Protein AF-0000000076168236 (afdb_homodimer)

Secondary structure (DSSP, 8-state):
-----SGGGHHHHHHHHHTT--------------TT--SS-B--S-SS-HHHHHHHHHHTTTS--TT----B-GGG-BBTEEEBTT--EEE-S-HHHHT-TT-BT-HHHHHHHH-HHHHHHHHH---TTTS-BTTHHHHHHHTTGGGPPTT-------SSHHHHHHHHHHHHHHHHHHH-TTT--EEE--SSS-EEE-SSHHHHHHHHHHHHHTT--EEEETTTEEEE---SS--HHHHHHHHHHHHHHHHHH-/-----SGGGHHHHHHHHHGGG-------------TT--SS-B--S-SS-HHHHHHHHHHTTTS--TT----B-GGG-BBTEEEBTT--EEE-S-HHHHT-TT-BT-HHHHHHHH-HHHHHHHHH---TTTS-BTTHHHHHHHTTGGGPPTT-------SSHHHHHHHHHHHHHHHHHHH-TTT--EEE--SSS-EEE-SSHHHHHHHHHHHHHTT--EEEETTTEEEE---SS--HHHHHHHHHHHHHHHHHH-

Foldseek 3Di:
DDDPDPPPVPPVPPPVVVVVPPPPDPPPPPDPQFPDADPDWDADAPWVHPVFVVVLVVVVVPDDCVPPRGAWDLVPWWFQWTAGPVRGIDRHPPCVVCPNVSTGPDPVVVCQCPDPVCVCCVVVVDPCVPGNDPCNVVCCVVPVQVPDPPPDRDDDDDDDDQVVVQVVQLVLVVVVCVVQVQLWVDWDDDPRWIKTFGPALVSLVQLCVQLVVVVFDWDDDDGGIITGDQDPDDDVVSVVSSSVSSNVSSVVSD/DDDPDPPPVPPVPPPVVVVVPPPPDPPPPPDPQFPDADPDWDADAPWVHPVFVVVLVVVVVPDDCVPPRGAWDLVPWWFQWTAGPVRGIDRHPPCVVCPNVSTGPDPVVVCQCVDPVCVCCVVVVDPCVPGNDPCNVVCCVVPVQVPDPPPDRDDDDDDDDQVVVQVVQLVLVVVVCVVQVQLWVDWDDDPRWIKTFGPALVSLVQLCVQCVVVVFDWDDDDGGIITGDQDPDDDVVSVVSSSVSSNVSSVVSD

Radius of gyration: 26.43 Å; Cα contacts (8 Å, |Δi|>4): 723; chains: 2; bounding box: 65×77×74 Å

InterPro domains:
  IPR005814 Aminotransferase class-III [PF00202] (64-174)
  IPR005814 Aminotransferase class-III [PF00202] (177-248)
  IPR015421 Pyridoxal phosphate-dependent transferase, major domain [G3DSA:3.40.640.10] (106-176)
  IPR015422 Pyridoxal phosphate-dependent transferase, small domain [G3DSA:3.90.1150.10] (45-105)
  IPR015422 Pyridoxal phosphate-dependent transferase, small domain [G3DSA:3.90.1150.10] (177-243)
  IPR015424 Pyridoxal phosphate-dependent transferase [SSF53383] (38-179)
  IPR015424 Pyridoxal phosphate-dependent transferase [SSF53383] (174-252)

Solvent-accessible surface area (backbone atoms only — not comparable to full-atom values): 28541 Å² total; per-residue (Å²): 137,81,78,83,73,80,66,78,70,54,62,76,58,52,66,68,57,59,74,60,62,74,62,70,70,73,74,72,70,70,61,84,60,66,84,70,42,75,95,63,68,43,77,73,55,61,87,52,23,73,58,22,51,52,50,48,58,59,42,46,71,31,35,91,50,88,63,45,62,38,30,21,29,66,91,72,15,26,28,57,31,43,20,31,65,55,61,27,33,35,78,45,86,54,40,55,82,59,72,38,82,82,28,27,71,33,64,71,50,51,50,50,62,67,30,70,85,46,38,55,52,71,56,47,49,62,40,63,66,34,35,27,48,73,58,46,60,60,50,43,49,73,50,60,56,64,68,40,58,88,92,50,72,62,65,80,94,65,90,46,69,34,46,40,52,26,48,52,45,36,52,52,46,44,53,47,28,69,75,32,55,86,43,28,62,40,66,47,60,64,65,60,34,27,26,36,23,22,83,34,49,65,54,28,50,50,49,47,55,51,33,45,74,70,70,39,59,58,45,83,39,90,84,23,24,37,28,56,49,73,65,60,73,72,41,70,67,52,49,49,52,49,51,50,51,50,49,52,48,42,55,72,67,91,135,84,77,82,76,80,66,77,70,53,61,74,60,52,66,67,58,60,72,60,62,73,61,67,68,71,75,70,70,70,60,86,61,70,84,70,42,74,95,62,68,44,76,73,55,62,88,52,21,74,58,24,50,52,50,46,58,59,41,46,72,29,35,90,50,88,63,46,60,37,28,21,28,66,91,73,15,25,30,57,30,43,21,31,65,56,60,27,34,35,77,44,86,52,40,53,82,60,72,38,80,79,26,28,70,33,64,71,51,50,50,50,62,67,31,69,85,44,39,56,54,72,56,47,50,62,41,62,65,34,35,28,46,72,56,46,62,60,50,43,50,70,50,60,56,65,68,41,57,88,92,51,73,60,65,81,91,66,90,44,68,34,48,39,51,27,48,52,46,36,52,52,46,44,54,48,28,70,75,33,54,86,42,27,63,40,67,47,61,65,65,61,33,29,27,36,23,22,82,34,51,66,54,27,51,50,49,45,54,51,33,44,76,69,70,39,61,56,44,80,38,88,86,24,23,36,29,57,49,75,65,64,73,71,40,71,68,52,46,49,52,48,48,50,51,51,50,52,47,43,55,72,67,90

pLDDT: mean 74.15, std 21.81, range [19.98, 98.56]

Sequence (508 aa):
MHCCSKQCLSLVWKDALKNLRAFHRPAFCSQKIATVEPSSPNVRTEIPGPKSRQLLKELDRIQNTGAVQFFADYDKSYGNYLVDVDDNCMLDLYTQIASIPIGYNHQSLIDAVKNEDNLSTFVNRPALGCYPPRDWITRLQTSLLAVAPPGLTEVQTMACGACSVEHAQKAMFIAFQKKYPDVLSRVRGLGITGAVDFPTVDDRNKAISKLLSKGVNTGACGESSLRLRPTLTLQKHHVDIFLDKLNSVCQEMNMHCCSKQCLSLVWKDALKNLRAFHRPAFCSQKIATVEPSSPNVRTEIPGPKSRQLLKELDRIQNTGAVQFFADYDKSYGNYLVDVDDNCMLDLYTQIASIPIGYNHQSLIDAVKNEDNLSTFVNRPALGCYPPRDWITRLQTSLLAVAPPGLTEVQTMACGACSVEHAQKAMFIAFQKKYPDVLSRVRGLGITGAVDFPTVDDRNKAISKLLSKGVNTGACGESSLRLRPTLTLQKHHVDIFLDKLNSVCQEMN

Nearest PDB structures (foldseek):
  1ohv-assembly1_A  TM=6.121E-01  e=3.814E-15  Sus scrofa
  4y0i-assembly1_B  TM=6.124E-01  e=6.118E-15  Sus scrofa
  4y0i-assembly2_C  TM=6.114E-01  e=1.483E-14  Sus scrofa
  2jjf-assembly1_A-2  TM=8.755E-01  e=3.399E-05  Mycobacterium tuberculosis
  2jje-assembly1_A-2  TM=8.755E-01  e=4.058E-05  Mycobacterium tuberculosis

Structure (mmCIF, N/CA/C/O backbone):
data_AF-0000000076168236-model_v1
#
loop_
_entity.id
_entity.type
_entity.pdbx_description
1 polymer '4-aminobutyrate aminotransferase / (S)-3-amino-2-methylpropionate transaminase'
#
loop_
_atom_site.group_PDB
_atom_site.id
_atom_site.type_symbol
_atom_site.label_atom_id
_atom_site.label_alt_id
_atom_site.label_comp_id
_atom_site.label_asym_id
_atom_site.label_entity_id
_atom_site.label_seq_id
_atom_site.pdbx_PDB_ins_code
_atom_site.Cartn_x
_atom_site.Cartn_y
_atom_site.Cartn_z
_atom_site.occupancy
_atom_site.B_iso_or_equiv
_atom_site.auth_seq_id
_atom_site.auth_comp_id
_atom_site.auth_asym_id
_atom_site.auth_atom_id
_atom_site.pdbx_PDB_model_num
ATOM 1 N N . MET A 1 1 ? 6.496 28.406 41.094 1 20.78 1 MET A N 1
ATOM 2 C CA . MET A 1 1 ? 7.664 27.828 40.438 1 20.78 1 MET A CA 1
ATOM 3 C C . MET A 1 1 ? 7.816 26.344 40.781 1 20.78 1 MET A C 1
ATOM 5 O O . MET A 1 1 ? 8.891 25.766 40.594 1 20.78 1 MET A O 1
ATOM 9 N N . HIS A 1 2 ? 6.848 25.719 41.531 1 22.19 2 HIS A N 1
ATOM 10 C CA . HIS A 1 2 ? 6.852 24.438 42.219 1 22.19 2 HIS A CA 1
ATOM 11 C C . HIS A 1 2 ? 7.035 23.281 41.281 1 22.19 2 HIS A C 1
ATOM 13 O O . HIS A 1 2 ? 6.531 23.312 40.156 1 22.19 2 HIS A O 1
ATOM 19 N N . CYS A 1 3 ? 8.062 22.328 41.531 1 22.08 3 CYS A N 1
ATOM 20 C CA . CYS A 1 3 ? 8.695 21.109 41.031 1 22.08 3 CYS A CA 1
ATOM 21 C C . CYS A 1 3 ? 7.656 20.031 40.781 1 22.08 3 CYS A C 1
ATOM 23 O O . CYS A 1 3 ? 6.953 19.609 41.688 1 22.08 3 CYS A O 1
ATOM 25 N N . CYS A 1 4 ? 6.84 20.125 39.688 1 24.45 4 CYS A N 1
ATOM 26 C CA . CYS A 1 4 ? 5.953 19.078 39.219 1 24.45 4 CYS A CA 1
ATOM 27 C C . CYS A 1 4 ? 6.629 17.703 39.312 1 24.45 4 CYS A C 1
ATOM 29 O O . CYS A 1 4 ? 7.645 17.469 38.656 1 24.45 4 CYS A O 1
ATOM 31 N N . SER A 1 5 ? 6.543 16.969 40.469 1 23.73 5 SER A N 1
ATOM 32 C CA . SER A 1 5 ? 7.238 15.82 41.031 1 23.73 5 SER A CA 1
ATOM 33 C C . SER A 1 5 ? 7.223 14.633 40.094 1 23.73 5 SER A C 1
ATOM 35 O O . SER A 1 5 ? 6.355 14.539 39.219 1 23.73 5 SER A O 1
ATOM 37 N N . LYS A 1 6 ? 8.312 13.695 40.062 1 25.88 6 LYS A N 1
ATOM 38 C CA . LYS A 1 6 ? 8.914 12.469 39.562 1 25.88 6 LYS A CA 1
ATOM 39 C C . LYS A 1 6 ? 7.934 11.297 39.656 1 25.88 6 LYS A C 1
ATOM 41 O O . LYS A 1 6 ? 8.203 10.219 39.125 1 25.88 6 LYS A O 1
ATOM 46 N N . GLN A 1 7 ? 6.98 11.312 40.562 1 24.25 7 GLN A N 1
ATOM 47 C CA . GLN A 1 7 ? 6.387 10.055 41 1 24.25 7 GLN A CA 1
ATOM 48 C C . GLN A 1 7 ? 5.441 9.492 39.938 1 24.25 7 GLN A C 1
ATOM 50 O O . GLN A 1 7 ? 5.062 8.32 40 1 24.25 7 GLN A O 1
ATOM 55 N N . CYS A 1 8 ? 4.816 10.375 39.25 1 23.48 8 CYS A N 1
ATOM 56 C CA . CYS A 1 8 ? 3.656 9.781 38.594 1 23.48 8 CYS A CA 1
ATOM 57 C C . CYS A 1 8 ? 4.082 8.906 37.406 1 23.48 8 CYS A C 1
ATOM 59 O O . CYS A 1 8 ? 3.238 8.375 36.688 1 23.48 8 CYS A O 1
ATOM 61 N N . LEU A 1 9 ? 5.402 9.039 37 1 25.91 9 LEU A N 1
ATOM 62 C CA . LEU A 1 9 ? 5.848 8.289 35.844 1 25.91 9 LEU A CA 1
ATOM 63 C C . LEU A 1 9 ? 5.883 6.793 36.156 1 25.91 9 LEU A C 1
ATOM 65 O O . LEU A 1 9 ? 5.977 5.973 35.219 1 25.91 9 LEU A O 1
ATOM 69 N N . SER A 1 10 ? 6.07 6.434 37.438 1 27.8 10 SER A N 1
ATOM 70 C CA . SER A 1 10 ? 6.562 5.105 37.781 1 27.8 10 SER A CA 1
ATOM 71 C C . SER A 1 10 ? 5.488 4.043 37.594 1 27.8 10 SER A C 1
ATOM 73 O O . SER A 1 10 ? 5.793 2.881 37.312 1 27.8 10 SER A O 1
ATOM 75 N N . LEU A 1 11 ? 4.27 4.367 37.969 1 27.17 11 LEU A N 1
ATOM 76 C CA . LEU A 1 11 ? 3.395 3.23 38.219 1 27.17 11 LEU A CA 1
ATOM 77 C C . LEU A 1 11 ? 3.008 2.525 36.938 1 27.17 11 LEU A C 1
ATOM 79 O O . LEU A 1 11 ? 2.836 1.304 36.906 1 27.17 11 LEU A O 1
ATOM 83 N N . VAL A 1 12 ? 2.756 3.373 35.938 1 28.56 12 VAL A N 1
ATOM 84 C CA . VAL A 1 12 ? 2.109 2.641 34.844 1 28.56 12 VAL A CA 1
ATOM 85 C C . VAL A 1 12 ? 3.129 1.741 34.156 1 28.56 12 VAL A C 1
ATOM 87 O O . VAL A 1 12 ? 2.758 0.776 33.469 1 28.56 12 VAL A O 1
ATOM 90 N N . TRP A 1 13 ? 4.445 1.972 34.312 1 30.88 13 TRP A N 1
ATOM 91 C CA . TRP A 1 13 ? 5.441 1.12 33.688 1 30.88 13 TRP A CA 1
ATOM 92 C C . TRP A 1 13 ? 5.488 -0.255 34.344 1 30.88 13 TRP A C 1
ATOM 94 O O . TRP A 1 13 ? 6.168 -1.16 33.844 1 30.88 13 TRP A O 1
ATOM 104 N N . LYS A 1 14 ? 5.156 -0.36 35.625 1 30.53 14 LYS A N 1
ATOM 105 C CA . LYS A 1 14 ? 5.52 -1.556 36.375 1 30.53 14 LYS A CA 1
ATOM 106 C C . LYS A 1 14 ? 4.789 -2.785 35.844 1 30.53 14 LYS A C 1
ATOM 108 O O . LYS A 1 14 ? 5.375 -3.863 35.75 1 30.53 14 LYS A O 1
ATOM 113 N N . ASP A 1 15 ? 3.424 -2.664 35.812 1 30.34 15 ASP A N 1
ATOM 114 C CA . ASP A 1 15 ? 2.781 -3.963 35.625 1 30.34 15 ASP A CA 1
ATOM 115 C C . ASP A 1 15 ? 2.902 -4.457 34.188 1 30.34 15 ASP A C 1
ATOM 117 O O . ASP A 1 15 ? 2.623 -5.621 33.906 1 30.34 15 ASP A O 1
ATOM 121 N N . ALA A 1 16 ? 3.08 -3.533 33.25 1 29.64 16 ALA A N 1
ATOM 122 C CA . ALA A 1 16 ? 3.141 -4.086 31.891 1 29.64 16 ALA A CA 1
ATOM 123 C C . ALA A 1 16 ? 4.441 -4.855 31.672 1 29.64 16 ALA A C 1
ATOM 125 O O . ALA A 1 16 ? 4.527 -5.703 30.781 1 29.64 16 ALA A O 1
ATOM 126 N N . LEU A 1 17 ? 5.504 -4.578 32.469 1 32.84 17 LEU A N 1
ATOM 127 C CA . LEU A 1 17 ? 6.754 -5.312 32.344 1 32.84 17 LEU A CA 1
ATOM 128 C C . LEU A 1 17 ? 6.605 -6.75 32.812 1 32.84 17 LEU A C 1
ATOM 130 O O . LEU A 1 17 ? 7.484 -7.582 32.594 1 32.84 17 LEU A O 1
ATOM 134 N N . LYS A 1 18 ? 5.793 -6.922 33.906 1 32.53 18 LYS A N 1
ATOM 135 C CA . LYS A 1 18 ? 5.824 -8.258 34.5 1 32.53 18 LYS A CA 1
ATOM 136 C C . LYS A 1 18 ? 5.434 -9.32 33.5 1 32.53 18 LYS A C 1
ATOM 138 O O . LYS A 1 18 ? 5.945 -10.445 33.531 1 32.53 18 LYS A O 1
ATOM 143 N N . ASN A 1 19 ? 4.285 -9.102 32.812 1 32.09 19 ASN A N 1
ATOM 144 C CA . ASN A 1 19 ? 3.873 -10.266 32.031 1 32.09 19 ASN A CA 1
ATOM 145 C C . ASN A 1 19 ? 4.711 -10.414 30.766 1 32.09 19 ASN A C 1
ATOM 147 O O . ASN A 1 19 ? 4.254 -11 29.781 1 32.09 19 ASN A O 1
ATOM 151 N N . LEU A 1 20 ? 5.824 -9.68 30.734 1 33.56 20 LEU A N 1
ATOM 152 C CA . LEU A 1 20 ? 6.758 -9.961 29.656 1 33.56 20 LEU A CA 1
ATOM 153 C C . LEU A 1 20 ? 7.223 -11.414 29.703 1 33.56 20 LEU A C 1
ATOM 155 O O . LEU A 1 20 ? 8.172 -11.797 29.016 1 33.56 20 LEU A O 1
ATOM 159 N N . ARG A 1 21 ? 6.922 -12.094 30.891 1 33.78 21 ARG A N 1
ATOM 160 C CA . ARG A 1 21 ? 7.555 -13.406 30.984 1 33.78 21 ARG A CA 1
ATOM 161 C C . ARG A 1 21 ? 7.285 -14.234 29.734 1 33.78 21 ARG A C 1
ATOM 163 O O . ARG A 1 21 ? 8.156 -14.969 29.266 1 33.78 21 ARG A O 1
ATOM 170 N N . ALA A 1 22 ? 5.977 -14.523 29.578 1 32.09 22 ALA A N 1
ATOM 171 C CA . ALA A 1 22 ? 5.867 -15.773 28.828 1 32.09 22 ALA A CA 1
ATOM 172 C C . ALA A 1 22 ? 6.164 -15.555 27.344 1 32.09 22 ALA A C 1
ATOM 174 O O . ALA A 1 22 ? 5.262 -15.25 26.562 1 32.09 22 ALA A O 1
ATOM 175 N N . PHE A 1 23 ? 7.172 -14.805 27.031 1 36.03 23 PHE A N 1
ATOM 176 C CA . PHE A 1 23 ? 7.492 -14.977 25.625 1 36.03 23 PHE A CA 1
ATOM 177 C C . PHE A 1 23 ? 7.555 -16.453 25.266 1 36.03 23 PHE A C 1
ATOM 179 O O . PHE A 1 23 ? 8.406 -17.188 25.781 1 36.03 23 PHE A O 1
ATOM 186 N N . HIS A 1 24 ? 6.414 -17.094 25.141 1 34.56 24 HIS A N 1
ATOM 187 C CA . HIS A 1 24 ? 6.508 -18.453 24.594 1 34.56 24 HIS A CA 1
ATOM 188 C C . HIS A 1 24 ? 7.641 -18.547 23.578 1 34.56 24 HIS A C 1
ATOM 190 O O . HIS A 1 24 ? 7.945 -17.594 22.875 1 34.56 24 HIS A O 1
ATOM 196 N N . ARG A 1 25 ? 8.633 -19.375 23.906 1 32.75 25 ARG A N 1
ATOM 197 C CA . ARG A 1 25 ? 9.672 -19.844 23 1 32.75 25 ARG A CA 1
ATOM 198 C C . ARG A 1 25 ? 9.125 -19.969 21.578 1 32.75 25 ARG A C 1
ATOM 200 O O . ARG A 1 25 ? 8.055 -20.531 21.359 1 32.75 25 ARG A O 1
ATOM 207 N N . PRO A 1 26 ? 9.523 -19.047 20.75 1 37.97 26 PRO A N 1
ATOM 208 C CA . PRO A 1 26 ? 9.102 -19.281 19.375 1 37.97 26 PRO A CA 1
ATOM 209 C C . PRO A 1 26 ? 9.109 -20.766 19 1 37.97 26 PRO A C 1
ATOM 211 O O . PRO A 1 26 ? 9.969 -21.516 19.469 1 37.97 26 PRO A O 1
ATOM 214 N N . ALA A 1 27 ? 7.992 -21.422 19.016 1 35.5 27 ALA A N 1
ATOM 215 C CA . ALA A 1 27 ? 7.984 -22.75 18.406 1 35.5 27 ALA A CA 1
ATOM 216 C C . ALA A 1 27 ? 8.953 -22.828 17.234 1 35.5 27 ALA A C 1
ATOM 218 O O . ALA A 1 27 ? 8.859 -22.047 16.297 1 35.5 27 ALA A O 1
ATOM 219 N N . PHE A 1 28 ? 10.203 -23.141 17.641 1 36.44 28 PHE A N 1
ATOM 220 C CA . PHE A 1 28 ? 11.047 -23.609 16.547 1 36.44 28 PHE A CA 1
ATOM 221 C C . PHE A 1 28 ? 10.289 -24.578 15.648 1 36.44 28 PHE A C 1
ATOM 223 O O . PHE A 1 28 ? 9.891 -25.656 16.078 1 36.44 28 PHE A O 1
ATOM 230 N N . CYS A 1 29 ? 9.273 -24.141 14.992 1 35.34 29 CYS A N 1
ATOM 231 C CA . CYS A 1 29 ? 8.82 -25.094 13.984 1 35.34 29 CYS A CA 1
ATOM 232 C C . CYS A 1 29 ? 10.008 -25.703 13.25 1 35.34 29 CYS A C 1
ATOM 234 O O . CYS A 1 29 ? 10.773 -25 12.602 1 35.34 29 CYS A O 1
ATOM 236 N N . SER A 1 30 ? 10.57 -26.641 13.844 1 37.88 30 SER A N 1
ATOM 237 C CA . SER A 1 30 ? 11.562 -27.516 13.234 1 37.88 30 SER A CA 1
ATOM 238 C C . SER A 1 30 ? 11.141 -27.953 11.836 1 37.88 30 SER A C 1
ATOM 240 O O . SER A 1 30 ? 11.484 -29.047 11.383 1 37.88 30 SER A O 1
ATOM 242 N N . GLN A 1 31 ? 10.086 -27.469 11.281 1 39.72 31 GLN A N 1
ATOM 243 C CA . GLN A 1 31 ? 9.969 -28.109 9.977 1 39.72 31 GLN A CA 1
ATOM 244 C C . GLN A 1 31 ? 11.281 -28.016 9.203 1 39.72 31 GLN A C 1
ATOM 246 O O . GLN A 1 31 ? 12.109 -27.141 9.477 1 39.72 31 GLN A O 1
ATOM 251 N N . LYS A 1 32 ? 11.5 -29.078 8.43 1 39.47 32 LYS A N 1
ATOM 252 C CA . LYS A 1 32 ? 12.602 -29.219 7.488 1 39.47 32 LYS A CA 1
ATOM 253 C C . LYS A 1 32 ? 12.938 -27.875 6.828 1 39.47 32 LYS A C 1
ATOM 255 O O . LYS A 1 32 ? 12.117 -27.328 6.094 1 39.47 32 LYS A O 1
ATOM 260 N N . ILE A 1 33 ? 13.539 -26.984 7.566 1 48.25 33 ILE A N 1
ATOM 261 C CA . ILE A 1 33 ? 14.258 -25.891 6.914 1 48.25 33 ILE A CA 1
ATOM 262 C C . ILE A 1 33 ? 14.539 -26.25 5.457 1 48.25 33 ILE A C 1
ATOM 264 O O . ILE A 1 33 ? 14.719 -27.422 5.129 1 48.25 33 ILE A O 1
ATOM 268 N N . ALA A 1 34 ? 14.531 -25.234 4.617 1 50.09 34 ALA A N 1
ATOM 269 C CA . ALA A 1 34 ? 14.906 -25.25 3.207 1 50.09 34 ALA A CA 1
ATOM 270 C C . ALA A 1 34 ? 16.203 -26.016 2.996 1 50.09 34 ALA A C 1
ATOM 272 O O . ALA A 1 34 ? 17.266 -25.609 3.498 1 50.09 34 ALA A O 1
ATOM 273 N N . THR A 1 35 ? 16.188 -27.312 3.004 1 56.56 35 THR A N 1
ATOM 274 C CA . THR A 1 35 ? 17.234 -28.281 2.691 1 56.56 35 THR A CA 1
ATOM 275 C C . THR A 1 35 ? 18.141 -27.766 1.581 1 56.56 35 THR A C 1
ATOM 277 O O . THR A 1 35 ? 19.25 -28.266 1.396 1 56.56 35 THR A O 1
ATOM 280 N N . VAL A 1 36 ? 17.766 -26.609 0.967 1 73.94 36 VAL A N 1
ATOM 281 C CA . VAL A 1 36 ? 18.484 -26.344 -0.267 1 73.94 36 VAL A CA 1
ATOM 282 C C . VAL A 1 36 ? 19.344 -25.078 -0.099 1 73.94 36 VAL A C 1
ATOM 284 O O . VAL A 1 36 ? 19.859 -24.547 -1.077 1 73.94 36 VAL A O 1
ATOM 287 N N . GLU A 1 37 ? 19.703 -24.766 1.095 1 85.38 37 GLU A N 1
ATOM 288 C CA . GLU A 1 37 ? 20.531 -23.578 1.26 1 85.38 37 GLU A CA 1
ATOM 289 C C . GLU A 1 37 ? 21.984 -23.859 0.9 1 85.38 37 GLU A C 1
ATOM 291 O O . GLU A 1 37 ? 22.484 -24.953 1.167 1 85.38 37 GLU A O 1
ATOM 296 N N . PRO A 1 38 ? 22.641 -22.906 0.259 1 88.88 38 PRO A N 1
ATOM 297 C CA . PRO A 1 38 ? 24.078 -23.062 0.047 1 88.88 38 PRO A CA 1
ATOM 298 C C . PRO A 1 38 ? 24.859 -23.234 1.352 1 88.88 38 PRO A C 1
ATOM 300 O O . PRO A 1 38 ? 24.375 -22.828 2.416 1 88.88 38 PRO A O 1
ATOM 303 N N . SER A 1 39 ? 26.031 -23.953 1.232 1 90.44 39 SER A N 1
ATOM 304 C CA . SER A 1 39 ? 26.828 -24.234 2.42 1 90.44 39 SER A CA 1
ATOM 305 C C . SER A 1 39 ? 27.578 -22.984 2.896 1 90.44 39 SER A C 1
ATOM 307 O O . SER A 1 39 ? 27.891 -22.859 4.082 1 90.44 39 SER A O 1
ATOM 309 N N . SER A 1 40 ? 27.906 -22.109 1.96 1 92.38 40 SER A N 1
ATOM 310 C CA . SER A 1 40 ? 28.625 -20.875 2.273 1 92.38 40 SER A CA 1
ATOM 311 C C . SER A 1 40 ? 28.422 -19.828 1.184 1 92.38 40 SER A C 1
ATOM 313 O O . SER A 1 40 ? 28.016 -20.156 0.068 1 92.38 40 SER A O 1
ATOM 315 N N . PRO A 1 41 ? 28.609 -18.562 1.59 1 94.19 41 PRO A N 1
ATOM 316 C CA . PRO A 1 41 ? 28.625 -17.547 0.534 1 94.19 41 PRO A CA 1
ATOM 317 C C . PRO A 1 41 ? 29.734 -17.781 -0.495 1 94.19 41 PRO A C 1
ATOM 319 O O . PRO A 1 41 ? 30.688 -18.5 -0.213 1 94.19 41 PRO A O 1
ATOM 322 N N . ASN A 1 42 ? 29.562 -17.312 -1.691 1 96.19 42 ASN A N 1
ATOM 323 C CA . ASN A 1 42 ? 30.516 -17.359 -2.793 1 96.19 42 ASN A CA 1
ATOM 324 C C . ASN A 1 42 ? 30.469 -16.078 -3.633 1 96.19 42 ASN A C 1
ATOM 326 O O . ASN A 1 42 ? 29.531 -15.883 -4.418 1 96.19 42 ASN A O 1
ATOM 330 N N . VAL A 1 43 ? 31.453 -15.188 -3.451 1 96.25 43 VAL A N 1
ATOM 331 C CA . VAL A 1 43 ? 31.516 -13.922 -4.176 1 96.25 43 VAL A CA 1
ATOM 332 C C . VAL A 1 43 ? 32.469 -14.047 -5.363 1 96.25 43 VAL A C 1
ATOM 334 O O . VAL A 1 43 ? 33.656 -14.312 -5.184 1 96.25 43 VAL A O 1
ATOM 337 N N . ARG A 1 44 ? 31.906 -13.898 -6.512 1 96.12 44 ARG A N 1
ATOM 338 C CA . ARG A 1 44 ? 32.656 -14.148 -7.738 1 96.12 44 ARG A CA 1
ATOM 339 C C . ARG A 1 44 ? 33.125 -12.844 -8.367 1 96.12 44 ARG A C 1
ATOM 341 O O . ARG A 1 44 ? 34.125 -12.836 -9.102 1 96.12 44 ARG A O 1
ATOM 348 N N . THR A 1 45 ? 32.406 -11.812 -8.18 1 97.5 45 THR A N 1
ATOM 349 C CA . THR A 1 45 ? 32.75 -10.492 -8.727 1 97.5 45 THR A CA 1
ATOM 350 C C . THR A 1 45 ? 32.562 -9.414 -7.66 1 97.5 45 THR A C 1
ATOM 352 O O . THR A 1 45 ? 32.094 -9.695 -6.555 1 97.5 45 THR A O 1
ATOM 355 N N . GLU A 1 46 ? 32.969 -8.227 -8.094 1 97.06 46 GLU A N 1
ATOM 356 C CA . GLU A 1 46 ? 32.562 -7.09 -7.27 1 97.06 46 GLU A CA 1
ATOM 357 C C . GLU A 1 46 ? 31.031 -7 -7.168 1 97.06 46 GLU A C 1
ATOM 359 O O . GLU A 1 46 ? 30.328 -7.559 -8 1 97.06 46 GLU A O 1
ATOM 364 N N . ILE A 1 47 ? 30.547 -6.344 -6.195 1 96.81 47 ILE A N 1
ATOM 365 C CA . ILE A 1 47 ? 29.125 -6.164 -5.969 1 96.81 47 ILE A CA 1
ATOM 366 C C . ILE A 1 47 ? 28.797 -4.672 -5.898 1 96.81 47 ILE A C 1
ATOM 368 O O . ILE A 1 47 ? 29.234 -3.977 -4.984 1 96.81 47 ILE A O 1
ATOM 372 N N . PRO A 1 48 ? 28.141 -4.203 -6.84 1 97.38 48 PRO A N 1
ATOM 373 C CA . PRO A 1 48 ? 27.484 -4.91 -7.949 1 97.38 48 PRO A CA 1
ATOM 374 C C . PRO A 1 48 ? 28.469 -5.348 -9.031 1 97.38 48 PRO A C 1
ATOM 376 O O . PRO A 1 48 ? 29.453 -4.645 -9.297 1 97.38 48 PRO A O 1
ATOM 379 N N . GLY A 1 49 ? 28.172 -6.441 -9.578 1 98.19 49 GLY A N 1
ATOM 380 C CA . GLY A 1 49 ? 29 -6.945 -10.664 1 98.19 49 GLY A CA 1
ATOM 381 C C . GLY A 1 49 ? 28.672 -6.316 -12.008 1 98.19 49 GLY A C 1
ATOM 382 O O . GLY A 1 49 ? 27.797 -5.453 -12.094 1 98.19 49 GLY A O 1
ATOM 383 N N . PRO A 1 50 ? 29.359 -6.766 -13.055 1 98.19 50 PRO A N 1
ATOM 384 C CA . PRO A 1 50 ? 29.219 -6.137 -14.367 1 98.19 50 PRO A CA 1
ATOM 385 C C . PRO A 1 50 ? 27.812 -6.273 -14.945 1 98.19 50 PRO A C 1
ATOM 387 O O . PRO A 1 50 ? 27.312 -5.348 -15.586 1 98.19 50 PRO A O 1
ATOM 390 N N . LYS A 1 51 ? 27.203 -7.391 -14.789 1 98.12 51 LYS A N 1
ATOM 391 C CA . LYS A 1 51 ? 25.844 -7.57 -15.305 1 98.12 51 LYS A CA 1
ATOM 392 C C . LYS A 1 51 ? 24.859 -6.672 -14.578 1 98.12 51 LYS A C 1
ATOM 394 O O . LYS A 1 51 ? 23.984 -6.059 -15.203 1 98.12 51 LYS A O 1
ATOM 399 N N . SER A 1 52 ? 24.953 -6.574 -13.273 1 98.12 52 SER A N 1
ATOM 400 C CA . SER A 1 52 ? 24.109 -5.688 -12.492 1 98.12 52 SER A CA 1
ATOM 401 C C . SER A 1 52 ? 24.281 -4.23 -12.898 1 98.12 52 SER A C 1
ATOM 403 O O . SER A 1 52 ? 23.312 -3.482 -13.008 1 98.12 52 SER A O 1
ATOM 405 N N . ARG A 1 53 ? 25.5 -3.881 -13.117 1 97.88 53 ARG A N 1
ATOM 406 C CA . ARG A 1 53 ? 25.781 -2.502 -13.5 1 97.88 53 ARG A CA 1
ATOM 407 C C . ARG A 1 53 ? 25.172 -2.176 -14.859 1 97.88 53 ARG A C 1
ATOM 409 O O . ARG A 1 53 ? 24.672 -1.068 -15.07 1 97.88 53 ARG A O 1
ATOM 416 N N . GLN A 1 54 ? 25.234 -3.16 -15.75 1 97.88 54 GLN A N 1
ATOM 417 C CA . GLN A 1 54 ? 24.609 -2.965 -17.047 1 97.88 54 GLN A CA 1
ATOM 418 C C . GLN A 1 54 ? 23.094 -2.799 -16.922 1 97.88 54 GLN A C 1
ATOM 420 O O . GLN A 1 54 ? 22.5 -1.908 -17.531 1 97.88 54 GLN A O 1
ATOM 425 N N . LEU A 1 55 ? 22.5 -3.596 -16.141 1 97.81 55 LEU A N 1
ATOM 426 C CA . LEU A 1 55 ? 21.062 -3.525 -15.914 1 97.81 55 LEU A CA 1
ATOM 427 C C . LEU A 1 55 ? 20.688 -2.225 -15.219 1 97.81 55 LEU A C 1
ATOM 429 O O . LEU A 1 55 ? 19.625 -1.651 -15.5 1 97.81 55 LEU A O 1
ATOM 433 N N . LEU A 1 56 ? 21.531 -1.828 -14.32 1 97.19 56 LEU A N 1
ATOM 434 C CA . LEU A 1 56 ? 21.297 -0.567 -13.625 1 97.19 56 LEU A CA 1
ATOM 435 C C . LEU A 1 56 ? 21.25 0.595 -14.609 1 97.19 56 LEU A C 1
ATOM 437 O O . LEU A 1 56 ? 20.359 1.454 -14.516 1 97.19 56 LEU A O 1
ATOM 441 N N . LYS A 1 57 ? 22.156 0.624 -15.531 1 96.56 57 LYS A N 1
ATOM 442 C CA . LYS A 1 57 ? 22.172 1.663 -16.562 1 96.56 57 LYS A CA 1
ATOM 443 C C . LYS A 1 57 ? 20.891 1.628 -17.391 1 96.56 57 LYS A C 1
ATOM 445 O O . LYS A 1 57 ? 20.328 2.674 -17.719 1 96.56 57 LYS A O 1
ATOM 450 N N . GLU A 1 58 ? 20.516 0.435 -17.703 1 96.69 58 GLU A N 1
ATOM 451 C CA . GLU A 1 58 ? 19.297 0.281 -18.484 1 96.69 58 GLU A CA 1
ATOM 452 C C . GLU A 1 58 ? 18.062 0.733 -17.703 1 96.69 58 GLU A C 1
ATOM 454 O O . GLU A 1 58 ? 17.203 1.433 -18.234 1 96.69 58 GLU A O 1
ATOM 459 N N . LEU A 1 59 ? 18.016 0.348 -16.453 1 96.88 59 LEU A N 1
ATOM 460 C CA . LEU A 1 59 ? 16.875 0.708 -15.609 1 96.88 59 LEU A CA 1
ATOM 461 C C . LEU A 1 59 ? 16.812 2.215 -15.383 1 96.88 59 LEU A C 1
ATOM 463 O O . LEU A 1 59 ? 15.734 2.797 -15.312 1 96.88 59 LEU A O 1
ATOM 467 N N . ASP A 1 60 ? 17.938 2.803 -15.344 1 94.81 60 ASP A N 1
ATOM 468 C CA . ASP A 1 60 ? 18.047 4.23 -15.062 1 94.81 60 ASP A CA 1
ATOM 469 C C . ASP A 1 60 ? 17.359 5.059 -16.141 1 94.81 60 ASP A C 1
ATOM 471 O O . ASP A 1 60 ? 17 6.215 -15.898 1 94.81 60 ASP A O 1
ATOM 475 N N . ARG A 1 61 ? 17.109 4.477 -17.25 1 93.62 61 ARG A N 1
ATOM 476 C CA . ARG A 1 61 ? 16.469 5.184 -18.344 1 93.62 61 ARG A CA 1
ATOM 477 C C . ARG A 1 61 ? 14.961 5.293 -18.125 1 93.62 61 ARG A C 1
ATOM 479 O O . ARG A 1 61 ? 14.297 6.137 -18.719 1 93.62 61 ARG A O 1
ATOM 486 N N . ILE A 1 62 ? 14.539 4.445 -17.219 1 93.5 62 ILE A N 1
ATOM 487 C CA . ILE A 1 62 ? 13.078 4.395 -17.156 1 93.5 62 ILE A CA 1
ATOM 488 C C . ILE A 1 62 ? 12.617 4.582 -15.719 1 93.5 62 ILE A C 1
ATOM 490 O O . ILE A 1 62 ? 11.414 4.668 -15.453 1 93.5 62 ILE A O 1
ATOM 494 N N . GLN A 1 63 ? 13.531 4.641 -14.742 1 90.38 63 GLN A N 1
ATOM 495 C CA . GLN A 1 63 ? 13.18 4.898 -13.352 1 90.38 63 GLN A CA 1
ATOM 496 C C . GLN A 1 63 ? 14.383 5.41 -12.562 1 90.38 63 GLN A C 1
ATOM 498 O O . GLN A 1 63 ? 15.523 5.293 -13.016 1 90.38 63 GLN A O 1
ATOM 503 N N . ASN A 1 64 ? 14.07 5.98 -11.406 1 82.94 64 ASN A N 1
ATOM 504 C CA . ASN A 1 64 ? 15.141 6.344 -10.484 1 82.94 64 ASN A CA 1
ATOM 505 C C . ASN A 1 64 ? 15.82 5.109 -9.898 1 82.94 64 ASN A C 1
ATOM 507 O O . ASN A 1 64 ? 15.156 4.23 -9.352 1 82.94 64 ASN A O 1
ATOM 511 N N . THR A 1 65 ? 17.156 5.09 -10.008 1 88.88 65 THR A N 1
ATOM 512 C CA . THR A 1 65 ? 17.875 3.889 -9.586 1 88.88 65 THR A CA 1
ATOM 513 C C . THR A 1 65 ? 18.844 4.207 -8.453 1 88.88 65 THR A C 1
ATOM 515 O O . THR A 1 65 ? 19.719 3.4 -8.133 1 88.88 65 THR A O 1
ATOM 518 N N . GLY A 1 66 ? 18.672 5.309 -7.836 1 85 66 GLY A N 1
ATOM 519 C CA . GLY A 1 66 ? 19.625 5.75 -6.836 1 85 66 GLY A CA 1
ATOM 520 C C . GLY A 1 66 ? 19.781 4.773 -5.688 1 85 66 GLY A C 1
ATOM 521 O O . GLY A 1 66 ? 20.844 4.684 -5.078 1 85 66 GLY A O 1
ATOM 522 N N . ALA A 1 67 ? 18.828 4.047 -5.371 1 85.5 67 ALA A N 1
ATOM 523 C CA . ALA A 1 67 ? 18.859 3.176 -4.199 1 85.5 67 ALA A CA 1
ATOM 524 C C . ALA A 1 67 ? 19.109 1.725 -4.598 1 85.5 67 ALA A C 1
ATOM 526 O O . ALA A 1 67 ? 19.219 0.849 -3.74 1 85.5 67 ALA A O 1
ATOM 527 N N . VAL A 1 68 ? 19.219 1.425 -5.914 1 93.94 68 VAL A N 1
ATOM 528 C CA . VAL A 1 68 ? 19.422 0.05 -6.359 1 93.94 68 VAL A CA 1
ATOM 529 C C . VAL A 1 68 ? 20.844 -0.4 -6.027 1 93.94 68 VAL A C 1
ATOM 531 O O . VAL A 1 68 ? 21.812 0.293 -6.348 1 93.94 68 VAL A O 1
ATOM 534 N N . GLN A 1 69 ? 20.984 -1.495 -5.383 1 95.44 69 GLN A N 1
ATOM 535 C CA . GLN A 1 69 ? 22.281 -2.037 -5.004 1 95.44 69 GLN A CA 1
ATOM 536 C C . GLN A 1 69 ? 22.797 -3.008 -6.062 1 95.44 69 GLN A C 1
ATOM 538 O O . GLN A 1 69 ? 23.938 -2.887 -6.516 1 95.44 69 GLN A O 1
ATOM 543 N N . PHE A 1 70 ? 22.016 -3.898 -6.418 1 97.5 70 PHE A N 1
ATOM 544 C CA . PHE A 1 70 ? 22.297 -4.855 -7.48 1 97.5 70 PHE A CA 1
ATOM 545 C C . PHE A 1 70 ? 21.031 -5.586 -7.91 1 97.5 70 PHE A C 1
ATOM 547 O O . PHE A 1 70 ? 20 -5.492 -7.246 1 97.5 70 PHE A O 1
ATOM 554 N N . PHE A 1 71 ? 21.141 -6.227 -9.07 1 98.12 71 PHE A N 1
ATOM 555 C CA . PHE A 1 71 ? 20.047 -7.051 -9.555 1 98.12 71 PHE A CA 1
ATOM 556 C C . PHE A 1 71 ? 20.156 -8.477 -9.023 1 98.12 71 PHE A C 1
ATOM 558 O O . PHE A 1 71 ? 21.25 -9.055 -9.031 1 98.12 71 PHE A O 1
ATOM 565 N N . ALA A 1 72 ? 19.031 -9.008 -8.617 1 97.38 72 ALA A N 1
ATOM 566 C CA . ALA A 1 72 ? 19.031 -10.32 -7.977 1 97.38 72 ALA A CA 1
ATOM 567 C C . ALA A 1 72 ? 18.5 -11.391 -8.93 1 97.38 72 ALA A C 1
ATOM 569 O O . ALA A 1 72 ? 17.688 -11.102 -9.805 1 97.38 72 ALA A O 1
ATOM 570 N N . ASP A 1 73 ? 18.984 -12.57 -8.773 1 96.81 73 ASP A N 1
ATOM 571 C CA . ASP A 1 73 ? 18.422 -13.781 -9.352 1 96.81 73 ASP A CA 1
ATOM 572 C C . ASP A 1 73 ? 17.641 -14.578 -8.305 1 96.81 73 ASP A C 1
ATOM 574 O O . ASP A 1 73 ? 18.203 -15.445 -7.637 1 96.81 73 ASP A O 1
ATOM 578 N N . TYR A 1 74 ? 16.406 -14.344 -8.211 1 94.94 74 TYR A N 1
ATOM 579 C CA . TYR A 1 74 ? 15.594 -14.93 -7.148 1 94.94 74 TYR A CA 1
ATOM 580 C C . TYR A 1 74 ? 15.398 -16.422 -7.375 1 94.94 74 TYR A C 1
ATOM 582 O O . TYR A 1 74 ? 15.141 -17.172 -6.43 1 94.94 74 TYR A O 1
ATOM 590 N N . ASP A 1 75 ? 15.562 -16.891 -8.586 1 93.06 75 ASP A N 1
ATOM 591 C CA . ASP A 1 75 ? 15.406 -18.312 -8.875 1 93.06 75 ASP A CA 1
ATOM 592 C C . ASP A 1 75 ? 16.562 -19.125 -8.289 1 93.06 75 ASP A C 1
ATOM 594 O O . ASP A 1 75 ? 16.438 -20.328 -8.07 1 93.06 75 ASP A O 1
ATOM 598 N N . LYS A 1 76 ? 17.656 -18.406 -8 1 93.62 76 LYS A N 1
ATOM 599 C CA . LYS A 1 76 ? 18.828 -19.078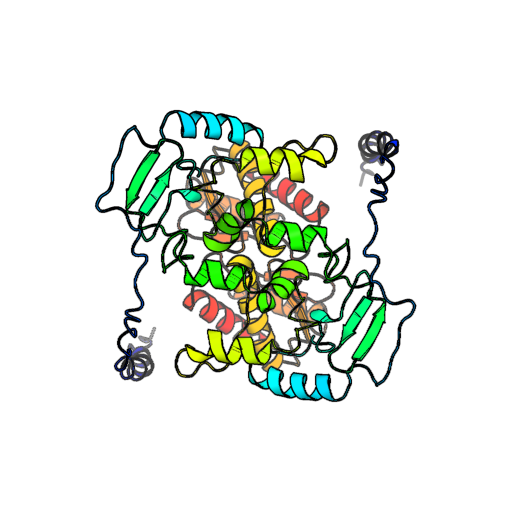 -7.453 1 93.62 76 LYS A CA 1
ATOM 600 C C . LYS A 1 76 ? 18.969 -18.797 -5.957 1 93.62 76 LYS A C 1
ATOM 602 O O . LYS A 1 76 ? 19.906 -19.281 -5.32 1 93.62 76 LYS A O 1
ATOM 607 N N . SER A 1 77 ? 18.094 -18.031 -5.406 1 94.69 77 SER A N 1
ATOM 608 C CA . SER A 1 77 ? 18.172 -17.641 -4.004 1 94.69 77 SER A CA 1
ATOM 609 C C . SER A 1 77 ? 17.344 -18.562 -3.121 1 94.69 77 SER A C 1
ATOM 611 O O . SER A 1 77 ? 16.188 -18.828 -3.408 1 94.69 77 SER A O 1
ATOM 613 N N . TYR A 1 78 ? 18.016 -19.078 -2.074 1 93.88 78 TYR A N 1
ATOM 614 C CA . TYR A 1 78 ? 17.344 -20.047 -1.206 1 93.88 78 TYR A CA 1
ATOM 615 C C . TYR A 1 78 ? 17.703 -19.797 0.256 1 93.88 78 TYR A C 1
ATOM 617 O O . TYR A 1 78 ? 18.844 -19.484 0.584 1 93.88 78 TYR A O 1
ATOM 625 N N . GLY A 1 79 ? 16.656 -19.984 1.122 1 91.69 79 GLY A N 1
ATOM 626 C CA . GLY A 1 79 ? 16.891 -19.766 2.539 1 91.69 79 GLY A CA 1
ATOM 627 C C . GLY A 1 79 ? 17.375 -18.359 2.857 1 91.69 79 GLY A C 1
ATOM 628 O O . GLY A 1 79 ? 16.75 -17.375 2.436 1 91.69 79 GLY A O 1
ATOM 629 N N . ASN A 1 80 ? 18.516 -18.281 3.484 1 92 80 ASN A N 1
ATOM 630 C CA . ASN A 1 80 ? 19.047 -16.969 3.883 1 92 80 ASN A CA 1
ATOM 631 C C . ASN A 1 80 ? 20.062 -16.453 2.879 1 92 80 ASN A C 1
ATOM 633 O O . ASN A 1 80 ? 20.781 -15.484 3.162 1 92 80 ASN A O 1
ATOM 637 N N . TYR A 1 81 ? 20.047 -17.062 1.741 1 94.88 81 TYR A N 1
ATOM 638 C CA . TYR A 1 81 ? 21.062 -16.656 0.771 1 94.88 81 TYR A CA 1
ATOM 639 C C . TYR A 1 81 ? 20.422 -15.984 -0.437 1 94.88 81 TYR A C 1
ATOM 641 O O . TYR A 1 81 ? 19.438 -16.5 -0.994 1 94.88 81 TYR A O 1
ATOM 649 N N . LEU A 1 82 ? 20.922 -14.859 -0.776 1 96.12 82 LEU A N 1
ATOM 650 C CA . LEU A 1 82 ? 20.531 -14.102 -1.956 1 96.12 82 LEU A CA 1
ATOM 651 C C . LEU A 1 82 ? 21.609 -14.148 -3.023 1 96.12 82 LEU A C 1
ATOM 653 O O . LEU A 1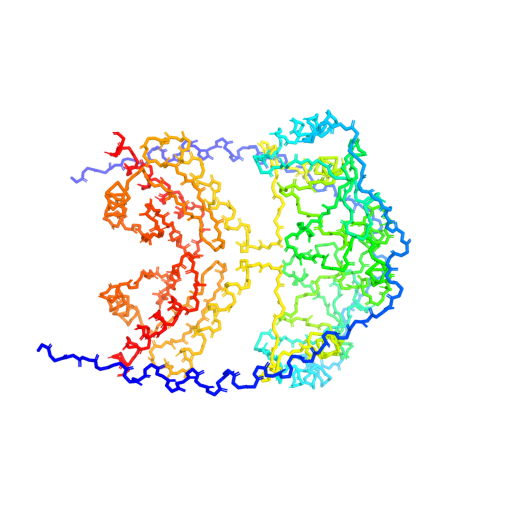 82 ? 22.781 -13.906 -2.729 1 96.12 82 LEU A O 1
ATOM 657 N N . VAL A 1 83 ? 21.25 -14.492 -4.211 1 97.06 83 VAL A N 1
ATOM 658 C CA . VAL A 1 83 ? 22.172 -14.547 -5.344 1 97.06 83 VAL A CA 1
ATOM 659 C C . VAL A 1 83 ? 21.859 -13.406 -6.316 1 97.06 83 VAL A C 1
ATOM 661 O O . VAL A 1 83 ? 20.703 -13.156 -6.641 1 97.06 83 VAL A O 1
ATOM 664 N N . ASP A 1 84 ? 22.906 -12.711 -6.68 1 98.19 84 ASP A N 1
ATOM 665 C CA . ASP A 1 84 ? 22.688 -11.648 -7.656 1 98.19 84 ASP A CA 1
ATOM 666 C C . ASP A 1 84 ? 22.875 -12.164 -9.078 1 98.19 84 ASP A C 1
ATOM 668 O O . ASP A 1 84 ? 23.172 -13.344 -9.289 1 98.19 84 ASP A O 1
ATOM 672 N N . VAL A 1 85 ? 22.641 -11.391 -10.125 1 98.31 85 VAL A N 1
ATOM 673 C CA . VAL A 1 85 ? 22.672 -11.789 -11.523 1 98.31 85 VAL A CA 1
ATOM 674 C C . VAL A 1 85 ? 24.109 -12.094 -11.938 1 98.31 85 VAL A C 1
ATOM 676 O O . VAL A 1 85 ? 24.359 -12.68 -12.992 1 98.31 85 VAL A O 1
ATOM 679 N N . ASP A 1 86 ? 25.094 -11.695 -11.133 1 98.56 86 ASP A N 1
ATOM 680 C CA . ASP A 1 86 ? 26.5 -11.938 -11.406 1 98.56 86 ASP A CA 1
ATOM 681 C C . ASP A 1 86 ? 26.984 -13.211 -10.711 1 98.56 86 ASP A C 1
ATOM 683 O O . ASP A 1 86 ? 28.188 -13.492 -10.695 1 98.56 86 ASP A O 1
ATOM 687 N N . ASP A 1 87 ? 26.047 -13.922 -10.102 1 97.69 87 ASP A N 1
ATOM 688 C CA . ASP A 1 87 ? 26.266 -15.219 -9.477 1 97.69 87 ASP A CA 1
ATOM 689 C C . ASP A 1 87 ? 27.016 -15.086 -8.164 1 97.69 87 ASP A C 1
ATOM 691 O O . ASP A 1 87 ? 27.719 -16 -7.746 1 97.69 87 ASP A O 1
ATOM 695 N N . ASN A 1 88 ? 27.062 -13.859 -7.602 1 98.12 88 ASN A N 1
ATOM 696 C CA . ASN A 1 88 ? 27.484 -13.734 -6.215 1 98.12 88 ASN A CA 1
ATOM 697 C C . ASN A 1 88 ? 26.453 -14.281 -5.25 1 98.12 88 ASN A C 1
ATOM 699 O O . ASN A 1 88 ? 25.281 -13.883 -5.285 1 98.12 88 ASN A O 1
ATOM 703 N N . CYS A 1 89 ? 26.828 -15.273 -4.449 1 97.19 89 CYS A N 1
ATOM 704 C CA . CYS A 1 89 ? 25.969 -15.844 -3.418 1 97.19 89 CYS A CA 1
ATOM 705 C C . CYS A 1 89 ? 26.281 -15.25 -2.053 1 97.19 89 CYS A C 1
ATOM 707 O O . CYS A 1 89 ? 27.375 -15.438 -1.524 1 97.19 89 CYS A O 1
ATOM 709 N N . MET A 1 90 ? 25.312 -14.531 -1.507 1 96.69 90 MET A N 1
ATOM 710 C CA . MET A 1 90 ? 25.562 -13.766 -0.286 1 96.69 90 MET A CA 1
ATOM 711 C C . MET A 1 90 ? 24.578 -14.164 0.81 1 96.69 90 MET A C 1
ATOM 713 O O . MET A 1 90 ? 23.406 -14.461 0.53 1 96.69 90 MET A O 1
ATOM 717 N N . LEU A 1 91 ? 25.109 -14.211 2.027 1 93.75 91 LEU A N 1
ATOM 718 C CA . LEU A 1 91 ? 24.219 -14.281 3.176 1 93.75 91 LEU A CA 1
ATOM 719 C C . LEU A 1 91 ? 23.438 -12.984 3.334 1 93.75 91 LEU A C 1
ATOM 721 O O . LEU A 1 91 ? 24.031 -11.914 3.451 1 93.75 91 LEU A O 1
ATOM 725 N N . ASP A 1 92 ? 22.141 -13.125 3.244 1 90.44 92 ASP A N 1
ATOM 726 C CA . ASP A 1 92 ? 21.312 -11.93 3.236 1 90.44 92 ASP A CA 1
ATOM 727 C C . ASP A 1 92 ? 20.656 -11.703 4.598 1 90.44 92 ASP A C 1
ATOM 729 O O . ASP A 1 92 ? 19.828 -12.516 5.039 1 90.44 92 ASP A O 1
ATOM 733 N N . LEU A 1 93 ? 20.953 -10.578 5.227 1 86 93 LEU A N 1
ATOM 734 C CA . LEU A 1 93 ? 20.328 -10.164 6.48 1 86 93 LEU A CA 1
ATOM 735 C C . LEU A 1 93 ? 19.203 -9.164 6.227 1 86 93 LEU A C 1
ATOM 737 O O . LEU A 1 93 ? 18.422 -8.867 7.129 1 86 93 LEU A O 1
ATOM 741 N N . TYR A 1 94 ? 19.141 -8.695 4.988 1 84 94 TYR A N 1
ATOM 742 C CA . TYR A 1 94 ? 18.125 -7.723 4.594 1 84 94 TYR A CA 1
ATOM 743 C C . TYR A 1 94 ? 16.766 -8.383 4.492 1 84 94 TYR A C 1
ATOM 745 O O . TYR A 1 94 ? 15.766 -7.852 5.004 1 84 94 TYR A O 1
ATOM 753 N N . THR A 1 95 ? 16.594 -9.594 3.926 1 86.56 95 THR A N 1
ATOM 754 C CA . THR A 1 95 ? 15.406 -10.422 3.762 1 86.56 95 THR A CA 1
ATOM 755 C C . THR A 1 95 ? 14.219 -9.586 3.299 1 86.56 95 THR A C 1
ATOM 757 O O . THR A 1 95 ? 13.117 -9.703 3.838 1 86.56 95 THR A O 1
ATOM 760 N N . GLN A 1 96 ? 14.531 -8.664 2.365 1 88.31 96 GLN A N 1
ATOM 761 C CA . GLN A 1 96 ? 13.508 -7.805 1.781 1 88.31 96 GLN A CA 1
ATOM 762 C C . GLN A 1 96 ? 12.828 -6.957 2.85 1 88.31 96 GLN A C 1
ATOM 764 O O . GLN A 1 96 ? 11.594 -6.926 2.934 1 88.31 96 GLN A O 1
ATOM 769 N N . ILE A 1 97 ? 13.633 -6.289 3.656 1 80.81 97 ILE A N 1
ATOM 770 C CA . ILE A 1 97 ? 13.195 -5.457 4.77 1 80.81 97 ILE A CA 1
ATOM 771 C C . ILE A 1 97 ? 12.328 -6.281 5.723 1 80.81 97 ILE A C 1
ATOM 773 O O . ILE A 1 97 ? 11.242 -5.855 6.109 1 80.81 97 ILE A O 1
ATOM 777 N N . ALA A 1 98 ? 12.75 -7.508 5.949 1 78.94 98 ALA A N 1
ATOM 778 C CA . ALA A 1 98 ? 12.188 -8.453 6.91 1 78.94 98 ALA A CA 1
ATOM 779 C C . ALA A 1 98 ? 10.82 -8.953 6.453 1 78.94 98 ALA A C 1
ATOM 781 O O . ALA A 1 98 ? 10.055 -9.508 7.246 1 78.94 98 ALA A O 1
ATOM 782 N N . SER A 1 99 ? 10.5 -8.781 5.203 1 84 99 SER A N 1
ATOM 783 C CA . SER A 1 99 ? 9.195 -9.219 4.715 1 84 99 SER A CA 1
ATOM 784 C C . SER A 1 99 ? 9.195 -10.711 4.406 1 84 99 SER A C 1
ATOM 786 O O . SER A 1 99 ? 8.133 -11.328 4.27 1 84 99 SER A O 1
ATOM 788 N N . ILE A 1 100 ? 10.383 -11.328 4.266 1 86.12 100 ILE A N 1
ATOM 789 C CA . ILE A 1 100 ? 10.445 -12.773 4.062 1 86.12 100 ILE A CA 1
ATOM 790 C C . ILE A 1 100 ? 11.328 -13.406 5.141 1 86.12 100 ILE A C 1
ATOM 792 O O . ILE A 1 100 ? 12.398 -13.945 4.844 1 86.12 100 ILE A O 1
ATOM 796 N N . PRO A 1 101 ? 10.844 -13.445 6.285 1 82.31 101 PRO A N 1
ATOM 797 C CA . PRO A 1 101 ? 11.656 -13.898 7.418 1 82.31 101 PRO A CA 1
ATOM 798 C C . PRO A 1 101 ? 11.938 -15.398 7.379 1 82.31 101 PRO A C 1
ATOM 800 O O . PRO A 1 101 ? 12.836 -15.875 8.078 1 82.31 101 PRO A O 1
ATOM 803 N N . ILE A 1 102 ? 11.242 -16.125 6.531 1 87.06 102 ILE A N 1
ATOM 804 C CA . ILE A 1 102 ? 11.406 -17.578 6.555 1 87.06 102 ILE A CA 1
ATOM 805 C C . ILE A 1 102 ? 12.32 -18 5.414 1 87.06 102 ILE A C 1
ATOM 807 O O . ILE A 1 102 ? 12.586 -19.203 5.238 1 87.06 102 ILE A O 1
ATOM 811 N N . GLY A 1 103 ? 12.797 -17 4.613 1 90.38 103 GLY A N 1
ATOM 812 C CA . GLY A 1 103 ? 13.82 -17.297 3.619 1 90.38 103 GLY A CA 1
ATOM 813 C C . GLY A 1 103 ? 13.289 -17.297 2.199 1 90.38 103 GLY A C 1
ATOM 814 O O . GLY A 1 103 ? 12.086 -17.438 1.981 1 90.38 103 GLY A O 1
ATOM 815 N N . TYR A 1 104 ? 14.219 -17.234 1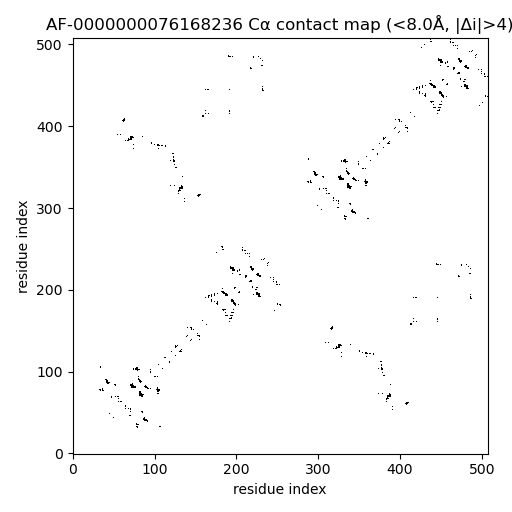.27 1 93 104 TYR A N 1
ATOM 816 C CA . TYR A 1 104 ? 13.914 -17.203 -0.156 1 93 104 TYR A CA 1
ATOM 817 C C . TYR A 1 104 ? 13.453 -18.578 -0.644 1 93 104 TYR A C 1
ATOM 819 O O . TYR A 1 104 ? 13.992 -19.594 -0.231 1 93 104 TYR A O 1
ATOM 827 N N . ASN A 1 105 ? 12.445 -18.516 -1.538 1 92.06 105 ASN A N 1
ATOM 828 C CA . ASN A 1 105 ? 11.891 -19.703 -2.191 1 92.06 105 ASN A CA 1
ATOM 829 C C . ASN A 1 105 ? 11.539 -20.781 -1.179 1 92.06 105 ASN A C 1
ATOM 831 O O . ASN A 1 105 ? 11.875 -21.953 -1.377 1 92.06 105 ASN A O 1
ATOM 835 N N . HIS A 1 106 ? 10.984 -20.422 -0.121 1 91.69 106 HIS A N 1
ATOM 836 C CA . HIS A 1 106 ? 10.516 -21.375 0.883 1 91.69 106 HIS A CA 1
ATOM 837 C C . HIS A 1 106 ? 9.375 -22.234 0.34 1 91.69 106 HIS A C 1
ATOM 839 O O . HIS A 1 106 ? 8.391 -21.703 -0.19 1 91.69 106 HIS A O 1
ATOM 845 N N . GLN A 1 107 ? 9.445 -23.484 0.576 1 91 107 GLN A N 1
ATOM 846 C CA . GLN A 1 107 ? 8.516 -24.438 -0.04 1 91 107 GLN A CA 1
ATOM 847 C C . GLN A 1 107 ? 7.086 -24.188 0.444 1 91 107 GLN A C 1
ATOM 849 O O . GLN A 1 107 ? 6.137 -24.281 -0.338 1 91 107 GLN A O 1
ATOM 854 N N . SER A 1 108 ? 6.898 -23.875 1.676 1 90.56 108 SER A N 1
ATOM 855 C CA . SER A 1 108 ? 5.559 -23.656 2.209 1 90.56 108 SER A CA 1
ATOM 856 C C . SER A 1 108 ? 4.879 -22.469 1.522 1 90.56 108 SER A C 1
ATOM 858 O O . SER A 1 108 ? 3.662 -22.469 1.326 1 90.56 108 SER A O 1
ATOM 860 N N . LEU A 1 109 ? 5.637 -21.453 1.194 1 90.06 109 LEU A N 1
ATOM 861 C CA . LEU A 1 109 ? 5.078 -20.297 0.499 1 90.06 109 LEU A CA 1
ATOM 862 C C . LEU A 1 109 ? 4.754 -20.641 -0.951 1 90.06 109 LEU A C 1
ATOM 864 O O . LEU A 1 109 ? 3.723 -20.219 -1.478 1 90.06 109 LEU A O 1
ATOM 868 N N . ILE A 1 110 ? 5.625 -21.391 -1.571 1 89.38 110 ILE A N 1
ATOM 869 C CA . ILE A 1 110 ? 5.375 -21.859 -2.932 1 89.38 110 ILE A CA 1
ATOM 870 C C . ILE A 1 110 ? 4.074 -22.656 -2.973 1 89.38 110 ILE A C 1
ATOM 872 O O . ILE A 1 110 ? 3.213 -22.406 -3.818 1 89.38 110 ILE A O 1
ATOM 876 N N . ASP A 1 111 ? 3.939 -23.516 -2.01 1 90.31 111 ASP A N 1
ATOM 877 C CA . ASP A 1 111 ? 2.736 -24.344 -1.936 1 90.31 111 ASP A CA 1
ATOM 878 C C . ASP A 1 111 ? 1.494 -23.484 -1.715 1 90.31 111 ASP A C 1
ATOM 880 O O . ASP A 1 111 ? 0.438 -23.75 -2.295 1 90.31 111 ASP A O 1
ATOM 884 N N . ALA A 1 112 ? 1.613 -22.5 -0.894 1 88.88 112 ALA A N 1
ATOM 885 C CA . ALA A 1 112 ? 0.488 -21.625 -0.59 1 88.88 112 ALA A CA 1
ATOM 886 C C . ALA A 1 112 ? 0.029 -20.859 -1.835 1 88.88 112 ALA A C 1
ATOM 888 O O . ALA A 1 112 ? -1.173 -20.719 -2.072 1 88.88 112 ALA A O 1
ATOM 889 N N . VAL A 1 113 ? 0.953 -20.438 -2.607 1 87.88 113 VAL A N 1
ATOM 890 C CA . VAL A 1 113 ? 0.618 -19.656 -3.803 1 87.88 113 VAL A CA 1
ATOM 891 C C . VAL A 1 113 ? 0.032 -20.594 -4.867 1 87.88 113 VAL A C 1
ATOM 893 O O . VAL A 1 113 ? -0.863 -20.188 -5.617 1 87.88 113 VAL A O 1
ATOM 896 N N . LYS A 1 114 ? 0.488 -21.781 -4.91 1 87.12 114 LYS A N 1
ATOM 897 C CA . LYS A 1 114 ? 0.039 -22.734 -5.922 1 87.12 114 LYS A CA 1
ATOM 898 C C . LYS A 1 114 ? -1.309 -23.344 -5.543 1 87.12 114 LYS A C 1
ATOM 900 O O . LYS A 1 114 ? -1.976 -23.953 -6.379 1 87.12 114 LYS A O 1
ATOM 905 N N . ASN A 1 115 ? -1.619 -23.219 -4.27 1 89.06 115 ASN A N 1
ATOM 906 C CA . ASN A 1 115 ? -2.895 -23.75 -3.811 1 89.06 115 ASN A CA 1
ATOM 907 C C . ASN A 1 115 ? -4.07 -23.078 -4.512 1 89.06 115 ASN A C 1
ATOM 909 O O . ASN A 1 115 ? -4.227 -21.859 -4.445 1 89.06 115 ASN A O 1
ATOM 913 N N . GLU A 1 116 ? -4.922 -23.859 -5.105 1 85.31 116 GLU A N 1
ATOM 914 C CA . GLU A 1 116 ? -6.051 -23.359 -5.891 1 85.31 116 GLU A CA 1
ATOM 915 C C . GLU A 1 116 ? -7.012 -22.547 -5.023 1 85.31 116 GLU A C 1
ATOM 917 O O . GLU A 1 116 ? -7.629 -21.594 -5.5 1 85.31 116 GLU A O 1
ATOM 922 N N . ASP A 1 117 ? -7.078 -22.859 -3.762 1 85.19 117 ASP A N 1
ATOM 923 C CA . ASP A 1 117 ? -7.969 -22.156 -2.842 1 85.19 117 ASP A CA 1
ATOM 924 C C . ASP A 1 117 ? -7.52 -20.719 -2.637 1 85.19 117 ASP A C 1
ATOM 926 O O . ASP A 1 117 ? -8.32 -19.859 -2.266 1 85.19 117 ASP A O 1
ATOM 930 N N . ASN A 1 118 ? -6.238 -20.516 -2.865 1 89.69 118 ASN A N 1
ATOM 931 C CA . ASN A 1 118 ? -5.688 -19.172 -2.666 1 89.69 118 ASN A CA 1
ATOM 932 C C . ASN A 1 118 ? -5.664 -18.375 -3.969 1 89.69 118 ASN A C 1
ATOM 934 O O . ASN A 1 118 ? -5.551 -17.156 -3.949 1 89.69 118 ASN A O 1
ATOM 938 N N . LEU A 1 119 ? -5.785 -19.125 -5.062 1 87.12 119 LEU A N 1
ATOM 939 C CA . LEU A 1 119 ? -5.652 -18.516 -6.383 1 87.12 119 LEU A CA 1
ATOM 940 C C . LEU A 1 119 ? -6.723 -17.453 -6.605 1 87.12 119 LEU A C 1
ATOM 942 O O . LEU A 1 119 ? -6.441 -16.375 -7.152 1 87.12 119 LEU A O 1
ATOM 946 N N . SER A 1 120 ? -7.887 -17.703 -6.109 1 87.06 120 SER A N 1
ATOM 947 C CA . SER A 1 120 ? -9.023 -16.812 -6.285 1 87.06 120 SER A CA 1
ATOM 948 C C . SER A 1 120 ? -8.75 -15.445 -5.656 1 87.06 120 SER A C 1
ATOM 950 O O . SER A 1 120 ? -9.125 -14.414 -6.207 1 87.06 120 SER A O 1
ATOM 952 N N . THR A 1 121 ? -8.039 -15.492 -4.562 1 88.5 121 THR A N 1
ATOM 953 C CA . THR A 1 121 ? -7.73 -14.25 -3.861 1 88.5 121 THR A CA 1
ATOM 954 C C . THR A 1 121 ? -6.754 -13.406 -4.668 1 88.5 121 THR A C 1
ATOM 956 O O . THR A 1 121 ? -6.914 -12.188 -4.766 1 88.5 121 THR A O 1
ATOM 959 N N . PHE A 1 122 ? -5.848 -14.062 -5.277 1 88.19 122 PHE A N 1
ATOM 960 C CA . PHE A 1 122 ? -4.848 -13.344 -6.066 1 88.19 122 PHE A CA 1
ATOM 961 C C . PHE A 1 122 ? -5.465 -12.789 -7.34 1 88.19 122 PHE A C 1
ATOM 963 O O . PHE A 1 122 ? -5.129 -11.68 -7.77 1 88.19 122 PHE A O 1
ATOM 970 N N . VAL A 1 123 ? -6.367 -13.508 -7.867 1 89.56 123 VAL A N 1
ATOM 971 C CA . VAL A 1 123 ? -6.895 -13.188 -9.188 1 89.56 123 VAL A CA 1
ATOM 972 C C . VAL A 1 123 ? -8 -12.141 -9.062 1 89.56 123 VAL A C 1
ATOM 974 O O . VAL A 1 123 ? -8.078 -11.211 -9.867 1 89.56 123 VAL A O 1
ATOM 977 N N . ASN A 1 124 ? -8.789 -12.25 -8.047 1 92.25 124 ASN A N 1
ATOM 978 C CA . ASN A 1 124 ? -9.992 -11.43 -7.973 1 92.25 124 ASN A CA 1
ATOM 979 C C . ASN A 1 124 ? -9.781 -10.203 -7.09 1 92.25 124 ASN A C 1
ATOM 981 O O . ASN A 1 124 ? -10.594 -9.281 -7.102 1 92.25 124 ASN A O 1
ATOM 985 N N . ARG A 1 125 ? -8.773 -10.141 -6.258 1 90 125 ARG A N 1
ATOM 986 C CA . ARG A 1 125 ? -8.398 -8.977 -5.461 1 90 125 ARG A CA 1
ATOM 987 C C . ARG A 1 125 ? -9.594 -8.445 -4.676 1 90 125 ARG A C 1
ATOM 989 O O . ARG A 1 125 ? -9.961 -7.277 -4.809 1 90 125 ARG A O 1
ATOM 996 N N . PRO A 1 126 ? -10.125 -9.258 -3.848 1 92.06 126 PRO A N 1
ATOM 997 C CA . PRO A 1 126 ? -11.328 -8.859 -3.113 1 92.06 126 PRO A CA 1
ATOM 998 C C . PRO A 1 126 ? -11.148 -7.535 -2.375 1 92.06 126 PRO A C 1
ATOM 1000 O O . PRO A 1 126 ? -10.109 -7.301 -1.753 1 92.06 126 PRO A O 1
ATOM 1003 N N . ALA A 1 127 ? -12.148 -6.676 -2.549 1 91.81 127 ALA A N 1
ATOM 1004 C CA . ALA A 1 127 ? -12.258 -5.512 -1.673 1 91.81 127 ALA A CA 1
ATOM 1005 C C . ALA A 1 127 ? -12.688 -5.922 -0.267 1 91.81 127 ALA A C 1
ATOM 1007 O O . ALA A 1 127 ? -13.875 -5.895 0.056 1 91.81 127 ALA A O 1
ATOM 1008 N N . LEU A 1 128 ? -11.797 -6.105 0.579 1 91.62 128 LEU A N 1
ATOM 1009 C CA . LEU A 1 128 ? -12.016 -6.766 1.859 1 91.62 128 LEU A CA 1
ATOM 1010 C C . LEU A 1 128 ? -12.891 -5.91 2.771 1 91.62 128 LEU A C 1
ATOM 1012 O O . LEU A 1 128 ? -13.586 -6.434 3.643 1 91.62 128 LEU A O 1
ATOM 1016 N N . GLY A 1 129 ? -12.875 -4.641 2.545 1 89.31 129 GLY A N 1
ATOM 1017 C CA . GLY A 1 129 ? -13.664 -3.742 3.373 1 89.31 129 GLY A CA 1
ATOM 1018 C C . GLY A 1 129 ? -15.125 -3.688 2.967 1 89.31 129 GLY A C 1
ATOM 1019 O O . GLY A 1 129 ? -15.977 -3.238 3.742 1 89.31 129 GLY A O 1
ATOM 1020 N N . CYS A 1 130 ? -15.445 -4.152 1.743 1 93.06 130 CYS A N 1
ATOM 1021 C CA . CYS A 1 130 ? -16.812 -4.055 1.23 1 93.06 130 CYS A CA 1
ATOM 1022 C C . CYS A 1 130 ? -17.375 -5.43 0.9 1 93.06 130 CYS A C 1
ATOM 1024 O O . CYS A 1 130 ? -18.531 -5.715 1.173 1 93.06 130 CYS A O 1
ATOM 1026 N N . TYR A 1 131 ? -16.469 -6.223 0.293 1 95.88 131 TYR A N 1
ATOM 1027 C CA . TYR A 1 131 ? -16.922 -7.52 -0.206 1 95.88 131 TYR A CA 1
ATOM 1028 C C . TYR A 1 131 ? -15.945 -8.625 0.196 1 95.88 131 TYR A C 1
ATOM 1030 O O . TYR A 1 131 ? -15.344 -9.266 -0.663 1 95.88 131 TYR A O 1
ATOM 1038 N N . PRO A 1 132 ? -15.852 -8.93 1.471 1 96.62 132 PRO A N 1
ATOM 1039 C CA . PRO A 1 132 ? -14.945 -10 1.881 1 96.62 132 PRO A CA 1
ATOM 1040 C C . PRO A 1 132 ? -15.391 -11.375 1.384 1 96.62 132 PRO A C 1
ATOM 1042 O O . PRO A 1 132 ? -16.594 -11.609 1.197 1 96.62 132 PRO A O 1
ATOM 1045 N N . PRO A 1 133 ? -14.453 -12.211 1.112 1 96.25 133 PRO A N 1
ATOM 1046 C CA . PRO A 1 133 ? -14.789 -13.562 0.678 1 96.25 133 PRO A CA 1
ATOM 1047 C C . PRO A 1 133 ? -15.438 -14.398 1.787 1 96.25 133 PRO A C 1
ATOM 1049 O O . PRO A 1 133 ? -15.328 -14.047 2.965 1 96.25 133 PRO A O 1
ATOM 1052 N N . ARG A 1 134 ? -16 -15.445 1.395 1 95 134 ARG A N 1
ATOM 1053 C CA . ARG A 1 134 ? -16.75 -16.328 2.277 1 95 134 ARG A CA 1
ATOM 1054 C C . ARG A 1 134 ? -15.875 -16.828 3.42 1 95 134 ARG A C 1
ATOM 1056 O O . ARG A 1 134 ? -16.344 -16.984 4.547 1 95 134 ARG A O 1
ATOM 1063 N N . ASP A 1 135 ? -14.633 -17.031 3.207 1 94.75 135 ASP A N 1
ATOM 1064 C CA . ASP A 1 135 ? -13.766 -17.672 4.191 1 94.75 135 ASP A CA 1
ATOM 1065 C C . ASP A 1 135 ? -12.875 -16.641 4.879 1 94.75 135 ASP A C 1
ATOM 1067 O O . ASP A 1 135 ? -11.883 -17 5.516 1 94.75 135 ASP A O 1
ATOM 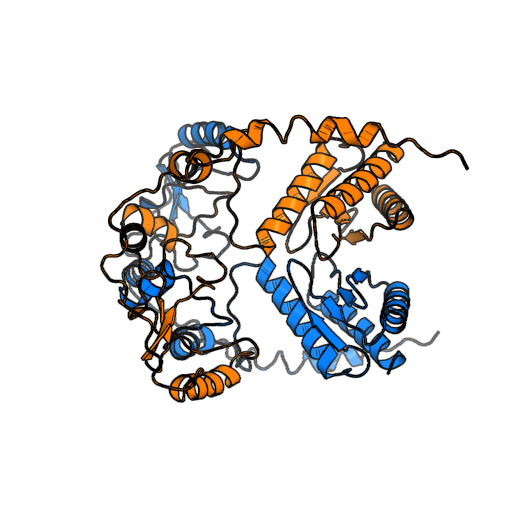1071 N N . TRP A 1 136 ? -13.195 -15.359 4.746 1 95.81 136 TRP A N 1
ATOM 1072 C CA . TRP A 1 136 ? -12.328 -14.289 5.234 1 95.81 136 TRP A CA 1
ATOM 1073 C C . TRP A 1 136 ? -12.133 -14.398 6.742 1 95.81 136 TRP A C 1
ATOM 1075 O O . TRP A 1 136 ? -11 -14.328 7.23 1 95.81 136 TRP A O 1
ATOM 1085 N N . ILE A 1 137 ? -13.141 -14.68 7.473 1 96.62 137 ILE A N 1
ATOM 1086 C CA . ILE A 1 137 ? -13.086 -14.75 8.93 1 96.62 137 ILE A CA 1
ATOM 1087 C C . ILE A 1 137 ? -12.203 -15.922 9.352 1 96.62 137 ILE A C 1
ATOM 1089 O O . ILE A 1 137 ? -11.32 -15.766 10.195 1 96.62 137 ILE A O 1
ATOM 1093 N N . THR A 1 138 ? -12.477 -17.047 8.703 1 95.69 138 THR A N 1
ATOM 1094 C CA . THR A 1 138 ? -11.688 -18.234 9.008 1 95.69 138 THR A CA 1
ATOM 1095 C C . THR A 1 138 ? -10.211 -17.984 8.734 1 95.69 138 THR A C 1
ATOM 1097 O O . THR A 1 138 ? -9.352 -18.344 9.539 1 95.69 138 THR A O 1
ATOM 1100 N N . ARG A 1 139 ? -9.945 -17.297 7.688 1 94.38 139 ARG A N 1
ATOM 1101 C CA . ARG A 1 139 ? -8.562 -17 7.332 1 94.38 139 ARG A CA 1
ATOM 1102 C C . ARG A 1 139 ? -7.91 -16.094 8.375 1 94.38 139 ARG A C 1
ATOM 1104 O O . ARG A 1 139 ? -6.777 -16.344 8.789 1 94.38 139 ARG A O 1
ATOM 1111 N N . LEU A 1 140 ? -8.625 -15.086 8.781 1 95.56 140 LEU A N 1
ATOM 1112 C CA . LEU A 1 140 ? -8.094 -14.172 9.789 1 95.56 140 LEU A CA 1
ATOM 1113 C C . LEU A 1 140 ? -7.848 -14.891 11.109 1 95.56 140 LEU A C 1
ATOM 1115 O O . LEU A 1 140 ? -6.793 -14.719 11.727 1 95.56 140 LEU A O 1
ATOM 1119 N N . GLN A 1 141 ? -8.758 -15.734 11.523 1 95.81 141 GLN A N 1
ATOM 1120 C CA . GLN A 1 141 ? -8.719 -16.391 12.828 1 95.81 141 GLN A CA 1
ATOM 1121 C C . GLN A 1 141 ? -7.609 -17.438 12.867 1 95.81 141 GLN A C 1
ATOM 1123 O O . GLN A 1 141 ? -6.922 -17.578 13.883 1 95.81 141 GLN A O 1
ATOM 1128 N N . THR A 1 142 ? -7.414 -18.172 11.758 1 94.62 142 THR A N 1
ATOM 1129 C CA . THR A 1 142 ? -6.504 -19.312 11.766 1 94.62 142 THR A CA 1
ATOM 1130 C C . THR A 1 142 ? -5.09 -18.875 11.383 1 94.62 142 THR A C 1
ATOM 1132 O O . THR A 1 142 ? -4.141 -19.656 11.531 1 94.62 142 THR A O 1
ATOM 1135 N N . SER A 1 143 ? -4.98 -17.641 10.922 1 92.5 143 SER A N 1
ATOM 1136 C CA . SER A 1 143 ? -3.652 -17.172 10.539 1 92.5 143 SER A CA 1
ATOM 1137 C C . SER A 1 143 ? -3.182 -16.047 11.445 1 92.5 143 SER A C 1
ATOM 1139 O O . SER A 1 143 ? -2.535 -16.281 12.461 1 92.5 143 SER A O 1
ATOM 1141 N N . LEU A 1 144 ? -3.736 -14.875 11.336 1 94.06 144 LEU A N 1
ATOM 1142 C CA . LEU A 1 144 ? -3.219 -13.68 12.008 1 94.06 144 LEU A CA 1
ATOM 1143 C C . LEU A 1 144 ? -3.615 -13.672 13.477 1 94.06 144 LEU A C 1
ATOM 1145 O O . LEU A 1 144 ? -2.775 -13.43 14.352 1 94.06 144 LEU A O 1
ATOM 1149 N N . LEU A 1 145 ? -4.816 -13.953 13.711 1 95.69 145 LEU A N 1
ATOM 1150 C CA . LEU A 1 145 ? -5.293 -13.844 15.086 1 95.69 145 LEU A CA 1
ATOM 1151 C C . LEU A 1 145 ? -4.828 -15.031 15.922 1 95.69 145 LEU A C 1
ATOM 1153 O O . LEU A 1 145 ? -4.844 -14.984 17.156 1 95.69 145 LEU A O 1
ATOM 1157 N N . ALA A 1 146 ? -4.445 -16.125 15.25 1 94.06 146 ALA A N 1
ATOM 1158 C CA . ALA A 1 146 ? -3.908 -17.297 15.945 1 94.06 146 ALA A CA 1
ATOM 1159 C C . ALA A 1 146 ? -2.605 -16.953 16.672 1 94.06 146 ALA A C 1
ATOM 1161 O O . ALA A 1 146 ? -2.209 -17.656 17.609 1 94.06 146 ALA A O 1
ATOM 1162 N N . VAL A 1 147 ? -1.939 -15.898 16.203 1 92.88 147 VAL A N 1
ATOM 1163 C CA . VAL A 1 147 ? -0.667 -15.523 16.797 1 92.88 147 VAL A CA 1
ATOM 1164 C C . VAL A 1 147 ? -0.756 -14.102 17.344 1 92.88 147 VAL A C 1
ATOM 1166 O O . VAL A 1 147 ? 0.26 -13.414 17.484 1 92.88 147 VAL A O 1
ATOM 1169 N N . ALA A 1 148 ? -1.969 -13.641 17.484 1 92.75 148 ALA A N 1
ATOM 1170 C CA . ALA A 1 148 ? -2.152 -12.289 18 1 92.75 148 ALA A CA 1
ATOM 1171 C C . ALA A 1 148 ? -1.552 -12.156 19.406 1 92.75 148 ALA A C 1
ATOM 1173 O O . ALA A 1 148 ? -1.659 -13.07 20.219 1 92.75 148 ALA A O 1
ATOM 1174 N N . PRO A 1 149 ? -0.855 -11.07 19.688 1 91.44 149 PRO A N 1
ATOM 1175 C CA . PRO A 1 149 ? -0.411 -10.844 21.062 1 91.44 149 PRO A CA 1
ATOM 1176 C C . PRO A 1 149 ? -1.564 -10.852 22.062 1 91.44 149 PRO A C 1
ATOM 1178 O O . PRO A 1 149 ? -2.705 -10.555 21.703 1 91.44 149 PRO A O 1
ATOM 1181 N N . PRO A 1 150 ? -1.236 -11.258 23.172 1 91.75 150 PRO A N 1
ATOM 1182 C CA . PRO A 1 150 ? -2.285 -11.258 24.188 1 91.75 150 PRO A CA 1
ATOM 1183 C C . PRO A 1 150 ? -2.998 -9.914 24.312 1 91.75 150 PRO A C 1
ATOM 1185 O O . PRO A 1 150 ? -2.352 -8.867 24.281 1 91.75 150 PRO A O 1
ATOM 1188 N N . GLY A 1 151 ? -4.273 -9.992 24.359 1 91.06 151 GLY A N 1
ATOM 1189 C CA . GLY A 1 151 ? -5.074 -8.789 24.547 1 91.06 151 GLY A CA 1
ATOM 1190 C C . GLY A 1 151 ? -5.492 -8.141 23.234 1 91.06 151 GLY A C 1
ATOM 1191 O O . GLY A 1 151 ? -6.383 -7.285 23.219 1 91.06 151 GLY A O 1
ATOM 1192 N N . LEU A 1 152 ? -4.883 -8.555 22.203 1 90.81 152 LEU A N 1
ATOM 1193 C CA . LEU A 1 152 ? -5.258 -8.023 20.891 1 90.81 152 LEU A CA 1
ATOM 1194 C C . LEU A 1 152 ? -6.18 -8.992 20.156 1 90.81 152 LEU A C 1
ATOM 1196 O O . LEU A 1 152 ? -5.73 -10.031 19.672 1 90.81 152 LEU A O 1
ATOM 1200 N N . THR A 1 153 ? -7.426 -8.57 20.047 1 92.62 153 THR A N 1
ATOM 1201 C CA . THR A 1 153 ? -8.422 -9.5 19.531 1 92.62 153 THR A CA 1
ATOM 1202 C C . THR A 1 153 ? -8.922 -9.062 18.156 1 92.62 153 THR A C 1
ATOM 1204 O O . THR A 1 153 ? -9.742 -9.75 17.547 1 92.62 153 THR A O 1
ATOM 1207 N N . GLU A 1 154 ? -8.445 -7.848 17.734 1 92.69 154 GLU A N 1
ATOM 1208 C CA . GLU A 1 154 ? -8.898 -7.324 16.453 1 92.69 154 GLU A CA 1
ATOM 1209 C C . GLU A 1 154 ? -7.742 -7.191 15.477 1 92.69 154 GLU A C 1
ATOM 1211 O O . GLU A 1 154 ? -6.586 -7.066 15.883 1 92.69 154 GLU A O 1
ATOM 1216 N N . VAL A 1 155 ? -8.086 -7.324 14.203 1 93.25 155 VAL A N 1
ATOM 1217 C CA . VAL A 1 155 ? -7.039 -7.25 13.188 1 93.25 155 VAL A CA 1
ATOM 1218 C C . VAL A 1 155 ? -7.578 -6.57 11.93 1 93.25 155 VAL A C 1
ATOM 1220 O O . VAL A 1 155 ? -8.734 -6.777 11.547 1 93.25 155 VAL A O 1
ATOM 1223 N N . GLN A 1 156 ? -6.844 -5.699 11.414 1 91.06 156 GLN A N 1
ATOM 1224 C CA . GLN A 1 156 ? -7.09 -5.09 10.109 1 91.06 156 GLN A CA 1
ATOM 1225 C C . GLN A 1 156 ? -5.91 -5.297 9.172 1 91.06 156 GLN A C 1
ATOM 1227 O O . GLN A 1 156 ? -4.777 -4.934 9.5 1 91.06 156 GLN A O 1
ATOM 1232 N N . THR A 1 157 ? -6.156 -5.91 8.031 1 90.44 157 THR A N 1
ATOM 1233 C CA . THR A 1 157 ? -5.086 -6.164 7.074 1 90.44 157 THR A CA 1
ATOM 1234 C C . THR A 1 157 ? -4.848 -4.945 6.188 1 90.44 157 THR A C 1
ATOM 1236 O O . THR A 1 157 ? -5.797 -4.297 5.742 1 90.44 157 THR A O 1
ATOM 1239 N N . MET A 1 158 ? -3.605 -4.59 6.027 1 88.06 158 MET A N 1
ATOM 1240 C CA . MET A 1 158 ? -3.188 -3.471 5.191 1 88.06 158 MET A CA 1
ATOM 1241 C C . MET A 1 158 ? -2.141 -3.912 4.176 1 88.06 158 MET A C 1
ATOM 1243 O O . MET A 1 158 ? -1.575 -5 4.293 1 88.06 158 MET A O 1
ATOM 1247 N N . ALA A 1 159 ? -1.918 -3.08 3.133 1 83.38 159 ALA A N 1
ATOM 1248 C CA . ALA A 1 159 ? -1.035 -3.479 2.041 1 83.38 159 ALA A CA 1
ATOM 1249 C C . ALA A 1 159 ? 0.402 -3.039 2.307 1 83.38 159 ALA A C 1
ATOM 1251 O O . ALA A 1 159 ? 1.349 -3.754 1.966 1 83.38 159 ALA A O 1
ATOM 1252 N N . CYS A 1 160 ? 0.562 -1.843 2.889 1 81.62 160 CYS A N 1
ATOM 1253 C CA . CYS A 1 160 ? 1.909 -1.331 3.109 1 81.62 160 CYS A CA 1
ATOM 1254 C C . CYS A 1 160 ? 1.946 -0.387 4.305 1 81.62 160 CYS A C 1
ATOM 1256 O O . CYS A 1 160 ? 0.92 -0.144 4.941 1 81.62 160 CYS A O 1
ATOM 1258 N N . GLY A 1 161 ? 3.098 0.086 4.59 1 75.69 161 GLY A N 1
ATOM 1259 C CA . GLY A 1 161 ? 3.277 0.965 5.734 1 75.69 161 GLY A CA 1
ATOM 1260 C C . GLY A 1 161 ? 2.48 2.25 5.629 1 75.69 161 GLY A C 1
ATOM 1261 O O . GLY A 1 161 ? 1.877 2.695 6.609 1 75.69 161 GLY A O 1
ATOM 1262 N N . ALA A 1 162 ? 2.473 2.764 4.434 1 74.25 162 ALA A N 1
ATOM 1263 C CA . ALA A 1 162 ? 1.787 4.039 4.254 1 74.25 162 ALA A CA 1
ATOM 1264 C C . ALA A 1 162 ? 0.293 3.904 4.535 1 74.25 162 ALA A C 1
ATOM 1266 O O . ALA A 1 162 ? -0.284 4.719 5.258 1 74.25 162 ALA A O 1
ATOM 1267 N N . CYS A 1 163 ? -0.301 2.91 3.949 1 79.25 163 CYS A N 1
ATOM 1268 C CA . CYS A 1 163 ? -1.732 2.76 4.18 1 79.25 163 CYS A CA 1
ATOM 1269 C C . CYS A 1 163 ? -2.008 2.289 5.602 1 79.25 163 CYS A C 1
ATOM 1271 O O . CYS A 1 163 ? -3.066 2.58 6.164 1 79.25 163 CYS A O 1
ATOM 1273 N N . SER A 1 164 ? -1.095 1.545 6.18 1 81.75 164 SER A N 1
ATOM 1274 C CA . SER A 1 164 ? -1.246 1.156 7.578 1 81.75 164 SER A CA 1
ATOM 1275 C C . SER A 1 164 ? -1.256 2.377 8.492 1 81.75 164 SER A C 1
ATOM 1277 O O . SER A 1 164 ? -2.066 2.459 9.422 1 81.75 164 SER A O 1
ATOM 1279 N N . VAL A 1 165 ? -0.381 3.275 8.305 1 74.44 165 VAL A N 1
ATOM 1280 C CA . VAL A 1 165 ? -0.311 4.5 9.094 1 74.44 165 VAL A CA 1
ATOM 1281 C C . VAL A 1 165 ? -1.574 5.328 8.883 1 74.44 165 VAL A C 1
ATOM 1283 O O . VAL A 1 165 ? -2.152 5.848 9.836 1 74.44 165 VAL A O 1
ATOM 1286 N N . GLU A 1 166 ? -1.979 5.414 7.656 1 74.12 166 GLU A N 1
ATOM 1287 C CA . GLU A 1 166 ? -3.211 6.137 7.359 1 74.12 166 GLU A CA 1
ATOM 1288 C C . GLU A 1 166 ? -4.398 5.535 8.109 1 74.12 166 GLU A C 1
ATOM 1290 O O . GLU A 1 166 ? -5.211 6.266 8.68 1 74.12 166 GLU A O 1
ATOM 1295 N N . HIS A 1 167 ? -4.469 4.281 8.109 1 77.94 167 HIS A N 1
ATOM 1296 C CA . HIS A 1 167 ? -5.559 3.6 8.797 1 77.94 167 HIS A CA 1
ATOM 1297 C C . HIS A 1 167 ? -5.496 3.838 10.297 1 77.94 167 HIS A C 1
ATOM 1299 O O . HIS A 1 167 ? -6.527 4.043 10.945 1 77.94 167 HIS A O 1
ATOM 1305 N N . ALA A 1 168 ? -4.309 3.711 10.844 1 75.62 168 ALA A N 1
ATOM 1306 C CA . ALA A 1 168 ? -4.137 3.969 12.273 1 75.62 168 ALA A CA 1
ATOM 1307 C C . ALA A 1 168 ? -4.605 5.375 12.633 1 75.62 168 ALA A C 1
ATOM 1309 O O . ALA A 1 168 ? -5.25 5.574 13.664 1 75.62 168 ALA A O 1
ATOM 1310 N N . GLN A 1 169 ? -4.293 6.277 11.797 1 69.94 169 GLN A N 1
ATOM 1311 C CA . GLN A 1 169 ? -4.738 7.648 12.016 1 69.94 169 GLN A CA 1
ATOM 1312 C C . GLN A 1 169 ? -6.262 7.746 11.961 1 69.94 169 GLN A C 1
ATOM 1314 O O . GLN A 1 169 ? -6.875 8.414 12.797 1 69.94 169 GLN A O 1
ATOM 1319 N N . LYS A 1 170 ? -6.844 7.109 10.969 1 71.19 170 LYS A N 1
ATOM 1320 C CA . LYS A 1 170 ? -8.297 7.098 10.875 1 71.19 170 LYS A CA 1
ATOM 1321 C C . LYS A 1 170 ? -8.93 6.492 12.125 1 71.19 170 LYS A C 1
ATOM 1323 O O . LYS A 1 170 ? -9.922 7.016 12.641 1 71.19 170 LYS A O 1
ATOM 1328 N N . ALA A 1 171 ? -8.367 5.406 12.578 1 72.94 171 ALA A N 1
ATOM 1329 C CA . ALA A 1 171 ? -8.875 4.75 13.781 1 72.94 171 ALA A CA 1
ATOM 1330 C C . ALA A 1 171 ? -8.805 5.688 14.984 1 72.94 171 ALA A C 1
ATOM 1332 O O . ALA A 1 171 ? -9.719 5.719 15.805 1 72.94 171 ALA A O 1
ATOM 1333 N N . MET A 1 172 ? -7.711 6.414 15.078 1 67.81 172 MET A N 1
ATOM 1334 C CA . MET A 1 172 ? -7.555 7.383 16.156 1 67.81 172 MET A CA 1
ATOM 1335 C C . MET A 1 172 ? -8.656 8.438 16.109 1 67.81 172 MET A C 1
ATOM 1337 O O . MET A 1 172 ? -9.273 8.75 17.125 1 67.81 172 MET A O 1
ATOM 1341 N N . PHE A 1 173 ? -8.938 8.922 14.914 1 63.84 173 PHE A N 1
ATOM 1342 C CA . PHE A 1 173 ? -9.945 9.969 14.766 1 63.84 173 PHE A CA 1
ATOM 1343 C C . PHE A 1 173 ? -11.336 9.422 15.047 1 63.84 173 PHE A C 1
ATOM 1345 O O . PHE A 1 173 ? -12.18 10.117 15.625 1 63.84 173 PHE A O 1
ATOM 1352 N N . ILE A 1 174 ? -11.562 8.242 14.586 1 67.94 174 ILE A N 1
ATOM 1353 C CA . ILE A 1 174 ? -12.852 7.613 14.852 1 67.94 174 ILE A CA 1
ATOM 1354 C C . ILE A 1 174 ? -13.07 7.488 16.359 1 67.94 174 ILE A C 1
ATOM 1356 O O . ILE A 1 174 ? -14.156 7.77 16.859 1 67.94 174 ILE A O 1
ATOM 1360 N N . ALA A 1 175 ? -12.031 7.066 17.047 1 68.5 175 ALA A N 1
ATOM 1361 C CA . ALA A 1 175 ? -12.125 6.961 18.5 1 68.5 175 ALA A CA 1
ATOM 1362 C C . ALA A 1 175 ? -12.445 8.312 19.125 1 68.5 175 ALA A C 1
ATOM 1364 O O . ALA A 1 175 ? -13.266 8.398 20.047 1 68.5 175 ALA A O 1
ATOM 1365 N N . PHE A 1 176 ? -11.883 9.328 18.641 1 62.25 176 PHE A N 1
ATOM 1366 C CA . PHE A 1 176 ? -12.125 10.656 19.188 1 62.25 176 PHE A CA 1
ATOM 1367 C C . PHE A 1 176 ? -13.523 11.148 18.828 1 62.25 176 PHE A C 1
ATOM 1369 O O . PHE A 1 176 ? -14.18 11.82 19.625 1 62.25 176 PHE A O 1
ATOM 1376 N N . GLN A 1 177 ? -13.938 10.891 17.625 1 62.5 177 GLN A N 1
ATOM 1377 C CA . GLN A 1 177 ? -15.289 11.25 17.203 1 62.5 177 GLN A CA 1
ATOM 1378 C C . GLN A 1 177 ? -16.328 10.586 18.109 1 62.5 177 GLN A C 1
ATOM 1380 O O . GLN A 1 177 ? -17.328 11.211 18.469 1 62.5 177 GLN A O 1
ATOM 1385 N N . LYS A 1 178 ? -16.062 9.344 18.469 1 71.62 178 LYS A N 1
ATOM 1386 C CA . LYS A 1 178 ? -16.969 8.641 19.375 1 71.62 178 LYS A CA 1
ATOM 1387 C C . LYS A 1 178 ? -16.984 9.289 20.75 1 71.62 178 LYS A C 1
ATOM 1389 O O . LYS A 1 178 ? -18.031 9.367 21.406 1 71.62 178 LYS A O 1
ATOM 1394 N N . LYS A 1 179 ? -15.844 9.758 21.172 1 67.94 179 LYS A N 1
ATOM 1395 C CA . LYS A 1 179 ? -15.695 10.383 22.5 1 67.94 179 LYS A CA 1
ATOM 1396 C C . LYS A 1 179 ? -16.328 11.766 22.516 1 67.94 179 LYS A C 1
ATOM 1398 O O . LYS A 1 179 ? -16.859 12.195 23.547 1 67.94 179 LYS A O 1
ATOM 1403 N N . TYR A 1 180 ? -16.297 12.5 21.312 1 65.31 180 TYR A N 1
ATOM 1404 C CA . TYR A 1 180 ? -16.797 13.867 21.219 1 65.31 180 TYR A CA 1
ATOM 1405 C C . TYR A 1 180 ? -17.734 14.031 20.031 1 65.31 180 TYR A C 1
ATOM 1407 O O . TYR A 1 180 ? -17.453 14.82 19.125 1 65.31 180 TYR A O 1
ATOM 1415 N N . PRO A 1 181 ? -18.875 13.352 20.031 1 66.38 181 PRO A N 1
ATOM 1416 C CA . PRO A 1 181 ? -19.766 13.344 18.875 1 66.38 181 PRO A CA 1
ATOM 1417 C C . PRO A 1 181 ? -20.391 14.719 18.594 1 66.38 181 PRO A C 1
ATOM 1419 O O . PRO A 1 181 ? -20.766 15.008 17.453 1 66.38 181 PRO A O 1
ATOM 1422 N N . ASP A 1 182 ? -20.375 15.555 19.609 1 65 182 ASP A N 1
ATOM 1423 C CA . ASP A 1 182 ? -20.969 16.875 19.438 1 65 182 ASP A CA 1
ATOM 1424 C C . ASP A 1 182 ? -19.953 17.859 18.859 1 65 182 ASP A C 1
ATOM 1426 O O . ASP A 1 182 ? -20.328 18.938 18.375 1 65 182 ASP A O 1
ATOM 1430 N N . VAL A 1 183 ? -18.75 17.469 18.938 1 58.59 183 VAL A N 1
ATOM 1431 C CA . VAL A 1 183 ? -17.688 18.328 18.438 1 58.59 183 VAL A CA 1
ATOM 1432 C C . VAL A 1 183 ? -17.25 17.875 17.031 1 58.59 183 VAL A C 1
ATOM 1434 O O . VAL A 1 183 ? -17.094 18.688 16.125 1 58.59 183 VAL A O 1
ATOM 1437 N N . LEU A 1 184 ? -17.094 16.547 16.922 1 56.72 184 LEU A N 1
ATOM 1438 C CA . LEU A 1 184 ? -16.656 15.938 15.664 1 56.72 184 LEU A CA 1
ATOM 1439 C C . LEU A 1 184 ? -17.812 15.203 14.992 1 56.72 184 LEU A C 1
ATOM 1441 O O . LEU A 1 184 ? -18.344 14.234 15.531 1 56.72 184 LEU A O 1
ATOM 1445 N N . SER A 1 185 ? -18.156 15.711 13.82 1 62.53 185 SER A N 1
ATOM 1446 C CA . SER A 1 185 ? -19.359 15.156 13.195 1 62.53 185 SER A CA 1
ATOM 1447 C C . SER A 1 185 ? -19.031 13.875 12.438 1 62.53 185 SER A C 1
ATOM 1449 O O . SER A 1 185 ? -19.844 12.938 12.422 1 62.53 185 SER A O 1
ATOM 1451 N N . ARG A 1 186 ? -17.891 13.891 11.742 1 62.97 186 ARG A N 1
ATOM 1452 C CA . ARG A 1 186 ? -17.562 12.727 10.93 1 62.97 186 ARG A CA 1
ATOM 1453 C C . ARG A 1 186 ? -16.062 12.609 10.719 1 62.97 186 ARG A C 1
ATOM 1455 O O . ARG A 1 186 ? -15.328 13.594 10.852 1 62.97 186 ARG A O 1
ATOM 1462 N N . VAL A 1 187 ? -15.641 11.414 10.672 1 58.53 187 VAL A N 1
ATOM 1463 C CA . VAL A 1 187 ? -14.258 11.125 10.305 1 58.53 187 VAL A CA 1
ATOM 1464 C C . VAL A 1 187 ? -14.211 10.539 8.891 1 58.53 187 VAL A C 1
ATOM 1466 O O . VAL A 1 187 ? -15.039 9.703 8.531 1 58.53 187 VAL A O 1
ATOM 1469 N N . ARG A 1 188 ? -13.477 11.242 8.062 1 57.16 188 ARG A N 1
ATOM 1470 C CA . ARG A 1 188 ? -13.305 10.734 6.707 1 57.16 188 ARG A CA 1
ATOM 1471 C C . ARG A 1 188 ? -11.828 10.648 6.336 1 57.16 188 ARG A C 1
ATOM 1473 O O . ARG A 1 188 ? -10.984 11.266 6.984 1 57.16 188 ARG A O 1
ATOM 1480 N N . GLY A 1 189 ? -11.43 9.719 5.527 1 53.81 189 GLY A N 1
ATOM 1481 C CA . GLY A 1 189 ? -10.07 9.664 5.023 1 53.81 189 GLY A CA 1
ATOM 1482 C C . GLY A 1 189 ? -9.969 9.078 3.629 1 53.81 189 GLY A C 1
ATOM 1483 O O . GLY A 1 189 ? -10.555 8.031 3.348 1 53.81 189 GLY A O 1
ATOM 1484 N N . LEU A 1 190 ? -10.078 9.953 2.688 1 47.53 190 LEU A N 1
ATOM 1485 C CA . LEU A 1 190 ? -9.648 9.547 1.355 1 47.53 190 LEU A CA 1
ATOM 1486 C C . LEU A 1 190 ? -8.203 9.977 1.098 1 47.53 190 LEU A C 1
ATOM 1488 O O . LEU A 1 190 ? -7.848 11.133 1.331 1 47.53 190 LEU A O 1
ATOM 1492 N N . GLY A 1 191 ? -7.266 9.008 0.943 1 50.75 191 GLY A N 1
ATOM 1493 C CA . GLY A 1 191 ? -5.875 9.32 0.649 1 50.75 191 GLY A CA 1
ATOM 1494 C C . GLY A 1 191 ? -4.988 9.32 1.88 1 50.75 191 GLY A C 1
ATOM 1495 O O . GLY A 1 191 ? -5.156 8.477 2.768 1 50.75 191 GLY A O 1
ATOM 1496 N N . ILE A 1 192 ? -3.91 10.156 2.047 1 52.34 192 ILE A N 1
ATOM 1497 C CA . ILE A 1 192 ? -2.771 10.047 2.951 1 52.34 192 ILE A CA 1
ATOM 1498 C C . ILE A 1 192 ? -3.166 10.539 4.34 1 52.34 192 ILE A C 1
ATOM 1500 O O . ILE A 1 192 ? -2.518 10.195 5.336 1 52.34 192 ILE A O 1
ATOM 1504 N N . THR A 1 193 ? -4.234 11.328 4.516 1 57.44 193 THR A N 1
ATOM 1505 C CA . THR A 1 193 ? -4.387 11.789 5.891 1 57.44 193 THR A CA 1
ATOM 1506 C C . THR A 1 193 ? -5.855 11.758 6.312 1 57.44 193 THR A C 1
ATOM 1508 O O . THR A 1 193 ? -6.746 11.914 5.477 1 57.44 193 THR A O 1
ATOM 1511 N N . GLY A 1 194 ? -6.219 11.109 7.484 1 56.94 194 GLY A N 1
ATOM 1512 C CA . GLY A 1 194 ? -7.543 11.141 8.086 1 56.94 194 GLY A CA 1
ATOM 1513 C C . GLY A 1 194 ? -8.062 12.547 8.312 1 56.94 194 GLY A C 1
ATOM 1514 O O . GLY A 1 194 ? -7.281 13.469 8.547 1 56.94 194 GLY A O 1
ATOM 1515 N N . ALA A 1 195 ? -9.383 12.812 7.984 1 59.41 195 ALA A N 1
ATOM 1516 C CA . ALA A 1 195 ? -10.039 14.086 8.234 1 59.41 195 ALA A CA 1
ATOM 1517 C C . ALA A 1 195 ? -11.227 13.922 9.18 1 59.41 195 ALA A C 1
ATOM 1519 O O . ALA A 1 195 ? -11.859 12.867 9.203 1 59.41 195 ALA A O 1
ATOM 1520 N N . VAL A 1 196 ? -11.328 14.914 10.07 1 63.31 196 VAL A N 1
ATOM 1521 C CA . VAL A 1 196 ? -12.5 14.953 10.945 1 63.31 196 VAL A CA 1
ATOM 1522 C C . VAL A 1 196 ? -13.414 16.094 10.531 1 63.31 196 VAL A C 1
ATOM 1524 O O . VAL A 1 196 ? -12.938 17.172 10.156 1 63.31 196 VAL A O 1
ATOM 1527 N N . ASP A 1 197 ? -14.625 15.789 10.5 1 65.12 197 ASP A N 1
ATOM 1528 C CA . ASP A 1 197 ? -15.625 16.812 10.195 1 65.12 197 ASP A CA 1
ATOM 1529 C C . ASP A 1 197 ? -16.188 17.422 11.469 1 65.12 197 ASP A C 1
ATOM 1531 O O . ASP A 1 197 ? -16.391 16.734 12.461 1 65.12 197 ASP A O 1
ATOM 1535 N N . PHE A 1 198 ? -16.469 18.719 11.383 1 68.69 198 PHE A N 1
ATOM 1536 C CA . PHE A 1 198 ? -17.141 19.469 12.43 1 68.69 198 PHE A CA 1
ATOM 1537 C C . PHE A 1 198 ? -18.547 19.875 12 1 68.69 198 PHE A C 1
ATOM 1539 O O . PHE A 1 198 ? -18.844 19.891 10.812 1 68.69 198 PHE A O 1
ATOM 1546 N N . PRO A 1 199 ? -19.438 20.109 12.969 1 73.06 199 PRO A N 1
ATOM 1547 C CA . PRO A 1 199 ? -20.828 20.438 12.633 1 73.06 199 PRO A CA 1
ATOM 1548 C C . PRO A 1 199 ? -20.938 21.672 11.742 1 73.06 199 PRO A C 1
ATOM 1550 O O . PRO A 1 199 ? -21.797 21.734 10.859 1 73.06 199 PRO A O 1
ATOM 1553 N N . THR A 1 200 ? -20.062 22.656 11.992 1 75.69 200 THR A N 1
ATOM 1554 C CA . THR A 1 200 ? -20.094 23.875 11.195 1 75.69 200 THR A CA 1
ATOM 1555 C C . THR A 1 200 ? -18.672 24.328 10.836 1 75.69 200 THR A C 1
ATOM 1557 O O . THR A 1 200 ? -17.703 23.875 11.453 1 75.69 200 THR A O 1
ATOM 1560 N N . VAL A 1 201 ? -18.688 25.156 9.828 1 77.06 201 VAL A N 1
ATOM 1561 C CA . VAL A 1 201 ? -17.422 25.75 9.422 1 77.06 201 VAL A CA 1
ATOM 1562 C C . VAL A 1 201 ? -16.812 26.531 10.586 1 77.06 201 VAL A C 1
ATOM 1564 O O . VAL A 1 201 ? -15.594 26.516 10.773 1 77.06 201 VAL A O 1
ATOM 1567 N N . ASP A 1 202 ? -17.641 27.094 11.328 1 79 202 ASP A N 1
ATOM 1568 C CA . ASP A 1 202 ? -17.172 27.875 12.469 1 79 202 ASP A CA 1
ATOM 1569 C C . ASP A 1 202 ? -16.547 26.969 13.531 1 79 202 ASP A C 1
ATOM 1571 O O . ASP A 1 202 ? -15.508 27.312 14.109 1 79 202 ASP A O 1
ATOM 1575 N N . ASP A 1 203 ? -17.188 25.875 13.758 1 77.12 203 ASP A N 1
ATOM 1576 C CA . ASP A 1 203 ? -16.656 24.922 14.719 1 77.12 203 ASP A CA 1
ATOM 1577 C C . ASP A 1 203 ? -15.281 24.406 14.273 1 77.12 203 ASP A C 1
ATOM 1579 O O . ASP A 1 203 ? -14.359 24.297 15.078 1 77.12 203 ASP A O 1
ATOM 1583 N N . ARG A 1 204 ? -15.281 24.078 13.023 1 73.75 204 ARG A N 1
ATOM 1584 C CA . ARG A 1 204 ? -14.023 23.609 12.445 1 73.75 204 ARG A CA 1
ATOM 1585 C C . ARG A 1 204 ? -12.93 24.656 12.594 1 73.75 204 ARG A C 1
ATOM 1587 O O . ARG A 1 204 ? -11.805 24.344 13 1 73.75 204 ARG A O 1
ATOM 1594 N N . ASN A 1 205 ? -13.227 25.938 12.289 1 77.5 205 ASN A N 1
ATOM 1595 C CA . ASN A 1 205 ? -12.234 27 12.375 1 77.5 205 ASN A CA 1
ATOM 1596 C C . ASN A 1 205 ? -11.773 27.234 13.812 1 77.5 205 ASN A C 1
ATOM 1598 O O . ASN A 1 205 ? -10.594 27.484 14.062 1 77.5 205 ASN A O 1
ATOM 1602 N N . LYS A 1 206 ? -12.656 27.094 14.688 1 79.25 206 LYS A N 1
ATOM 1603 C CA . LYS A 1 206 ? -12.32 27.203 16.109 1 79.25 206 LYS A CA 1
ATOM 1604 C C . LYS A 1 206 ? -11.359 26.094 16.531 1 79.25 206 LYS A C 1
ATOM 1606 O O . LYS A 1 206 ? -10.391 26.344 17.234 1 79.25 206 LYS A O 1
ATOM 1611 N N . ALA A 1 207 ? -11.703 24.938 16.078 1 74.56 207 ALA A N 1
ATOM 1612 C CA . ALA A 1 207 ? -10.859 23.797 16.406 1 74.56 207 ALA A CA 1
ATOM 1613 C C . ALA A 1 207 ? -9.453 23.969 15.844 1 74.56 207 ALA A C 1
ATOM 1615 O O . ALA A 1 207 ? -8.469 23.672 16.516 1 74.56 207 ALA A O 1
ATOM 1616 N N . ILE A 1 208 ? -9.359 24.438 14.617 1 73.69 208 ILE A N 1
ATOM 1617 C CA . ILE A 1 208 ? -8.078 24.656 13.961 1 73.69 208 ILE A CA 1
ATOM 1618 C C . ILE A 1 208 ? -7.258 25.672 14.758 1 73.69 208 ILE A C 1
ATOM 1620 O O . ILE A 1 208 ? -6.078 25.453 15.031 1 73.69 208 ILE A O 1
ATOM 1624 N N . SER A 1 209 ? -7.898 26.75 15.078 1 78.19 209 SER A N 1
ATOM 1625 C CA . SER A 1 209 ? -7.223 27.797 15.844 1 78.19 209 SER A CA 1
ATOM 1626 C C . SER A 1 209 ? -6.695 27.266 17.172 1 78.19 209 SER A C 1
ATOM 1628 O O . SER A 1 209 ? -5.562 27.562 17.562 1 78.19 209 SER A O 1
ATOM 1630 N N . LYS A 1 210 ? -7.461 26.438 17.812 1 77.75 210 LYS A N 1
ATOM 1631 C CA . LYS A 1 210 ? -7.074 25.891 19.109 1 77.75 210 LYS A CA 1
ATOM 1632 C C . LYS A 1 210 ? -5.93 24.891 18.969 1 77.75 210 LYS A C 1
ATOM 1634 O O . LYS A 1 210 ? -5.02 24.859 19.797 1 77.75 210 LYS A O 1
ATOM 1639 N N . LEU A 1 211 ? -6.02 24.156 17.969 1 72 211 LEU A N 1
ATOM 1640 C CA . LEU A 1 211 ? -4.969 23.172 17.75 1 72 211 LEU A CA 1
ATOM 1641 C C . LEU A 1 211 ? -3.656 23.859 17.375 1 72 211 LEU A C 1
ATOM 1643 O O . LEU A 1 211 ? -2.592 23.469 17.859 1 72 211 LEU A O 1
ATOM 1647 N N . LEU A 1 212 ? -3.746 24.859 16.484 1 71.31 212 LEU A N 1
ATOM 1648 C CA . LEU A 1 212 ? -2.555 25.609 16.109 1 71.31 212 LEU A CA 1
ATOM 1649 C C . LEU A 1 212 ? -1.912 26.266 17.312 1 71.31 212 LEU A C 1
ATOM 1651 O O . LEU A 1 212 ? -0.686 26.281 17.453 1 71.31 212 LEU A O 1
ATOM 1655 N N . SER A 1 213 ? -2.727 26.766 18.125 1 75.38 213 SER A N 1
ATOM 1656 C CA . SER A 1 213 ? -2.227 27.391 19.328 1 75.38 213 SER A CA 1
ATOM 1657 C C . SER A 1 213 ? -1.521 26.391 20.234 1 75.38 213 SER A C 1
ATOM 1659 O O . SER A 1 213 ? -0.667 26.766 21.047 1 75.38 213 SER A O 1
ATOM 1661 N N . LYS A 1 214 ? -1.882 25.188 20.062 1 70.56 214 LYS A N 1
ATOM 1662 C CA . LYS A 1 214 ? -1.279 24.141 20.875 1 70.56 214 LYS A CA 1
ATOM 1663 C C . LYS A 1 214 ? -0.134 23.453 20.125 1 70.56 214 LYS A C 1
ATOM 1665 O O . LYS A 1 214 ? 0.374 22.422 20.562 1 70.56 214 LYS A O 1
ATOM 1670 N N . GLY A 1 215 ? 0.127 23.984 18.906 1 63.38 215 GLY A N 1
ATOM 1671 C CA . GLY A 1 215 ? 1.295 23.531 18.156 1 63.38 215 GLY A CA 1
ATOM 1672 C C . GLY A 1 215 ? 0.988 22.406 17.188 1 63.38 215 GLY A C 1
ATOM 1673 O O . GLY A 1 215 ? 1.894 21.703 16.75 1 63.38 215 GLY A O 1
ATOM 1674 N N . VAL A 1 216 ? -0.358 22.141 17.094 1 63.19 216 VAL A N 1
ATOM 1675 C CA . VAL A 1 216 ? -0.723 21.062 16.172 1 63.19 216 VAL A CA 1
ATOM 1676 C C . VAL A 1 216 ? -1.027 21.641 14.797 1 63.19 216 VAL A C 1
ATOM 1678 O O . VAL A 1 216 ? -1.92 22.469 14.648 1 63.19 216 VAL A O 1
ATOM 1681 N N . ASN A 1 217 ? -0.257 21.156 13.914 1 61.34 217 ASN A N 1
ATOM 1682 C CA . ASN A 1 217 ? -0.497 21.609 12.539 1 61.34 217 ASN A CA 1
ATOM 1683 C C . ASN A 1 217 ? -1.671 20.859 11.914 1 61.34 217 ASN A C 1
ATOM 1685 O O . ASN A 1 217 ? -1.717 19.625 11.938 1 61.34 217 ASN A O 1
ATOM 1689 N N . THR A 1 218 ? -2.701 21.594 11.617 1 61.81 218 THR A N 1
ATOM 1690 C CA . THR A 1 218 ? -3.885 21.062 10.953 1 61.81 218 THR A CA 1
ATOM 1691 C C . THR A 1 218 ? -4.371 22.016 9.867 1 61.81 218 THR A C 1
ATOM 1693 O O . THR A 1 218 ? -3.76 23.062 9.633 1 61.81 218 THR A O 1
ATOM 1696 N N . GLY A 1 219 ? -5.203 21.578 8.945 1 62.31 219 GLY A N 1
ATOM 1697 C CA . GLY A 1 219 ? -5.75 22.438 7.895 1 62.31 219 GLY A CA 1
ATOM 1698 C C . GLY A 1 219 ? -7.195 22.125 7.57 1 62.31 219 GLY A C 1
ATOM 1699 O O . GLY A 1 219 ? -7.664 21 7.797 1 62.31 219 GLY A O 1
ATOM 1700 N N . ALA A 1 220 ? -7.797 23.203 7.164 1 60.53 220 ALA A N 1
ATOM 1701 C CA . ALA A 1 220 ? -9.188 23.062 6.738 1 60.53 220 ALA A CA 1
ATOM 1702 C C . ALA A 1 220 ? -9.281 22.328 5.402 1 60.53 220 ALA A C 1
ATOM 1704 O O . ALA A 1 220 ? -8.406 22.484 4.543 1 60.53 220 ALA A O 1
ATOM 1705 N N . CYS A 1 221 ? -10.156 21.406 5.449 1 60.06 221 CYS A N 1
ATOM 1706 C CA . CYS A 1 221 ? -10.453 20.781 4.164 1 60.06 221 CYS A CA 1
ATOM 1707 C C . CYS A 1 221 ? -11.953 20.578 3.996 1 60.06 221 CYS A C 1
ATOM 1709 O O . CYS A 1 221 ? -12.68 20.438 4.98 1 60.06 221 CYS A O 1
ATOM 1711 N N . GLY A 1 222 ? -12.336 20.656 2.66 1 59.31 222 GLY A N 1
ATOM 1712 C CA . GLY A 1 222 ? -13.75 20.438 2.4 1 59.31 222 GLY A CA 1
ATOM 1713 C C . GLY A 1 222 ? -14.633 21.547 2.969 1 59.31 222 GLY A C 1
ATOM 1714 O O . GLY A 1 222 ? -14.211 22.703 3.061 1 59.31 222 GLY A O 1
ATOM 1715 N N . GLU A 1 223 ? -15.883 21.203 3.34 1 61.66 223 GLU A N 1
ATOM 1716 C CA . GLU A 1 223 ? -16.844 22.172 3.848 1 61.66 223 GLU A CA 1
ATOM 1717 C C . GLU A 1 223 ? -16.562 22.531 5.309 1 61.66 223 GLU A C 1
ATOM 1719 O O . GLU A 1 223 ? -16.453 23.703 5.66 1 61.66 223 GLU A O 1
ATOM 1724 N N . SER A 1 224 ? -16.391 21.516 6.293 1 65.19 224 SER A N 1
ATOM 1725 C CA . SER A 1 224 ? -16.156 21.734 7.715 1 65.19 224 SER A CA 1
ATOM 1726 C C . SER A 1 224 ? -15.219 20.688 8.297 1 65.19 224 SER A C 1
ATOM 1728 O O . SER A 1 224 ? -15.406 20.219 9.422 1 65.19 224 SER A O 1
ATOM 1730 N N . SER A 1 225 ? -14.281 20.312 7.426 1 65.25 225 SER A N 1
ATOM 1731 C CA . SER A 1 225 ? -13.406 19.234 7.855 1 65.25 225 SER A CA 1
ATOM 1732 C C . SER A 1 225 ? -12.023 19.75 8.242 1 65.25 225 SER A C 1
ATOM 1734 O O . SER A 1 225 ? -11.594 20.797 7.75 1 65.25 225 SER A O 1
ATOM 1736 N N . LEU A 1 226 ? -11.547 19 9.336 1 62.69 226 LEU A N 1
ATOM 1737 C CA . LEU A 1 226 ? -10.172 19.219 9.766 1 62.69 226 LEU A CA 1
ATOM 1738 C C . LEU A 1 226 ? -9.297 18.016 9.453 1 62.69 226 LEU A C 1
ATOM 1740 O O . LEU A 1 226 ? -9.719 16.875 9.672 1 62.69 226 LEU A O 1
ATOM 1744 N N . ARG A 1 227 ? -8.297 18.281 8.836 1 62.41 227 ARG A N 1
ATOM 1745 C CA . ARG A 1 227 ? -7.344 17.203 8.555 1 62.41 227 ARG A CA 1
ATOM 1746 C C . ARG A 1 227 ? -6.109 17.328 9.438 1 62.41 227 ARG A C 1
ATOM 1748 O O . ARG A 1 227 ? -5.586 18.422 9.633 1 62.41 227 ARG A O 1
ATOM 1755 N N . LEU A 1 228 ? -5.953 16.094 10.156 1 58.22 228 LEU A N 1
ATOM 1756 C CA . LEU A 1 228 ? -4.73 16.031 10.945 1 58.22 228 LEU A CA 1
ATOM 1757 C C . LEU A 1 228 ? -3.516 15.805 10.055 1 58.22 228 LEU A C 1
ATOM 1759 O O . LEU A 1 228 ? -3.576 15.023 9.102 1 58.22 228 LEU A O 1
ATOM 1763 N N . ARG A 1 229 ? -2.574 16.641 10.273 1 54.53 229 ARG A N 1
ATOM 1764 C CA . ARG A 1 229 ? -1.311 16.453 9.57 1 54.53 229 ARG A CA 1
ATOM 1765 C C . ARG A 1 229 ? -0.218 15.961 10.508 1 54.53 229 ARG A C 1
ATOM 1767 O O . ARG A 1 229 ? 0.371 16.75 11.25 1 54.53 229 ARG A O 1
ATOM 1774 N N . PRO A 1 230 ? -0.385 14.555 10.75 1 47.78 230 PRO A N 1
ATOM 1775 C CA . PRO A 1 230 ? 0.585 14.086 11.742 1 47.78 230 PRO A CA 1
ATOM 1776 C C . PRO A 1 230 ? 2.027 14.406 11.359 1 47.78 230 PRO A C 1
ATOM 1778 O O . PRO A 1 230 ? 2.326 14.602 10.18 1 47.78 230 PRO A O 1
ATOM 1781 N N . THR A 1 231 ? 2.715 14.641 12.484 1 43.84 231 THR A N 1
ATOM 1782 C CA . THR A 1 231 ? 4.16 14.742 12.312 1 43.84 231 THR A CA 1
ATOM 1783 C C . THR A 1 231 ? 4.723 13.469 11.695 1 43.84 231 THR A C 1
ATOM 1785 O O . THR A 1 231 ? 4.086 12.414 11.75 1 43.84 231 THR A O 1
ATOM 1788 N N . LEU A 1 232 ? 5.852 13.492 10.773 1 45.31 232 LEU A N 1
ATOM 1789 C CA . LEU A 1 232 ? 6.547 12.531 9.93 1 45.31 232 LEU A CA 1
ATOM 1790 C C . LEU A 1 232 ? 6.758 11.211 10.656 1 45.31 232 LEU A C 1
ATOM 1792 O O . LEU A 1 232 ? 6.605 10.133 10.07 1 45.31 232 LEU A O 1
ATOM 1796 N N . THR A 1 233 ? 7.496 11.391 11.781 1 45.59 233 THR A N 1
ATOM 1797 C CA . THR A 1 233 ? 7.742 10.195 12.578 1 45.59 233 THR A CA 1
ATOM 1798 C C . THR A 1 233 ? 6.715 10.078 13.703 1 45.59 233 THR A C 1
ATOM 1800 O O . THR A 1 233 ? 6.59 10.977 14.539 1 45.59 233 THR A O 1
ATOM 1803 N N . LEU A 1 234 ? 5.746 9.312 13.227 1 50.16 234 LEU A N 1
ATOM 1804 C CA . LEU A 1 234 ? 4.715 9.125 14.242 1 50.16 234 LEU A CA 1
ATOM 1805 C C . LEU A 1 234 ? 5.094 8 15.203 1 50.16 234 LEU A C 1
ATOM 1807 O O . LEU A 1 234 ? 5.117 6.828 14.812 1 50.16 234 LEU A O 1
ATOM 1811 N N . GLN A 1 235 ? 5.938 8.523 16.078 1 51.84 235 GLN A N 1
ATOM 1812 C CA . GLN A 1 235 ? 6.117 7.605 17.188 1 51.84 235 GLN A CA 1
ATOM 1813 C C . GLN A 1 235 ? 4.934 7.676 18.156 1 51.84 235 GLN A C 1
ATOM 1815 O O . GLN A 1 235 ? 4.141 8.617 18.109 1 51.84 235 GLN A O 1
ATOM 1820 N N . LYS A 1 236 ? 4.852 6.676 18.859 1 59.25 236 LYS A N 1
ATOM 1821 C CA . LYS A 1 236 ? 3.729 6.57 19.797 1 59.25 236 LYS A CA 1
ATOM 1822 C C . LYS A 1 236 ? 3.572 7.848 20.609 1 59.25 236 LYS A C 1
ATOM 1824 O O . LYS A 1 236 ? 2.459 8.344 20.797 1 59.25 236 LYS A O 1
ATOM 1829 N N . HIS A 1 237 ? 4.727 8.383 21.062 1 62.25 237 HIS A N 1
ATOM 1830 C CA . HIS A 1 237 ? 4.656 9.562 21.922 1 62.25 237 HIS A CA 1
ATOM 1831 C C . HIS A 1 237 ? 4.133 10.773 21.156 1 62.25 237 HIS A C 1
ATOM 1833 O O . HIS A 1 237 ? 3.438 11.617 21.734 1 62.25 237 HIS A O 1
ATOM 1839 N N . HIS A 1 238 ? 4.453 10.852 19.859 1 59.66 238 HIS A N 1
ATOM 1840 C CA . HIS A 1 238 ? 3.928 11.938 19.047 1 59.66 238 HIS A CA 1
ATOM 1841 C C . HIS A 1 238 ? 2.412 11.836 18.906 1 59.66 238 HIS A C 1
ATOM 1843 O O . HIS A 1 238 ? 1.711 12.852 18.969 1 59.66 238 HIS A O 1
ATOM 1849 N N . VAL A 1 239 ? 1.964 10.586 18.781 1 61.19 239 VAL A N 1
ATOM 1850 C CA . VAL A 1 239 ? 0.53 10.336 18.656 1 61.19 239 VAL A CA 1
ATOM 1851 C C . VAL A 1 239 ? -0.166 10.719 19.969 1 61.19 239 VAL A C 1
ATOM 1853 O O . VAL A 1 239 ? -1.213 11.375 19.953 1 61.19 239 VAL A O 1
ATOM 1856 N N . ASP A 1 240 ? 0.48 10.344 20.969 1 63.28 240 ASP A N 1
ATOM 1857 C CA . ASP A 1 240 ? -0.099 10.641 22.281 1 63.28 240 ASP A CA 1
ATOM 1858 C C . ASP A 1 240 ? -0.242 12.148 22.484 1 63.28 240 ASP A C 1
ATOM 1860 O O . ASP A 1 240 ? -1.279 12.617 22.953 1 63.28 240 ASP A O 1
ATOM 1864 N N . ILE A 1 241 ? 0.784 12.828 22.125 1 64.19 241 ILE A N 1
ATOM 1865 C CA . ILE A 1 241 ? 0.775 14.273 22.281 1 64.19 241 ILE A CA 1
ATOM 1866 C C . ILE A 1 241 ? -0.341 14.883 21.438 1 64.19 241 ILE A C 1
ATOM 1868 O O . ILE A 1 241 ? -1.097 15.734 21.906 1 64.19 241 ILE A O 1
ATOM 1872 N N . PHE A 1 242 ? -0.414 14.367 20.266 1 63.22 242 PHE A N 1
ATOM 1873 C CA . PHE A 1 242 ? -1.445 14.883 19.375 1 63.22 242 PHE A CA 1
ATOM 1874 C C . PHE A 1 242 ? -2.836 14.594 19.938 1 63.22 242 PHE A C 1
ATOM 1876 O O . PHE A 1 242 ? -3.701 15.469 19.938 1 63.22 242 PHE A O 1
ATOM 1883 N N . LEU A 1 243 ? -2.992 13.398 20.328 1 66.12 243 LEU A N 1
ATOM 1884 C CA . LEU A 1 243 ? -4.297 12.992 20.844 1 66.12 243 LEU A CA 1
ATOM 1885 C C . LEU A 1 243 ? -4.672 13.789 22.094 1 66.12 243 LEU A C 1
ATOM 1887 O O . LEU A 1 243 ? -5.84 14.133 22.281 1 66.12 243 LEU A O 1
ATOM 1891 N N . ASP A 1 244 ? -3.711 14.031 22.859 1 71.5 244 ASP A N 1
ATOM 1892 C CA . ASP A 1 244 ? -3.947 14.836 24.062 1 71.5 244 ASP A CA 1
ATOM 1893 C C . ASP A 1 244 ? -4.414 16.25 23.688 1 71.5 244 ASP A C 1
ATOM 1895 O O . ASP A 1 244 ? -5.34 16.781 24.297 1 71.5 244 ASP A O 1
ATOM 1899 N N . LYS A 1 245 ? -3.762 16.766 22.766 1 70.69 245 LYS A N 1
ATOM 1900 C CA . LYS A 1 245 ? -4.109 18.109 22.328 1 70.69 245 LYS A CA 1
ATOM 1901 C C . LYS A 1 245 ? -5.488 18.141 21.672 1 70.69 245 LYS A C 1
ATOM 1903 O O . LYS A 1 245 ? -6.277 19.062 21.906 1 70.69 245 LYS A O 1
ATOM 1908 N N . LEU A 1 246 ? -5.75 17.172 20.891 1 69.69 246 LEU A N 1
ATOM 1909 C CA . LEU A 1 246 ? -7.066 17.078 20.266 1 69.69 246 LEU A CA 1
ATOM 1910 C C . LEU A 1 246 ? -8.156 16.875 21.312 1 69.69 246 LEU A C 1
ATOM 1912 O O . LEU A 1 246 ? -9.227 17.484 21.219 1 69.69 246 LEU A O 1
ATOM 1916 N N . ASN A 1 247 ? -7.832 15.992 22.234 1 75.62 247 ASN A N 1
ATOM 1917 C CA . ASN A 1 247 ? -8.766 15.781 23.344 1 75.62 247 ASN A CA 1
ATOM 1918 C C . ASN A 1 247 ? -9.07 17.078 24.078 1 75.62 247 ASN A C 1
ATOM 1920 O O . ASN A 1 247 ? -10.227 17.359 24.391 1 75.62 247 ASN A O 1
ATOM 1924 N N . SER A 1 248 ? -8.07 17.797 24.375 1 75.69 248 SER A N 1
ATOM 1925 C CA . SER A 1 248 ? -8.227 19.078 25.047 1 75.69 248 SER A CA 1
ATOM 1926 C C . SER A 1 248 ? -9.109 20.016 24.25 1 75.69 248 SER A C 1
ATOM 1928 O O . SER A 1 248 ? -10 20.672 24.797 1 75.69 248 SER A O 1
ATOM 1930 N N . VAL A 1 249 ? -8.898 20.062 23 1 73.62 249 VAL A N 1
ATOM 1931 C CA . VAL A 1 249 ? -9.664 20.969 22.141 1 73.62 249 VAL A CA 1
ATOM 1932 C C . VAL A 1 249 ? -11.125 20.516 22.094 1 73.62 249 VAL A C 1
ATOM 1934 O O . VAL A 1 249 ? -12.039 21.328 22.172 1 73.62 249 VAL A O 1
ATOM 1937 N N . CYS A 1 250 ? -11.32 19.266 21.969 1 73.62 250 CYS A N 1
ATOM 1938 C CA . CYS A 1 250 ? -12.68 18.75 21.953 1 73.62 250 CYS A CA 1
ATOM 1939 C C . CYS A 1 250 ? -13.406 19.047 23.25 1 73.62 250 CYS A C 1
ATOM 1941 O O . CYS A 1 250 ? -14.594 19.391 23.25 1 73.62 250 CYS A O 1
ATOM 1943 N N . GLN A 1 251 ? -12.648 18.922 24.328 1 73.44 251 GLN A N 1
ATOM 1944 C CA . GLN A 1 251 ? -13.234 19.219 25.625 1 73.44 251 GLN A CA 1
ATOM 1945 C C . GLN A 1 251 ? -13.633 20.688 25.719 1 73.44 251 GLN A C 1
ATOM 1947 O O . GLN A 1 251 ? -14.688 21.016 26.266 1 73.44 251 GLN A O 1
ATOM 1952 N N . GLU A 1 252 ? -12.859 21.531 25.219 1 76.44 252 GLU A N 1
ATOM 1953 C CA . GLU A 1 252 ? -13.125 22.969 25.25 1 76.44 252 GLU A CA 1
ATOM 1954 C C . GLU A 1 252 ? -14.32 23.344 24.375 1 76.44 252 GLU A C 1
ATOM 1956 O O . GLU A 1 252 ? -14.984 24.344 24.625 1 76.44 252 GLU A O 1
ATOM 1961 N N . MET A 1 253 ? -14.492 22.516 23.391 1 71.69 253 MET A N 1
ATOM 1962 C CA . MET A 1 253 ? -15.531 22.844 22.422 1 71.69 253 MET A CA 1
ATOM 1963 C C . MET A 1 253 ? -16.844 22.172 22.797 1 71.69 253 MET A C 1
ATOM 1965 O O . MET A 1 253 ? -17.891 22.469 22.219 1 71.69 253 MET A O 1
ATOM 1969 N N . ASN A 1 254 ? -16.688 21.188 23.594 1 67.38 254 ASN A N 1
ATOM 1970 C CA . ASN A 1 254 ? -17.891 20.5 24.062 1 67.38 254 ASN A CA 1
ATOM 1971 C C . ASN A 1 254 ? -18.625 21.297 25.125 1 67.38 254 ASN A C 1
ATOM 1973 O O . ASN A 1 254 ? -18 21.922 25.984 1 67.38 254 ASN A O 1
ATOM 1977 N N . MET B 1 1 ? -6.379 48.938 -9.273 1 19.98 1 MET B N 1
ATOM 1978 C CA . MET B 1 1 ? -7.465 47.969 -9.398 1 19.98 1 MET B CA 1
ATOM 1979 C C . MET B 1 1 ? -7.367 47.219 -10.711 1 19.98 1 MET B C 1
ATOM 1981 O O . MET B 1 1 ? -8.32 46.531 -11.117 1 19.98 1 MET B O 1
ATOM 1985 N N . HIS B 1 2 ? -6.363 47.406 -11.555 1 22.2 2 HIS B N 1
ATOM 1986 C CA . HIS B 1 2 ? -6.293 47.031 -12.961 1 22.2 2 HIS B CA 1
ATOM 1987 C C . HIS B 1 2 ? -6.363 45.5 -13.141 1 22.2 2 HIS B C 1
ATOM 1989 O O . HIS B 1 2 ? -5.809 44.75 -12.336 1 22.2 2 HIS B O 1
ATOM 1995 N N . CYS B 1 3 ? -7.375 44.969 -14.016 1 21.41 3 CYS B N 1
ATOM 1996 C CA . CYS B 1 3 ? -7.953 43.719 -14.523 1 21.41 3 CYS B CA 1
ATOM 1997 C C . CYS B 1 3 ? -6.879 42.844 -15.125 1 21.41 3 CYS B C 1
ATOM 1999 O O . CYS B 1 3 ? -6.223 43.219 -16.094 1 21.41 3 CYS B O 1
ATOM 2001 N N . CYS B 1 4 ? -5.98 42.25 -14.367 1 24.45 4 CYS B N 1
ATOM 2002 C CA . CYS B 1 4 ? -4.977 41.344 -14.898 1 24.45 4 CYS B CA 1
ATOM 2003 C C . CYS B 1 4 ? -5.586 40.406 -15.945 1 24.45 4 CYS B C 1
ATOM 2005 O O . CYS B 1 4 ? -6.566 39.719 -15.664 1 24.45 4 CYS B O 1
ATOM 2007 N N . SER B 1 5 ? -5.457 40.625 -17.312 1 24.08 5 SER B N 1
ATOM 2008 C CA . SER B 1 5 ? -6.117 40.219 -18.547 1 24.08 5 SER B CA 1
ATOM 2009 C C . SER B 1 5 ? -6.145 38.719 -18.688 1 24.08 5 SER B C 1
ATOM 2011 O O . SER B 1 5 ? -5.32 38 -18.078 1 24.08 5 SER B O 1
ATOM 2013 N N . LYS B 1 6 ? -7.258 38.062 -19.359 1 25.59 6 LYS B N 1
ATOM 2014 C CA . LYS B 1 6 ? -7.883 36.844 -19.859 1 25.59 6 LYS B CA 1
ATOM 2015 C C . LYS B 1 6 ? -6.91 36.062 -20.734 1 25.59 6 LYS B C 1
ATOM 2017 O O . LYS B 1 6 ? -7.199 34.906 -21.125 1 25.59 6 LYS B O 1
ATOM 2022 N N . GLN B 1 7 ? -5.953 36.656 -21.375 1 24.2 7 GLN B N 1
ATOM 2023 C CA . GLN B 1 7 ? -5.359 36.062 -22.578 1 24.2 7 GLN B CA 1
ATOM 2024 C C . GLN B 1 7 ? -4.438 34.906 -22.219 1 24.2 7 GLN B C 1
ATOM 2026 O O . GLN B 1 7 ? -4.148 34.062 -23.062 1 24.2 7 GLN B O 1
ATOM 2031 N N . CYS B 1 8 ? -3.779 35.062 -21.125 1 23.45 8 CYS B N 1
ATOM 2032 C CA . CYS B 1 8 ? -2.631 34.156 -21.094 1 23.45 8 CYS B CA 1
ATOM 2033 C C . CYS B 1 8 ? -3.072 32.75 -20.828 1 23.45 8 CYS B C 1
ATOM 2035 O O . CYS B 1 8 ? -2.238 31.828 -20.734 1 23.45 8 CYS B O 1
ATOM 2037 N N . LEU B 1 9 ? -4.344 32.594 -20.328 1 25.77 9 LEU B N 1
ATOM 2038 C CA . LEU B 1 9 ? -4.766 31.25 -19.969 1 25.77 9 LEU B CA 1
ATOM 2039 C C . LEU B 1 9 ? -4.961 30.391 -21.219 1 25.77 9 LEU B C 1
ATOM 2041 O O . LEU B 1 9 ? -5.129 29.172 -21.125 1 25.77 9 LEU B O 1
ATOM 2045 N N . SER B 1 10 ? -5.195 31.047 -22.391 1 28.06 10 SER B N 1
ATOM 2046 C CA . SER B 1 10 ? -5.773 30.359 -23.547 1 28.06 10 SER B CA 1
ATOM 2047 C C . SER B 1 10 ? -4.754 29.438 -24.203 1 28.06 10 SER B C 1
ATOM 2049 O O . SER B 1 10 ? -5.129 28.422 -24.812 1 28.06 10 SER B O 1
ATOM 2051 N N . LEU B 1 11 ? -3.527 29.875 -24.297 1 27.28 11 LEU B N 1
ATOM 2052 C CA . LEU B 1 11 ? -2.701 29.219 -25.297 1 27.28 11 LEU B CA 1
ATOM 2053 C C . LEU B 1 11 ? -2.365 27.797 -24.875 1 27.28 11 LEU B C 1
ATOM 2055 O O . LEU B 1 11 ? -2.262 26.906 -25.719 1 27.28 11 LEU B O 1
ATOM 2059 N N . VAL B 1 12 ? -2.076 27.688 -23.594 1 28.64 12 VAL B N 1
ATOM 2060 C CA . VAL B 1 12 ? -1.46 26.391 -23.359 1 28.64 12 VAL B CA 1
ATOM 2061 C C . VAL B 1 12 ? -2.521 25.297 -23.438 1 28.64 12 VAL B C 1
ATOM 2063 O O . VAL B 1 12 ? -2.203 24.125 -23.672 1 28.64 12 VAL B O 1
ATOM 2066 N N . TRP B 1 13 ? -3.812 25.609 -23.312 1 31.02 13 TRP B N 1
ATOM 2067 C CA . TRP B 1 13 ? -4.84 24.578 -23.391 1 31.02 13 TRP B CA 1
ATOM 2068 C C . TRP B 1 13 ? -5.012 24.078 -24.812 1 31.02 13 TRP B C 1
ATOM 2070 O O . TRP B 1 13 ? -5.715 23.094 -25.047 1 31.02 13 TRP B O 1
ATOM 2080 N N . LYS B 1 14 ? -4.734 24.906 -25.828 1 30.62 14 LYS B N 1
ATOM 2081 C CA . LYS B 1 14 ? -5.18 24.594 -27.172 1 30.62 14 LYS B CA 1
ATOM 2082 C C . LYS B 1 14 ? -4.484 23.344 -27.703 1 30.62 14 LYS B C 1
ATOM 2084 O O . LYS B 1 14 ? -5.113 22.5 -28.359 1 30.62 14 LYS B O 1
ATOM 2089 N N . ASP B 1 15 ? -3.117 23.344 -27.641 1 30.42 15 ASP B N 1
ATOM 2090 C CA . ASP B 1 15 ? -2.512 22.281 -28.438 1 30.42 15 ASP B CA 1
ATOM 2091 C C . ASP B 1 15 ? -2.635 20.922 -27.734 1 30.42 15 ASP B C 1
ATOM 2093 O O . ASP B 1 15 ? -2.412 19.875 -28.359 1 30.42 15 ASP B O 1
ATOM 2097 N N . ALA B 1 16 ? -2.768 20.922 -26.406 1 30.16 16 ALA B N 1
ATOM 2098 C CA . ALA B 1 16 ? -2.834 19.594 -25.828 1 30.16 16 ALA B CA 1
ATOM 2099 C C . ALA B 1 16 ? -4.164 18.922 -26.141 1 30.16 16 ALA B C 1
ATOM 2101 O O . ALA B 1 16 ? -4.273 17.688 -26.094 1 30.16 16 ALA B O 1
ATOM 2102 N N . LEU B 1 17 ? -5.23 19.672 -26.469 1 32.97 17 LEU B N 1
ATOM 2103 C CA . LEU B 1 17 ? -6.504 19.062 -26.828 1 32.97 17 LEU B CA 1
ATOM 2104 C C . LEU B 1 17 ? -6.418 18.391 -28.188 1 32.97 17 LEU B C 1
ATOM 2106 O O . LEU B 1 17 ? -7.277 17.578 -28.547 1 32.97 17 LEU B O 1
ATOM 2110 N N . LYS B 1 18 ? -5.641 18.984 -29.125 1 32.56 18 LYS B N 1
ATOM 2111 C CA . LYS B 1 18 ? -5.711 18.453 -30.484 1 32.56 18 LYS B CA 1
ATOM 2112 C C . LYS B 1 18 ? -5.297 16.984 -30.516 1 32.56 18 LYS B C 1
ATOM 2114 O O . LYS B 1 18 ? -5.82 16.203 -31.297 1 32.56 18 LYS B O 1
ATOM 2119 N N . ASN B 1 19 ? -4.148 16.656 -29.891 1 32.22 19 ASN B N 1
ATOM 2120 C CA . ASN B 1 19 ? -3.723 15.289 -30.125 1 32.22 19 ASN B CA 1
ATOM 2121 C C . ASN B 1 19 ? -4.543 14.297 -29.312 1 32.22 19 ASN B C 1
ATOM 2123 O O . ASN B 1 19 ? -4.094 13.18 -29.062 1 32.22 19 ASN B O 1
ATOM 2127 N N . LEU B 1 20 ? -5.633 14.797 -28.719 1 33.38 20 LEU B N 1
ATOM 2128 C CA . LEU B 1 20 ? -6.555 13.836 -28.125 1 33.38 20 LEU B CA 1
ATOM 2129 C C . LEU B 1 20 ? -7.082 12.867 -29.188 1 33.38 20 LEU B C 1
ATOM 2131 O O . LEU B 1 20 ? -8.008 12.094 -28.922 1 33.38 20 LEU B O 1
ATOM 2135 N N . ARG B 1 21 ? -6.867 13.227 -30.5 1 33.41 21 ARG B N 1
ATOM 2136 C CA . ARG B 1 21 ? -7.543 12.367 -31.469 1 33.41 21 ARG B CA 1
ATOM 2137 C C . ARG B 1 21 ? -7.199 10.898 -31.234 1 33.41 21 ARG B C 1
ATOM 2139 O O . ARG B 1 21 ? -8.031 10.016 -31.438 1 33.41 21 ARG B O 1
ATOM 2146 N N . ALA B 1 22 ? -5.879 10.648 -31.359 1 31.91 22 ALA B N 1
ATOM 2147 C CA . ALA B 1 22 ? -5.707 9.242 -31.719 1 31.91 22 ALA B CA 1
ATOM 2148 C C . ALA B 1 22 ? -5.965 8.336 -30.516 1 31.91 22 ALA B C 1
ATOM 2150 O O . ALA B 1 22 ? -5.031 7.98 -29.797 1 31.91 22 ALA B O 1
ATOM 2151 N N . PHE B 1 23 ? -6.91 8.672 -29.688 1 35.66 23 PHE B N 1
ATOM 2152 C CA . PHE B 1 23 ? -7.199 7.539 -28.812 1 35.66 23 PHE B CA 1
ATOM 2153 C C . PHE B 1 23 ? -7.34 6.258 -29.625 1 35.66 23 PHE B C 1
ATOM 2155 O O . PHE B 1 23 ? -8.234 6.145 -30.469 1 35.66 23 PHE B O 1
ATOM 2162 N N . HIS B 1 24 ? -6.215 5.691 -30.062 1 34.72 24 HIS B N 1
ATOM 2163 C CA . HIS B 1 24 ? -6.363 4.363 -30.656 1 34.72 24 HIS B CA 1
ATOM 2164 C C . HIS B 1 24 ? -7.504 3.596 -30 1 34.72 24 HIS B C 1
ATOM 2166 O O . HIS B 1 24 ? -7.789 3.789 -28.812 1 34.72 24 HIS B O 1
ATOM 2172 N N . ARG B 1 25 ? -8.5 3.26 -30.828 1 32.31 25 ARG B N 1
ATOM 2173 C CA . ARG B 1 25 ? -9.555 2.307 -30.469 1 32.31 25 ARG B CA 1
ATOM 2174 C C . ARG B 1 25 ? -9.023 1.226 -29.531 1 32.31 25 ARG B C 1
ATOM 2176 O O . ARG B 1 25 ? -7.965 0.643 -29.797 1 32.31 25 ARG B O 1
ATOM 2183 N N . PRO B 1 26 ? -9.383 1.328 -28.328 1 37.47 26 PRO B N 1
ATOM 2184 C CA . PRO B 1 26 ? -8.961 0.193 -27.5 1 37.47 26 PRO B CA 1
ATOM 2185 C C . PRO B 1 26 ? -8.953 -1.125 -28.266 1 37.47 26 PRO B C 1
ATOM 2187 O O . PRO B 1 26 ? -9.797 -1.342 -29.141 1 37.47 26 PRO B O 1
ATOM 2190 N N . ALA B 1 27 ? -7.82 -1.545 -28.75 1 33.31 27 ALA B N 1
ATOM 2191 C CA . ALA B 1 27 ? -7.82 -2.914 -29.25 1 33.31 27 ALA B CA 1
ATOM 2192 C C . ALA B 1 27 ? -8.805 -3.789 -28.484 1 33.31 27 ALA B C 1
ATOM 2194 O O . ALA B 1 27 ? -8.703 -3.9 -27.25 1 33.31 27 ALA B O 1
ATOM 2195 N N . PHE B 1 28 ? -10.078 -3.693 -28.984 1 36.41 28 PHE B N 1
ATOM 2196 C CA . PHE B 1 28 ? -10.938 -4.777 -28.531 1 36.41 28 PHE B CA 1
ATOM 2197 C C . PHE B 1 28 ? -10.203 -6.109 -28.578 1 36.41 28 PHE B C 1
ATOM 2199 O O . PHE B 1 28 ? -9.828 -6.578 -29.656 1 36.41 28 PHE B O 1
ATOM 2206 N N . CYS B 1 29 ? 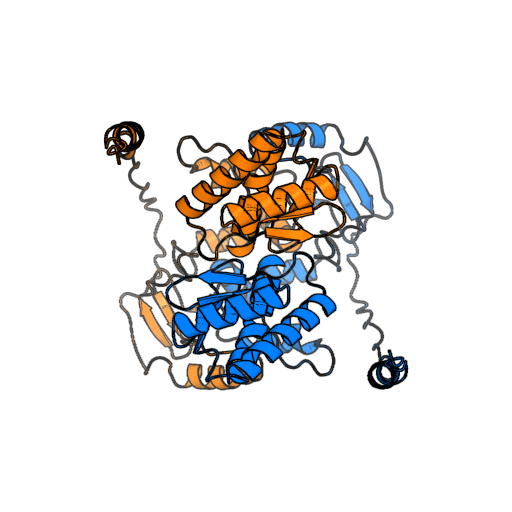-9.164 -6.266 -27.812 1 35.38 29 CYS B N 1
ATOM 2207 C CA . CYS B 1 29 ? -8.734 -7.66 -27.797 1 35.38 29 CYS B CA 1
ATOM 2208 C C . CYS B 1 29 ? -9.938 -8.594 -27.688 1 35.38 29 CYS B C 1
ATOM 2210 O O . CYS B 1 29 ? -10.68 -8.539 -26.703 1 35.38 29 CYS B O 1
ATOM 2212 N N . SER B 1 30 ? -10.508 -8.805 -28.766 1 37.91 30 SER B N 1
ATOM 2213 C CA . SER B 1 30 ? -11.508 -9.852 -28.922 1 37.91 30 SER B CA 1
ATOM 2214 C C . SER B 1 30 ? -11.078 -11.141 -28.25 1 37.91 30 SER B C 1
ATOM 2216 O O . SER B 1 30 ? -11.438 -12.234 -28.688 1 37.91 30 SER B O 1
ATOM 2218 N N . GLN B 1 31 ? -10 -11.188 -27.547 1 39.84 31 GLN B N 1
ATOM 2219 C CA . GLN B 1 31 ? -9.891 -12.57 -27.094 1 39.84 31 GLN B CA 1
ATOM 2220 C C . GLN B 1 31 ? -11.195 -13.047 -26.469 1 39.84 31 GLN B C 1
ATOM 2222 O O . GLN B 1 31 ? -12.016 -12.234 -26.031 1 39.84 31 GLN B O 1
ATOM 2227 N N . LYS B 1 32 ? -11.438 -14.352 -26.672 1 39 32 LYS B N 1
ATOM 2228 C CA . LYS B 1 32 ? -12.539 -15.125 -26.109 1 39 32 LYS B CA 1
ATOM 2229 C C . LYS B 1 32 ? -12.867 -14.656 -24.703 1 39 32 LYS B C 1
ATOM 2231 O O . LYS B 1 32 ? -12.039 -14.781 -23.797 1 39 32 LYS B O 1
ATOM 2236 N N . ILE B 1 33 ? -13.477 -13.477 -24.547 1 48.12 33 ILE B N 1
ATOM 2237 C CA . ILE B 1 33 ? -14.195 -13.18 -23.312 1 48.12 33 ILE B CA 1
ATOM 2238 C C . ILE B 1 33 ? -14.484 -14.477 -22.562 1 48.12 33 ILE B C 1
ATOM 2240 O O . ILE B 1 33 ? -14.688 -15.531 -23.188 1 48.12 33 ILE B O 1
ATOM 2244 N N . ALA B 1 34 ? -14.414 -14.398 -21.266 1 50.06 34 ALA B N 1
ATOM 2245 C CA . ALA B 1 34 ? -14.781 -15.422 -20.297 1 50.06 34 ALA B CA 1
ATOM 2246 C C . ALA B 1 34 ? -16.109 -16.078 -20.656 1 50.06 34 ALA B C 1
ATOM 2248 O O . ALA B 1 34 ? -17.141 -15.422 -20.719 1 50.06 34 ALA B O 1
ATOM 2249 N N . THR B 1 35 ? -16.125 -16.984 -21.578 1 56.41 35 THR B N 1
ATOM 2250 C CA . THR B 1 35 ? -17.172 -17.891 -22.031 1 56.41 35 THR B CA 1
ATOM 2251 C C . THR B 1 35 ? -18.078 -18.297 -20.859 1 56.41 35 THR B C 1
ATOM 2253 O O . THR B 1 35 ? -19.188 -18.797 -21.062 1 56.41 35 THR B O 1
ATOM 2256 N N . VAL B 1 36 ? -17.703 -17.891 -19.594 1 73.75 36 VAL B N 1
ATOM 2257 C CA . VAL B 1 36 ? -18.422 -18.562 -18.531 1 73.75 36 VAL B CA 1
ATOM 2258 C C . VAL B 1 36 ? -19.266 -17.547 -17.75 1 73.75 36 VAL B C 1
ATOM 2260 O O . VAL B 1 36 ? -19.781 -17.859 -16.672 1 73.75 36 VAL B O 1
ATOM 2263 N N . GLU B 1 37 ? -19.625 -16.469 -18.375 1 85.38 37 GLU B N 1
ATOM 2264 C CA . GLU B 1 37 ? -20.453 -15.516 -17.641 1 85.38 37 GLU B CA 1
ATOM 2265 C C . GLU B 1 37 ? -21.906 -15.961 -17.578 1 85.38 37 GLU B C 1
ATOM 2267 O O . GLU B 1 37 ? -22.422 -16.547 -18.531 1 85.38 37 GLU B O 1
ATOM 2272 N N . PRO B 1 38 ? -22.562 -15.734 -16.453 1 88.94 38 PRO B N 1
ATOM 2273 C CA . PRO B 1 38 ? -24 -15.992 -16.391 1 88.94 38 PRO B CA 1
ATOM 2274 C C . PRO B 1 38 ? -24.781 -15.203 -17.453 1 88.94 38 PRO B C 1
ATOM 2276 O O . PRO B 1 38 ? -24.312 -14.164 -17.922 1 88.94 38 PRO B O 1
ATOM 2279 N N . SER B 1 39 ? -25.953 -15.781 -17.859 1 90.44 39 SER B N 1
ATOM 2280 C CA . SER B 1 39 ? -26.75 -15.141 -18.891 1 90.44 39 SER B CA 1
ATOM 2281 C C . SER B 1 39 ? -27.484 -13.914 -18.359 1 90.44 39 SER B C 1
ATOM 2283 O O . SER B 1 39 ? -27.797 -12.992 -19.109 1 90.44 39 SER B O 1
ATOM 2285 N N . SER B 1 40 ? -27.812 -13.953 -17.078 1 92.31 40 SER B N 1
ATOM 2286 C CA . SER B 1 40 ? -28.516 -12.852 -16.422 1 92.31 40 SER B CA 1
ATOM 2287 C C . SER B 1 40 ? -28.312 -12.883 -14.914 1 92.31 40 SER B C 1
ATOM 2289 O O . SER B 1 40 ? -27.906 -13.906 -14.359 1 92.31 40 SER B O 1
ATOM 2291 N N . PRO B 1 41 ? -28.484 -11.688 -14.305 1 94.25 41 PRO B N 1
ATOM 2292 C CA . PRO B 1 41 ? -28.5 -11.711 -12.844 1 94.25 41 PRO B CA 1
ATOM 2293 C C . PRO B 1 41 ? -29.609 -12.602 -12.281 1 94.25 41 PRO B C 1
ATOM 2295 O O . PRO B 1 41 ? -30.578 -12.898 -12.984 1 94.25 41 PRO B O 1
ATOM 2298 N N . ASN B 1 42 ? -29.438 -13.125 -11.109 1 96.25 42 ASN B N 1
ATOM 2299 C CA . ASN B 1 42 ? -30.391 -13.93 -10.359 1 96.25 42 ASN B CA 1
ATOM 2300 C C . ASN B 1 42 ? -30.328 -13.625 -8.867 1 96.25 42 ASN B C 1
ATOM 2302 O O . ASN B 1 42 ? -29.406 -14.047 -8.172 1 96.25 42 ASN B O 1
ATOM 2306 N N . VAL B 1 43 ? -31.312 -12.852 -8.359 1 96.25 43 VAL B N 1
ATOM 2307 C CA . VAL B 1 43 ? -31.359 -12.469 -6.949 1 96.25 43 VAL B CA 1
ATOM 2308 C C . VAL B 1 43 ? -32.312 -13.383 -6.195 1 96.25 43 VAL B C 1
ATOM 2310 O O . VAL B 1 43 ? -33.5 -13.438 -6.512 1 96.25 43 VAL B O 1
ATOM 2313 N N . ARG B 1 44 ? -31.766 -14.094 -5.27 1 96.25 44 ARG B N 1
ATOM 2314 C CA . ARG B 1 44 ? -32.531 -15.133 -4.578 1 96.25 44 ARG B CA 1
ATOM 2315 C C . ARG B 1 44 ? -33 -14.656 -3.211 1 96.25 44 ARG B C 1
ATOM 2317 O O . ARG B 1 44 ? -33.969 -15.172 -2.678 1 96.25 44 ARG B O 1
ATOM 2324 N N . THR B 1 45 ? -32.281 -13.805 -2.617 1 97.5 45 THR B N 1
ATOM 2325 C CA . THR B 1 45 ? -32.594 -13.258 -1.301 1 97.5 45 THR B CA 1
ATOM 2326 C C . THR B 1 45 ? -32.406 -11.742 -1.284 1 97.5 45 THR B C 1
ATOM 2328 O O . THR B 1 45 ? -31.938 -11.156 -2.268 1 97.5 45 THR B O 1
ATOM 2331 N N . GLU B 1 46 ? -32.812 -11.211 -0.135 1 97.06 46 GLU B N 1
ATOM 2332 C CA . GLU B 1 46 ? -32.375 -9.828 0.092 1 97.06 46 GLU B CA 1
ATOM 2333 C C . GLU B 1 46 ? -30.859 -9.703 0.077 1 97.06 46 GLU B C 1
ATOM 2335 O O . GLU B 1 46 ? -30.156 -10.695 0.26 1 97.06 46 GLU B O 1
ATOM 2340 N N . ILE B 1 47 ? -30.359 -8.555 -0.144 1 96.88 47 ILE B N 1
ATOM 2341 C CA . ILE B 1 47 ? -28.938 -8.273 -0.182 1 96.88 47 ILE B CA 1
ATOM 2342 C C . ILE B 1 47 ? -28.594 -7.168 0.819 1 96.88 47 ILE B C 1
ATOM 2344 O O . ILE B 1 47 ? -29.031 -6.023 0.662 1 96.88 47 ILE B O 1
ATOM 2348 N N . PRO B 1 48 ? -27.953 -7.516 1.822 1 97.38 48 PRO B N 1
ATOM 2349 C CA . PRO B 1 48 ? -27.297 -8.805 2.104 1 97.38 48 PRO B CA 1
ATOM 2350 C C . PRO B 1 48 ? -28.297 -9.867 2.562 1 97.38 48 PRO B C 1
ATOM 2352 O O . PRO B 1 48 ? -29.266 -9.562 3.256 1 97.38 48 PRO B O 1
ATOM 2355 N N . GLY B 1 49 ? -28 -11.031 2.182 1 98.19 49 GLY B N 1
ATOM 2356 C CA . GLY B 1 49 ? -28.828 -12.156 2.594 1 98.19 49 GLY B CA 1
ATOM 2357 C C . GLY B 1 49 ? -28.5 -12.664 3.984 1 98.19 49 GLY B C 1
ATOM 2358 O O . GLY B 1 49 ? -27.625 -12.117 4.656 1 98.19 49 GLY B O 1
ATOM 2359 N N . PRO B 1 50 ? -29.188 -13.711 4.41 1 98.19 50 PRO B N 1
ATOM 2360 C CA . PRO B 1 50 ? -29.047 -14.195 5.785 1 98.19 50 PRO B CA 1
ATOM 2361 C C . PRO B 1 50 ? -27.641 -14.711 6.086 1 98.19 50 PRO B C 1
ATOM 2363 O O . PRO B 1 50 ? -27.141 -14.516 7.195 1 98.19 50 PRO B O 1
ATOM 2366 N N . LYS B 1 51 ? -27.047 -15.398 5.18 1 98.12 51 LYS B N 1
ATOM 2367 C CA . LYS B 1 51 ? -25.703 -15.898 5.41 1 98.12 51 LYS B CA 1
ATOM 2368 C C . LYS B 1 51 ? -24.703 -14.75 5.527 1 98.12 51 LYS B C 1
ATOM 2370 O O . LYS B 1 51 ? -23.828 -14.766 6.395 1 98.12 51 LYS B O 1
ATOM 2375 N N . SER B 1 52 ? -24.781 -13.758 4.676 1 98.12 52 SER B N 1
ATOM 2376 C CA . SER B 1 52 ? -23.922 -12.586 4.738 1 98.12 52 SER B CA 1
ATOM 2377 C C . SER B 1 52 ? -24.094 -11.844 6.059 1 98.12 52 SER B C 1
ATOM 2379 O O . SER B 1 52 ? -23.125 -11.398 6.664 1 98.12 52 SER B O 1
ATOM 2381 N N . ARG B 1 53 ? -25.312 -11.734 6.473 1 97.88 53 ARG B N 1
ATOM 2382 C CA . ARG B 1 53 ? -25.578 -11.031 7.723 1 97.88 53 ARG B CA 1
ATOM 2383 C C . ARG B 1 53 ? -24.969 -11.766 8.906 1 97.88 53 ARG B C 1
ATOM 2385 O O . ARG B 1 53 ? -24.453 -11.141 9.836 1 97.88 53 ARG B O 1
ATOM 2392 N N . GLN B 1 54 ? -25.031 -13.086 8.844 1 97.88 54 GLN B N 1
ATOM 2393 C CA . GLN B 1 54 ? -24.422 -13.875 9.906 1 97.88 54 GLN B CA 1
ATOM 2394 C C . GLN B 1 54 ? -22.906 -13.68 9.922 1 97.88 54 GLN B C 1
ATOM 2396 O O . GLN B 1 54 ? -22.312 -13.484 10.984 1 97.88 54 GLN B O 1
ATOM 2401 N N . LEU B 1 55 ? -22.328 -13.703 8.805 1 97.81 55 LEU B N 1
ATOM 2402 C CA . LEU B 1 55 ? -20.875 -13.508 8.688 1 97.81 55 LEU B CA 1
ATOM 2403 C C . LEU B 1 55 ? -20.484 -12.102 9.117 1 97.81 55 LEU B C 1
ATOM 2405 O O . LEU B 1 55 ? -19.422 -11.906 9.719 1 97.81 55 LEU B O 1
ATOM 2409 N N . LEU B 1 56 ? -21.328 -11.172 8.766 1 97.19 56 LEU B N 1
ATOM 2410 C CA . LEU B 1 56 ? -21.078 -9.789 9.164 1 97.19 56 LEU B CA 1
ATOM 2411 C C . LEU B 1 56 ? -21.016 -9.664 10.68 1 97.19 56 LEU B C 1
ATOM 2413 O O . LEU B 1 56 ? -20.141 -8.992 11.219 1 97.19 56 LEU B O 1
ATOM 2417 N N . LYS B 1 57 ? -21.922 -10.297 11.359 1 96.56 57 LYS B N 1
ATOM 2418 C CA . LYS B 1 57 ? -21.938 -10.289 12.82 1 96.56 57 LYS B CA 1
ATOM 2419 C C . LYS B 1 57 ? -20.656 -10.914 13.383 1 96.56 57 LYS B C 1
ATOM 2421 O O . LYS B 1 57 ? -20.078 -10.406 14.344 1 96.56 57 LYS B O 1
ATOM 2426 N N . GLU B 1 58 ? -20.297 -11.977 12.75 1 96.69 58 GLU B N 1
ATOM 2427 C CA . GLU B 1 58 ? -19.078 -12.648 13.195 1 96.69 58 GLU B CA 1
ATOM 2428 C C . GLU B 1 58 ? -17.844 -11.781 12.953 1 96.69 58 GLU B C 1
ATOM 2430 O O . GLU B 1 58 ? -16.984 -11.68 13.82 1 96.69 58 GLU B O 1
ATOM 2435 N N . LEU B 1 59 ? -17.797 -11.164 11.789 1 96.94 59 LEU B N 1
ATOM 2436 C CA . LEU B 1 59 ? -16.656 -10.328 11.445 1 96.94 59 LEU B CA 1
ATOM 2437 C C . LEU B 1 59 ? -16.594 -9.109 12.359 1 96.94 59 LEU B C 1
ATOM 2439 O O . LEU B 1 59 ? -15.5 -8.656 12.711 1 96.94 59 LEU B O 1
ATOM 2443 N N . ASP B 1 60 ? -17.703 -8.656 12.758 1 94.88 60 ASP B N 1
ATOM 2444 C CA . ASP B 1 60 ? -17.812 -7.445 13.562 1 94.88 60 ASP B CA 1
ATOM 2445 C C . ASP B 1 60 ? -17.094 -7.625 14.906 1 94.88 60 ASP B C 1
ATOM 2447 O O . ASP B 1 60 ? -16.734 -6.645 15.555 1 94.88 60 ASP B O 1
ATOM 2451 N N . ARG B 1 61 ? -16.859 -8.82 15.281 1 93.56 61 ARG B N 1
ATOM 2452 C CA . ARG B 1 61 ? -16.203 -9.102 16.547 1 93.56 61 ARG B CA 1
ATOM 2453 C C . ARG B 1 61 ? -14.703 -8.875 16.453 1 93.56 61 ARG B C 1
ATOM 2455 O O . ARG B 1 61 ? -14.031 -8.711 17.484 1 93.56 61 ARG B O 1
ATOM 2462 N N . ILE B 1 62 ? -14.281 -8.836 15.227 1 93.5 62 ILE B N 1
ATOM 2463 C CA . ILE B 1 62 ? -12.828 -8.852 15.141 1 93.5 62 ILE B CA 1
ATOM 2464 C C . ILE B 1 62 ? -12.352 -7.699 14.25 1 93.5 62 ILE B C 1
ATOM 2466 O O . ILE B 1 62 ? -11.156 -7.465 14.117 1 93.5 62 ILE B O 1
ATOM 2470 N N . GLN B 1 63 ? -13.266 -6.969 13.609 1 90.31 63 GLN B N 1
ATOM 2471 C CA . GLN B 1 63 ? -12.906 -5.805 12.812 1 90.31 63 GLN B CA 1
ATOM 2472 C C . GLN B 1 63 ? -14.102 -4.883 12.609 1 90.31 63 GLN B C 1
ATOM 2474 O O . GLN B 1 63 ? -15.25 -5.285 12.836 1 90.31 63 GLN B O 1
ATOM 2479 N N . ASN B 1 64 ? -13.797 -3.658 12.188 1 83 64 ASN B N 1
ATOM 2480 C CA . ASN B 1 64 ? -14.867 -2.744 11.797 1 83 64 ASN B CA 1
ATOM 2481 C C . ASN B 1 64 ? -15.547 -3.195 10.508 1 83 64 ASN B C 1
ATOM 2483 O O . ASN B 1 64 ? -14.883 -3.434 9.5 1 83 64 ASN B O 1
ATOM 2487 N N . THR B 1 65 ? -16.891 -3.268 10.578 1 89.12 65 THR B N 1
ATOM 2488 C CA . THR B 1 65 ? -17.594 -3.811 9.43 1 89.12 65 THR B CA 1
ATOM 2489 C C . THR B 1 65 ? -18.562 -2.777 8.859 1 89.12 65 THR B C 1
ATOM 2491 O O . THR B 1 65 ? -19.438 -3.113 8.055 1 89.12 65 THR B O 1
ATOM 2494 N N . GLY B 1 66 ? -18.391 -1.568 9.203 1 84.94 66 GLY B N 1
ATOM 2495 C CA . GLY B 1 66 ? -19.344 -0.544 8.805 1 84.94 66 GLY B CA 1
ATOM 2496 C C . GLY B 1 66 ? -19.5 -0.42 7.305 1 84.94 66 GLY B C 1
ATOM 2497 O O . GLY B 1 66 ? -20.578 -0.049 6.812 1 84.94 66 GLY B O 1
ATOM 2498 N N . ALA B 1 67 ? -18.562 -0.717 6.566 1 85.56 67 ALA B N 1
ATOM 2499 C CA . ALA B 1 67 ? -18.578 -0.506 5.121 1 85.56 67 ALA B CA 1
ATOM 2500 C C . ALA B 1 67 ? -18.859 -1.812 4.379 1 85.56 67 ALA B C 1
ATOM 2502 O O . ALA B 1 67 ? -18.984 -1.822 3.152 1 85.56 67 ALA B O 1
ATOM 2503 N N . VAL B 1 68 ? -18.969 -2.955 5.102 1 94 68 VAL B N 1
ATOM 2504 C CA . VAL B 1 68 ? -19.188 -4.242 4.441 1 94 68 VAL B CA 1
ATOM 2505 C C . VAL B 1 68 ? -20.609 -4.316 3.9 1 94 68 VAL B C 1
ATOM 2507 O O . VAL B 1 68 ? -21.578 -4.051 4.625 1 94 68 VAL B O 1
ATOM 2510 N N . GLN B 1 69 ? -20.766 -4.621 2.66 1 95.44 69 GLN B N 1
ATOM 2511 C CA . GLN B 1 69 ? -22.062 -4.73 2.018 1 95.44 69 GLN B CA 1
ATOM 2512 C C . GLN B 1 69 ? -22.594 -6.16 2.082 1 95.44 69 GLN B C 1
ATOM 2514 O O . GLN B 1 69 ? -23.734 -6.387 2.49 1 95.44 69 GLN B O 1
ATOM 2519 N N . PHE B 1 70 ? -21.797 -7.043 1.704 1 97.5 70 PHE B N 1
ATOM 2520 C CA . PHE B 1 70 ? -22.094 -8.469 1.78 1 97.5 70 PHE B CA 1
ATOM 2521 C C . PHE B 1 70 ? -20.844 -9.297 1.566 1 97.5 70 PHE B C 1
ATOM 2523 O O . PHE B 1 70 ? -19.797 -8.773 1.16 1 97.5 70 PHE B O 1
ATOM 2530 N N . PHE B 1 71 ? -20.953 -10.578 1.938 1 98.12 71 PHE B N 1
ATOM 2531 C CA . PHE B 1 71 ? -19.859 -11.508 1.697 1 98.12 71 PHE B CA 1
ATOM 2532 C C . PHE B 1 71 ? -19.984 -12.141 0.316 1 98.12 71 PHE B C 1
ATOM 2534 O O . PHE B 1 71 ? -21.078 -12.547 -0.091 1 98.12 71 PHE B O 1
ATOM 2541 N N . ALA B 1 72 ? -18.875 -12.227 -0.362 1 97.38 72 ALA B N 1
ATOM 2542 C CA . ALA B 1 72 ? -18.875 -12.703 -1.743 1 97.38 72 ALA B CA 1
ATOM 2543 C C . ALA B 1 72 ? -18.359 -14.141 -1.826 1 97.38 72 ALA B C 1
ATOM 2545 O O . ALA B 1 72 ? -17.547 -14.562 -1.001 1 97.38 72 ALA B O 1
ATOM 2546 N N . ASP B 1 73 ? -18.859 -14.859 -2.764 1 96.88 73 ASP B N 1
ATOM 2547 C CA . ASP B 1 73 ? -18.312 -16.141 -3.213 1 96.88 73 ASP B CA 1
ATOM 2548 C C . ASP B 1 73 ? -17.531 -15.961 -4.52 1 96.88 73 ASP B C 1
ATOM 2550 O O . ASP B 1 73 ? -18.094 -16.109 -5.605 1 96.88 73 ASP B O 1
ATOM 2554 N N . TYR B 1 74 ? -16.297 -15.734 -4.426 1 95 74 TYR B N 1
ATOM 2555 C CA . TYR B 1 74 ? -15.477 -15.406 -5.59 1 95 74 TYR B CA 1
ATOM 2556 C C . TYR B 1 74 ? -15.297 -16.625 -6.488 1 95 74 TYR B C 1
ATOM 2558 O O . TYR B 1 74 ? -15.031 -16.484 -7.688 1 95 74 TYR B O 1
ATOM 2566 N N . ASP B 1 75 ? -15.469 -17.812 -5.969 1 93.12 75 ASP B N 1
ATOM 2567 C CA . ASP B 1 75 ? -15.328 -19.016 -6.773 1 93.12 75 ASP B CA 1
ATOM 2568 C C . ASP B 1 75 ? -16.484 -19.172 -7.754 1 93.12 75 ASP B C 1
ATOM 2570 O O . ASP B 1 75 ? -16.375 -19.875 -8.758 1 93.12 75 ASP B O 1
ATOM 2574 N N . LYS B 1 76 ? -17.562 -18.453 -7.441 1 93.62 76 LYS B N 1
ATOM 2575 C CA . LYS B 1 76 ? -18.75 -18.531 -8.305 1 93.62 76 LYS B CA 1
ATOM 2576 C C . LYS B 1 76 ? -18.875 -17.281 -9.164 1 93.62 76 LYS B C 1
ATOM 2578 O O . LYS B 1 76 ? -19.828 -17.156 -9.953 1 93.62 76 LYS B O 1
ATOM 2583 N N . SER B 1 77 ? -18 -16.344 -9.008 1 94.75 77 SER B N 1
ATOM 2584 C CA . SER B 1 77 ? -18.078 -15.078 -9.727 1 94.75 77 SER B CA 1
ATOM 2585 C C . SER B 1 77 ? -17.25 -15.117 -11.016 1 94.75 77 SER B C 1
ATOM 2587 O O . SER B 1 77 ? -16.094 -15.523 -11.008 1 94.75 77 SER B O 1
ATOM 2589 N N . TYR B 1 78 ? -17.922 -14.734 -12.109 1 93.88 78 TYR B N 1
ATOM 2590 C CA . TYR B 1 78 ? -17.266 -14.805 -13.414 1 93.88 78 TYR B CA 1
ATOM 2591 C C . TYR B 1 78 ? -17.609 -13.586 -14.266 1 93.88 78 TYR B C 1
ATOM 2593 O O . TYR B 1 78 ? -18.75 -13.125 -14.273 1 93.88 78 TYR B O 1
ATOM 2601 N N . GLY B 1 79 ? -16.562 -13.117 -15.016 1 91.75 79 GLY B N 1
ATOM 2602 C CA . GLY B 1 79 ? -16.797 -11.961 -15.859 1 91.75 79 GLY B CA 1
ATOM 2603 C C . GLY B 1 79 ? -17.266 -10.742 -15.094 1 91.75 79 GLY B C 1
ATOM 2604 O O . GLY B 1 79 ? -16.656 -10.352 -14.102 1 91.75 79 GLY B O 1
ATOM 2605 N N . ASN B 1 80 ? -18.406 -10.219 -15.477 1 92.12 80 ASN B N 1
ATOM 2606 C CA . ASN B 1 80 ? -18.906 -9.016 -14.836 1 92.12 80 ASN B CA 1
ATOM 2607 C C . ASN B 1 80 ? -19.922 -9.352 -13.75 1 92.12 80 ASN B C 1
ATOM 2609 O O . ASN B 1 80 ? -20.641 -8.461 -13.266 1 92.12 80 ASN B O 1
ATOM 2613 N N . TYR B 1 81 ? -19.922 -10.586 -13.375 1 94.81 81 TYR B N 1
ATOM 2614 C CA . TYR B 1 81 ? -20.922 -10.984 -12.398 1 94.81 81 TYR B CA 1
ATOM 2615 C C . TYR B 1 81 ? -20.281 -11.359 -11.07 1 94.81 81 TYR B C 1
ATOM 2617 O O . TYR B 1 81 ? -19.312 -12.117 -11.039 1 94.81 81 TYR B O 1
ATOM 2625 N N . LEU B 1 82 ? -20.781 -10.805 -10.039 1 96.12 82 LEU B N 1
ATOM 2626 C CA . LEU B 1 82 ? -20.375 -11.102 -8.664 1 96.12 82 LEU B CA 1
ATOM 2627 C C . LEU B 1 82 ? -21.469 -11.883 -7.941 1 96.12 82 LEU B C 1
ATOM 2629 O O . LEU B 1 82 ? -22.641 -11.5 -7.98 1 96.12 82 LEU B O 1
ATOM 2633 N N . VAL B 1 83 ? -21.125 -12.969 -7.344 1 97.06 83 VAL B N 1
ATOM 2634 C CA . VAL B 1 83 ? -22.047 -13.797 -6.582 1 97.06 83 VAL B CA 1
ATOM 2635 C C . VAL B 1 83 ? -21.734 -13.688 -5.09 1 97.06 83 VAL B C 1
ATOM 2637 O O . VAL B 1 83 ? -20.578 -13.742 -4.684 1 97.06 83 VAL B O 1
ATOM 2640 N N . ASP B 1 84 ? -22.781 -13.445 -4.332 1 98.25 84 ASP B N 1
ATOM 2641 C CA . ASP B 1 84 ? -22.547 -13.391 -2.895 1 98.25 84 ASP B CA 1
ATOM 2642 C C . ASP B 1 84 ? -22.75 -14.758 -2.25 1 98.25 84 ASP B C 1
ATOM 2644 O O . ASP B 1 84 ? -23.047 -15.734 -2.938 1 98.25 84 ASP B O 1
ATOM 2648 N N . VAL B 1 85 ? -22.5 -14.953 -0.972 1 98.31 85 VAL B N 1
ATOM 2649 C CA . VAL B 1 85 ? -22.547 -16.234 -0.26 1 98.31 85 VAL B CA 1
ATOM 2650 C C . VAL B 1 85 ? -23.984 -16.719 -0.183 1 98.31 85 VAL B C 1
ATOM 2652 O O . VAL B 1 85 ? -24.234 -17.891 0.158 1 98.31 85 VAL B O 1
ATOM 2655 N N . ASP B 1 86 ? -24.953 -15.875 -0.463 1 98.56 86 ASP B N 1
ATOM 2656 C CA . ASP B 1 86 ? -26.375 -16.219 -0.435 1 98.56 86 ASP B CA 1
ATOM 2657 C C . ASP B 1 86 ? -26.859 -16.625 -1.821 1 98.56 86 ASP B C 1
ATOM 2659 O O . ASP B 1 86 ? -28.062 -16.797 -2.033 1 98.56 86 ASP B O 1
ATOM 2663 N N . ASP B 1 87 ? -25.922 -16.703 -2.752 1 97.75 87 ASP B N 1
ATOM 2664 C CA . ASP B 1 87 ? -26.156 -17.172 -4.113 1 97.75 87 ASP B CA 1
ATOM 2665 C C . ASP B 1 87 ? -26.906 -16.141 -4.941 1 97.75 87 ASP B C 1
ATOM 2667 O O . ASP B 1 87 ? -27.609 -16.5 -5.891 1 97.75 87 ASP B O 1
ATOM 2671 N N . ASN B 1 88 ? -26.938 -14.883 -4.492 1 98.12 88 ASN B N 1
ATOM 2672 C CA . ASN B 1 88 ? -27.359 -13.805 -5.379 1 98.12 88 ASN B CA 1
ATOM 2673 C C . ASN B 1 88 ? -26.328 -13.523 -6.457 1 98.12 88 ASN B C 1
ATOM 2675 O O . ASN B 1 88 ? -25.156 -13.266 -6.148 1 98.12 88 ASN B O 1
ATOM 2679 N N . CYS B 1 89 ? -26.703 -13.656 -7.707 1 97.25 89 CYS B N 1
ATOM 2680 C CA . CYS B 1 89 ? -25.844 -13.336 -8.844 1 97.25 89 CYS B CA 1
ATOM 2681 C C . CYS B 1 89 ? -26.156 -11.953 -9.391 1 97.25 89 CYS B C 1
ATOM 2683 O O . CYS B 1 89 ? -27.25 -11.703 -9.883 1 97.25 89 CYS B O 1
ATOM 2685 N N . MET B 1 90 ? -25.172 -11.055 -9.281 1 96.75 90 MET B N 1
ATOM 2686 C CA . MET B 1 90 ? -25.406 -9.648 -9.609 1 96.75 90 MET B CA 1
ATOM 2687 C C . MET B 1 90 ? -24.422 -9.164 -10.664 1 96.75 90 MET B C 1
ATOM 2689 O O . MET B 1 90 ? -23.266 -9.586 -10.68 1 96.75 90 MET B O 1
ATOM 2693 N N . LEU B 1 91 ? -24.969 -8.328 -11.555 1 93.81 91 LEU B N 1
ATOM 2694 C CA . LEU B 1 91 ? -24.062 -7.574 -12.414 1 93.81 91 LEU B CA 1
ATOM 2695 C C . LEU B 1 91 ? -23.266 -6.555 -11.609 1 93.81 91 LEU B C 1
ATOM 2697 O O . LEU B 1 91 ? -23.844 -5.707 -10.922 1 93.81 91 LEU B O 1
ATOM 2701 N N . ASP B 1 92 ? -21.969 -6.73 -11.641 1 90.56 92 ASP B N 1
ATOM 2702 C CA . ASP B 1 92 ? -21.125 -5.898 -10.789 1 90.56 92 ASP B CA 1
ATOM 2703 C C . ASP B 1 92 ? -20.484 -4.777 -11.594 1 90.56 92 ASP B C 1
ATOM 2705 O O . ASP B 1 92 ? -19.656 -5.035 -12.477 1 90.56 92 ASP B O 1
ATOM 2709 N N . LEU B 1 93 ? -20.766 -3.525 -11.234 1 86.12 93 LEU B N 1
ATOM 2710 C CA . LEU B 1 93 ? -20.141 -2.352 -11.836 1 86.12 93 LEU B CA 1
ATOM 2711 C C . LEU B 1 93 ? -19.016 -1.828 -10.953 1 86.12 93 LEU B C 1
ATOM 2713 O O . LEU B 1 93 ? -18.234 -0.971 -11.383 1 86.12 93 LEU B O 1
ATOM 2717 N N . TYR B 1 94 ? -18.953 -2.373 -9.75 1 84.19 94 TYR B N 1
ATOM 2718 C CA . TYR B 1 94 ? -17.922 -1.97 -8.789 1 84.19 94 TYR B CA 1
ATOM 2719 C C . TYR B 1 94 ? -16.562 -2.518 -9.195 1 84.19 94 TYR B C 1
ATOM 2721 O O . TYR B 1 94 ? -15.57 -1.785 -9.195 1 84.19 94 TYR B O 1
ATOM 2729 N N . THR B 1 95 ? -16.406 -3.787 -9.656 1 86.69 95 THR B N 1
ATOM 2730 C CA . THR B 1 95 ? -15.234 -4.504 -10.125 1 86.69 95 THR B CA 1
ATOM 2731 C C . THR B 1 95 ? -14.039 -4.246 -9.211 1 86.69 95 THR B C 1
ATOM 2733 O O . THR B 1 95 ? -12.938 -3.963 -9.68 1 86.69 95 THR B O 1
ATOM 2736 N N . GLN B 1 96 ? -14.352 -4.25 -7.895 1 88.44 96 GLN B N 1
ATOM 2737 C CA . GLN B 1 96 ? -13.32 -4.059 -6.875 1 88.44 96 GLN B CA 1
ATOM 2738 C C . GLN B 1 96 ? -12.633 -2.709 -7.035 1 88.44 96 GLN B C 1
ATOM 2740 O O . GLN B 1 96 ? -11.398 -2.635 -7.074 1 88.44 96 GLN B O 1
ATOM 2745 N N . ILE B 1 97 ? -13.414 -1.661 -7.125 1 81.19 97 ILE B N 1
ATOM 2746 C CA . ILE B 1 97 ? -12.961 -0.288 -7.336 1 81.19 97 ILE B CA 1
ATOM 2747 C C . ILE B 1 97 ? -12.102 -0.212 -8.594 1 81.19 97 ILE B C 1
ATOM 2749 O O . ILE B 1 97 ? -11.008 0.355 -8.578 1 81.19 97 ILE B O 1
ATOM 2753 N N . ALA B 1 98 ? -12.531 -0.923 -9.617 1 79.12 98 ALA B N 1
ATOM 2754 C CA . ALA B 1 98 ? -11.977 -0.924 -10.969 1 79.12 98 ALA B CA 1
ATOM 2755 C C . ALA B 1 98 ? -10.617 -1.614 -11 1 79.12 98 ALA B C 1
ATOM 2757 O O . ALA B 1 98 ? -9.844 -1.443 -11.945 1 79.12 98 ALA B O 1
ATOM 2758 N N . SER B 1 99 ? -10.305 -2.385 -9.992 1 84.19 99 SER B N 1
ATOM 2759 C CA . SER B 1 99 ? -9.016 -3.057 -9.961 1 84.19 99 SER B CA 1
ATOM 2760 C C . SER B 1 99 ? -9.031 -4.332 -10.789 1 84.19 99 SER B C 1
ATOM 2762 O O . SER B 1 99 ? -7.977 -4.879 -11.125 1 84.19 99 SER B O 1
ATOM 2764 N N . ILE B 1 100 ? -10.227 -4.844 -11.133 1 86.31 100 ILE B N 1
ATOM 2765 C CA . ILE B 1 100 ? -10.305 -6.012 -12 1 86.31 100 ILE B CA 1
ATOM 2766 C C . ILE B 1 100 ? -11.18 -5.691 -13.211 1 86.31 100 ILE B C 1
ATOM 2768 O O . ILE B 1 100 ? -12.258 -6.273 -13.375 1 86.31 100 ILE B O 1
ATOM 2772 N N . PRO B 1 101 ? -10.688 -4.91 -14.055 1 82.5 101 PRO B N 1
ATOM 2773 C CA . PRO B 1 101 ? -11.492 -4.422 -15.18 1 82.5 101 PRO B CA 1
ATOM 2774 C C . PRO B 1 101 ? -11.789 -5.512 -16.203 1 82.5 101 PRO B C 1
ATOM 2776 O O . PRO B 1 101 ? -12.688 -5.348 -17.047 1 82.5 101 PRO B O 1
ATOM 2779 N N . ILE B 1 102 ? -11.102 -6.629 -16.125 1 87.12 102 ILE B N 1
ATOM 2780 C CA . ILE B 1 102 ? -11.281 -7.637 -17.172 1 87.12 102 ILE B CA 1
ATOM 2781 C C . ILE B 1 102 ? -12.203 -8.742 -16.656 1 87.12 102 ILE B C 1
ATOM 2783 O O . ILE B 1 102 ? -12.469 -9.711 -17.375 1 87.12 102 ILE B O 1
ATOM 2787 N N . GLY B 1 103 ? -12.672 -8.586 -15.383 1 90.5 103 GLY B N 1
ATOM 2788 C CA . GLY B 1 103 ? -13.695 -9.484 -14.883 1 90.5 103 GLY B CA 1
ATOM 2789 C C . GLY B 1 103 ? -13.172 -10.5 -13.883 1 90.5 103 GLY B C 1
ATOM 2790 O O . GLY B 1 103 ? -11.969 -10.766 -13.844 1 90.5 103 GLY B O 1
ATOM 2791 N N . TYR B 1 104 ? -14.102 -11.102 -13.172 1 93.06 104 TYR B N 1
ATOM 2792 C CA . TYR B 1 104 ? -13.797 -12.086 -12.148 1 93.06 104 TYR B CA 1
ATOM 2793 C C . TYR B 1 104 ? -13.352 -13.406 -12.766 1 93.06 104 TYR B C 1
ATOM 2795 O O . TYR B 1 104 ? -13.898 -13.836 -13.789 1 93.06 104 TYR B O 1
ATOM 2803 N N . ASN B 1 105 ? -12.344 -14.008 -12.117 1 92.12 105 ASN B N 1
ATOM 2804 C CA . ASN B 1 105 ? -11.805 -15.312 -12.484 1 92.12 105 ASN B CA 1
ATOM 2805 C C . ASN B 1 105 ? -11.461 -15.367 -13.977 1 92.12 105 ASN B C 1
ATOM 2807 O O . ASN B 1 105 ? -11.805 -16.328 -14.656 1 92.12 105 ASN B O 1
ATOM 2811 N N . HIS B 1 106 ? -10.898 -14.367 -14.469 1 91.75 106 HIS B N 1
ATOM 2812 C CA . HIS B 1 106 ? -10.43 -14.336 -15.844 1 91.75 106 HIS B CA 1
ATOM 2813 C C . HIS B 1 106 ? -9.305 -15.336 -16.062 1 91.75 106 HIS B C 1
ATOM 2815 O O . HIS B 1 106 ? -8.312 -15.344 -15.328 1 91.75 106 HIS B O 1
ATOM 2821 N N . GLN B 1 107 ? -9.375 -16.062 -17.125 1 91 107 GLN B N 1
ATOM 2822 C CA . GLN B 1 107 ? -8.453 -17.172 -17.359 1 91 107 GLN B CA 1
ATOM 2823 C C . GLN B 1 107 ? -7.023 -16.672 -17.531 1 91 107 GLN B C 1
ATOM 2825 O O . GLN B 1 107 ? -6.078 -17.297 -17.047 1 91 107 GLN B O 1
ATOM 2830 N N . SER B 1 108 ? -6.832 -15.586 -18.188 1 90.5 108 SER B N 1
ATOM 2831 C CA . SER B 1 108 ? -5.492 -15.062 -18.422 1 90.5 108 SER B CA 1
ATOM 2832 C C . SER B 1 108 ? -4.805 -14.711 -17.094 1 90.5 108 SER B C 1
ATOM 2834 O O . SER B 1 108 ? -3.588 -14.867 -16.969 1 90.5 108 SER B O 1
ATOM 2836 N N . LEU B 1 109 ? -5.555 -14.219 -16.141 1 90.06 109 LEU B N 1
ATOM 2837 C CA . LEU B 1 109 ? -4.988 -13.898 -14.836 1 90.06 109 LEU B CA 1
ATOM 2838 C C . LEU B 1 109 ? -4.672 -15.172 -14.055 1 90.06 109 LEU B C 1
ATOM 2840 O O . LEU B 1 109 ? -3.639 -15.25 -13.383 1 90.06 109 LEU B O 1
ATOM 2844 N N . ILE B 1 110 ? -5.547 -16.109 -14.141 1 89.44 110 ILE B N 1
ATOM 2845 C CA . ILE B 1 110 ? -5.309 -17.406 -13.508 1 89.44 110 ILE B CA 1
ATOM 2846 C C . ILE B 1 110 ? -4.016 -18.016 -14.047 1 89.44 110 ILE B C 1
ATOM 2848 O O . ILE B 1 110 ? -3.154 -18.438 -13.281 1 89.44 110 ILE B O 1
ATOM 2852 N N . ASP B 1 111 ? -3.885 -17.969 -15.344 1 90.31 111 ASP B N 1
ATOM 2853 C CA . ASP B 1 111 ? -2.691 -18.516 -15.977 1 90.31 111 ASP B CA 1
ATOM 2854 C C . ASP B 1 111 ? -1.438 -17.766 -15.531 1 90.31 111 ASP B C 1
ATOM 2856 O O . ASP B 1 111 ? -0.39 -18.375 -15.312 1 90.31 111 ASP B O 1
ATOM 2860 N N . ALA B 1 112 ? -1.539 -16.469 -15.414 1 88.81 112 ALA B N 1
ATOM 2861 C CA . ALA B 1 112 ? -0.402 -15.648 -15.016 1 88.81 112 ALA B CA 1
ATOM 2862 C C . ALA B 1 112 ? 0.058 -16 -13.602 1 88.81 112 ALA B C 1
ATOM 2864 O O . ALA B 1 112 ? 1.259 -16.078 -13.336 1 88.81 112 ALA B O 1
ATOM 2865 N N . VAL B 1 113 ? -0.864 -16.219 -12.75 1 87.94 113 VAL B N 1
ATOM 2866 C CA . VAL B 1 113 ? -0.529 -16.516 -11.367 1 87.94 113 VAL B CA 1
ATOM 2867 C C . VAL B 1 113 ? 0.039 -17.938 -11.266 1 87.94 113 VAL B C 1
ATOM 2869 O O . VAL B 1 113 ? 0.937 -18.188 -10.461 1 87.94 113 VAL B O 1
ATOM 2872 N N . LYS B 1 114 ? -0.431 -18.812 -12.07 1 87.19 114 LYS B N 1
ATOM 2873 C CA . LYS B 1 114 ? -0.001 -20.203 -12.031 1 87.19 114 LYS B CA 1
ATOM 2874 C C . LYS B 1 114 ? 1.34 -20.391 -12.734 1 87.19 114 LYS B C 1
ATOM 2876 O O . LYS B 1 114 ? 1.994 -21.422 -12.578 1 87.19 114 LYS B O 1
ATOM 2881 N N . ASN B 1 115 ? 1.663 -19.406 -13.555 1 89 115 ASN B N 1
ATOM 2882 C CA . ASN B 1 115 ? 2.934 -19.484 -14.266 1 89 115 ASN B CA 1
ATOM 2883 C C . ASN B 1 115 ? 4.117 -19.516 -13.305 1 89 115 ASN B C 1
ATOM 2885 O O . ASN B 1 115 ? 4.285 -18.609 -12.484 1 89 115 ASN B O 1
ATOM 2889 N N . GLU B 1 116 ? 4.945 -20.5 -13.422 1 85.31 116 GLU B N 1
ATOM 2890 C CA . GLU B 1 116 ? 6.078 -20.719 -12.531 1 85.31 116 GLU B CA 1
ATOM 2891 C C . GLU B 1 116 ? 7.055 -19.562 -12.578 1 85.31 116 GLU B C 1
ATOM 2893 O O . GLU B 1 116 ? 7.684 -19.219 -11.57 1 85.31 116 GLU B O 1
ATOM 2898 N N . ASP B 1 117 ? 7.121 -18.875 -13.695 1 84.94 117 ASP B N 1
ATOM 2899 C CA . ASP B 1 117 ? 8.031 -17.734 -13.859 1 84.94 117 ASP B CA 1
ATOM 2900 C C . ASP B 1 117 ? 7.605 -16.562 -12.977 1 84.94 117 ASP B C 1
ATOM 2902 O O . ASP B 1 117 ? 8.422 -15.711 -12.641 1 84.94 117 ASP B O 1
ATOM 2906 N N . ASN B 1 118 ? 6.316 -16.562 -12.664 1 89.5 118 ASN B N 1
ATOM 2907 C CA . ASN B 1 118 ? 5.789 -15.469 -11.859 1 89.5 118 ASN B CA 1
ATOM 2908 C C . ASN B 1 118 ? 5.766 -15.82 -10.375 1 89.5 118 ASN B C 1
ATOM 2910 O O . ASN B 1 118 ? 5.664 -14.938 -9.523 1 89.5 118 ASN B O 1
ATOM 2914 N N . LEU B 1 119 ? 5.871 -17.109 -10.125 1 87 119 LEU B N 1
ATOM 2915 C CA . LEU B 1 119 ? 5.734 -17.609 -8.766 1 87 119 LEU B CA 1
ATOM 2916 C C . LEU B 1 119 ? 6.809 -17.031 -7.855 1 87 119 LEU B C 1
ATOM 2918 O O . LEU B 1 119 ? 6.531 -16.656 -6.715 1 87 119 LEU B O 1
ATOM 2922 N N . SER B 1 120 ? 7.98 -16.875 -8.391 1 87 120 SER B N 1
ATOM 2923 C CA . SER B 1 120 ? 9.117 -16.375 -7.629 1 87 120 SER B CA 1
ATOM 2924 C C . SER B 1 120 ? 8.859 -14.961 -7.117 1 87 120 SER B C 1
ATOM 2926 O O . SER B 1 120 ? 9.234 -14.617 -5.996 1 87 120 SER B O 1
ATOM 2928 N N . THR B 1 121 ? 8.156 -14.211 -7.918 1 88.44 121 THR B N 1
ATOM 2929 C CA . THR B 1 121 ? 7.863 -12.828 -7.539 1 88.44 121 THR B CA 1
ATOM 2930 C C . THR B 1 121 ? 6.891 -12.789 -6.367 1 88.44 121 THR B C 1
ATOM 2932 O O . THR B 1 121 ? 7.062 -11.992 -5.438 1 88.44 121 THR B O 1
ATOM 2935 N N . PHE B 1 122 ? 5.969 -13.672 -6.398 1 88.19 122 PHE B N 1
ATOM 2936 C CA . PHE B 1 122 ? 4.973 -13.711 -5.332 1 88.19 122 PHE B CA 1
ATOM 2937 C C . PHE B 1 122 ? 5.59 -14.227 -4.035 1 88.19 122 PHE B C 1
ATOM 2939 O O . PHE B 1 122 ? 5.258 -13.742 -2.951 1 88.19 122 PHE B O 1
ATOM 2946 N N . VAL B 1 123 ? 6.48 -15.109 -4.18 1 89.5 123 VAL B N 1
ATOM 2947 C CA . VAL B 1 123 ? 7.004 -15.82 -3.02 1 89.5 123 VAL B CA 1
ATOM 2948 C C . VAL B 1 123 ? 8.117 -15 -2.373 1 89.5 123 VAL B C 1
ATOM 2950 O O . VAL B 1 123 ? 8.195 -14.906 -1.145 1 89.5 123 VAL B O 1
ATOM 2953 N N . ASN B 1 124 ? 8.914 -14.375 -3.166 1 92.25 124 ASN B N 1
ATOM 2954 C CA . ASN B 1 124 ? 10.125 -13.75 -2.645 1 92.25 124 ASN B CA 1
ATOM 2955 C C . ASN B 1 124 ? 9.93 -12.258 -2.402 1 92.25 124 ASN B C 1
ATOM 2957 O O . ASN B 1 124 ? 10.742 -11.617 -1.74 1 92.25 124 ASN B O 1
ATOM 2961 N N . ARG B 1 125 ? 8.938 -11.617 -2.943 1 90 125 ARG B N 1
ATOM 2962 C CA . ARG B 1 125 ? 8.57 -10.227 -2.691 1 90 125 ARG B CA 1
ATOM 2963 C C . ARG B 1 125 ? 9.773 -9.305 -2.873 1 90 125 ARG B C 1
ATOM 2965 O O . ARG B 1 125 ? 10.148 -8.57 -1.951 1 90 125 ARG B O 1
ATOM 2972 N N . PRO B 1 126 ? 10.312 -9.297 -4.031 1 92.19 126 PRO B N 1
ATOM 2973 C CA . PRO B 1 126 ? 11.516 -8.5 -4.27 1 92.19 126 PRO B CA 1
ATOM 2974 C C . PRO B 1 126 ? 11.352 -7.043 -3.854 1 92.19 126 PRO B C 1
ATOM 2976 O O . PRO B 1 126 ? 10.32 -6.43 -4.137 1 92.19 126 PRO B O 1
ATOM 2979 N N . ALA B 1 127 ? 12.352 -6.57 -3.119 1 91.81 127 ALA B N 1
ATOM 2980 C CA . ALA B 1 127 ? 12.469 -5.125 -2.918 1 91.81 127 ALA B CA 1
ATOM 2981 C C . ALA B 1 127 ? 12.898 -4.426 -4.203 1 91.81 127 ALA B C 1
ATOM 2983 O O . ALA B 1 127 ? 14.094 -4.184 -4.414 1 91.81 127 ALA B O 1
ATOM 2984 N N . LEU B 1 128 ? 12.008 -3.963 -4.926 1 91.69 128 LEU B N 1
ATOM 2985 C CA . LEU B 1 128 ? 12.234 -3.529 -6.301 1 91.69 128 LEU B CA 1
ATOM 2986 C C . LEU B 1 128 ? 13.109 -2.285 -6.344 1 91.69 128 LEU B C 1
ATOM 2988 O O . LEU B 1 128 ? 13.812 -2.049 -7.332 1 91.69 128 LEU B O 1
ATOM 2992 N N . GLY B 1 129 ? 13.102 -1.535 -5.289 1 89.25 129 GLY B N 1
ATOM 2993 C CA . GLY B 1 129 ? 13.898 -0.32 -5.246 1 89.25 129 GLY B CA 1
ATOM 2994 C C . GLY B 1 129 ? 15.359 -0.575 -4.922 1 89.25 129 GLY B C 1
ATOM 2995 O O . GLY B 1 129 ? 16.219 0.281 -5.164 1 89.25 129 GLY B O 1
ATOM 2996 N N . CYS B 1 130 ? 15.672 -1.766 -4.391 1 93 130 CYS B N 1
ATOM 2997 C CA . CYS B 1 130 ? 17.031 -2.066 -3.959 1 93 130 CYS B CA 1
ATOM 2998 C C . CYS B 1 130 ? 17.578 -3.283 -4.695 1 93 130 CYS B C 1
ATOM 3000 O O . CYS B 1 130 ? 18.75 -3.303 -5.086 1 93 130 CYS B O 1
ATOM 3002 N N . TYR B 1 131 ? 16.672 -4.262 -4.816 1 95.81 131 TYR B N 1
ATOM 3003 C CA . TYR B 1 131 ? 17.109 -5.535 -5.375 1 95.81 131 TYR B CA 1
ATOM 3004 C C . TYR B 1 131 ? 16.141 -6.027 -6.438 1 95.81 131 TYR B C 1
ATOM 3006 O O . TYR B 1 131 ? 15.523 -7.086 -6.281 1 95.81 131 TYR B O 1
ATOM 3014 N N . PRO B 1 132 ? 16.062 -5.355 -7.562 1 96.56 132 PRO B N 1
ATOM 3015 C CA . PRO B 1 132 ? 15.141 -5.816 -8.609 1 96.56 132 PRO B CA 1
ATOM 3016 C C . PRO B 1 132 ? 15.57 -7.145 -9.227 1 96.56 132 PRO B C 1
ATOM 3018 O O . PRO B 1 132 ? 16.766 -7.453 -9.266 1 96.56 132 PRO B O 1
ATOM 3021 N N . PRO B 1 133 ? 14.625 -7.922 -9.625 1 96.25 133 PRO B N 1
ATOM 3022 C CA . PRO B 1 133 ? 14.953 -9.195 -10.273 1 96.25 133 PRO B CA 1
ATOM 3023 C C . PRO B 1 133 ? 15.586 -9 -11.648 1 96.25 133 PRO B C 1
ATOM 3025 O O . PRO B 1 133 ? 15.484 -7.922 -12.234 1 96.25 133 PRO B O 1
ATOM 3028 N N . ARG B 1 134 ? 16.156 -10.023 -12.117 1 95.12 134 ARG B N 1
ATOM 3029 C CA . ARG B 1 134 ? 16.906 -10.039 -13.375 1 95.12 134 ARG B CA 1
ATOM 3030 C C . ARG B 1 134 ? 16.016 -9.578 -14.531 1 95.12 134 ARG B C 1
ATOM 3032 O O . ARG B 1 134 ? 16.5 -8.898 -15.445 1 95.12 134 ARG B O 1
ATOM 3039 N N . ASP B 1 135 ? 14.773 -9.867 -14.508 1 94.75 135 ASP B N 1
ATOM 3040 C CA . ASP B 1 135 ? 13.906 -9.609 -15.656 1 94.75 135 ASP B CA 1
ATOM 3041 C C . ASP B 1 135 ? 13.023 -8.383 -15.406 1 94.75 135 ASP B C 1
ATOM 3043 O O . ASP B 1 135 ? 12.031 -8.18 -16.109 1 94.75 135 ASP B O 1
ATOM 3047 N N . TRP B 1 136 ? 13.359 -7.566 -14.414 1 95.81 136 TRP B N 1
ATOM 3048 C CA . TRP B 1 136 ? 12.5 -6.461 -14.008 1 95.81 136 TRP B CA 1
ATOM 3049 C C . TRP B 1 136 ? 12.305 -5.469 -15.148 1 95.81 136 TRP B C 1
ATOM 3051 O O . TRP B 1 136 ? 11.172 -5.066 -15.438 1 95.81 136 TRP B O 1
ATOM 3061 N N . ILE B 1 137 ? 13.328 -5.156 -15.859 1 96.62 137 ILE B N 1
ATOM 3062 C CA . ILE B 1 137 ? 13.266 -4.18 -16.938 1 96.62 137 ILE B CA 1
ATOM 3063 C C . ILE B 1 137 ? 12.383 -4.703 -18.062 1 96.62 137 ILE B C 1
ATOM 3065 O O . ILE B 1 137 ? 11.5 -3.99 -18.562 1 96.62 137 ILE B O 1
ATOM 3069 N N . THR B 1 138 ? 12.641 -5.965 -18.406 1 95.69 138 THR B N 1
ATOM 3070 C CA . THR B 1 138 ? 11.844 -6.586 -19.469 1 95.69 138 THR B CA 1
ATOM 3071 C C . THR B 1 138 ? 10.367 -6.594 -19.078 1 95.69 138 THR B C 1
ATOM 3073 O O . THR B 1 138 ? 9.508 -6.277 -19.906 1 95.69 138 THR B O 1
ATOM 3076 N N . ARG B 1 139 ? 10.109 -6.84 -17.859 1 94.31 139 ARG B N 1
ATOM 3077 C CA . ARG B 1 139 ? 8.727 -6.867 -17.391 1 94.31 139 ARG B CA 1
ATOM 3078 C C . ARG B 1 139 ? 8.086 -5.484 -17.484 1 94.31 139 ARG B C 1
ATOM 3080 O O . ARG B 1 139 ? 6.953 -5.355 -17.953 1 94.31 139 ARG B O 1
ATOM 3087 N N . LEU B 1 140 ? 8.812 -4.484 -17.062 1 95.5 140 LEU B N 1
ATOM 3088 C CA . LEU B 1 140 ? 8.281 -3.127 -17.125 1 95.5 140 LEU B CA 1
ATOM 3089 C C . LEU B 1 140 ? 8.031 -2.705 -18.578 1 95.5 140 LEU B C 1
ATOM 3091 O O . LEU B 1 140 ? 6.984 -2.141 -18.891 1 95.5 140 LEU B O 1
ATOM 3095 N N . GLN B 1 141 ? 8.945 -3.01 -19.469 1 95.81 141 GLN B N 1
ATOM 3096 C CA . GLN B 1 141 ? 8.906 -2.564 -20.859 1 95.81 141 GLN B CA 1
ATOM 3097 C C . GLN B 1 141 ? 7.793 -3.268 -21.625 1 95.81 141 GLN B C 1
ATOM 3099 O O . GLN B 1 141 ? 7.109 -2.648 -22.438 1 95.81 141 GLN B O 1
ATOM 3104 N N . THR B 1 142 ? 7.586 -4.562 -21.359 1 94.56 142 THR B N 1
ATOM 3105 C CA . THR B 1 142 ? 6.672 -5.355 -22.172 1 94.56 142 THR B CA 1
ATOM 3106 C C . THR B 1 142 ? 5.258 -5.309 -21.594 1 94.56 142 THR B C 1
ATOM 3108 O O . THR B 1 142 ? 4.305 -5.75 -22.234 1 94.56 142 THR B O 1
ATOM 3111 N N . SER B 1 143 ? 5.152 -4.758 -20.391 1 92.44 143 SER B N 1
ATOM 3112 C CA . SER B 1 143 ? 3.824 -4.691 -19.781 1 92.44 143 SER B CA 1
ATOM 3113 C C . SER B 1 143 ? 3.363 -3.246 -19.625 1 92.44 143 SER B C 1
ATOM 3115 O O . SER B 1 143 ? 2.717 -2.691 -20.516 1 92.44 143 SER B O 1
ATOM 3117 N N . LEU B 1 144 ? 3.922 -2.498 -18.703 1 94 144 LEU B N 1
ATOM 3118 C CA . LEU B 1 144 ? 3.412 -1.182 -18.344 1 94 144 LEU B CA 1
ATOM 3119 C C . LEU B 1 144 ? 3.816 -0.136 -19.375 1 94 144 LEU B C 1
ATOM 3121 O O . LEU B 1 144 ? 2.984 0.662 -19.812 1 94 144 LEU B O 1
ATOM 3125 N N . LEU B 1 145 ? 5.027 -0.181 -19.734 1 95.62 145 LEU B N 1
ATOM 3126 C CA . LEU B 1 145 ? 5.508 0.863 -20.641 1 95.62 145 LEU B CA 1
ATOM 3127 C C . LEU B 1 145 ? 5.039 0.611 -22.062 1 95.62 145 LEU B C 1
ATOM 3129 O O . LEU B 1 145 ? 5.062 1.519 -22.906 1 95.62 145 LEU B O 1
ATOM 3133 N N . ALA B 1 146 ? 4.641 -0.64 -22.375 1 94 146 ALA B N 1
ATOM 3134 C CA . ALA B 1 146 ? 4.102 -0.971 -23.703 1 94 146 ALA B CA 1
ATOM 3135 C C . ALA B 1 146 ? 2.803 -0.216 -23.969 1 94 146 ALA B C 1
ATOM 3137 O O . ALA B 1 146 ? 2.404 -0.04 -25.125 1 94 146 ALA B O 1
ATOM 3138 N N . VAL B 1 147 ? 2.135 0.224 -22.875 1 92.75 147 VAL B N 1
ATOM 3139 C CA . VAL B 1 147 ? 0.868 0.929 -23.047 1 92.75 147 VAL B CA 1
ATOM 3140 C C . VAL B 1 147 ? 0.968 2.322 -22.422 1 92.75 147 VAL B C 1
ATOM 3142 O O . VAL B 1 147 ? -0.044 2.91 -22.047 1 92.75 147 VAL B O 1
ATOM 3145 N N . ALA B 1 148 ? 2.186 2.734 -22.203 1 92.75 148 ALA B N 1
ATOM 3146 C CA . ALA B 1 148 ? 2.377 4.059 -21.609 1 92.75 148 ALA B CA 1
ATOM 3147 C C . ALA B 1 148 ? 1.788 5.145 -22.516 1 92.75 148 ALA B C 1
ATOM 3149 O O . ALA B 1 148 ? 1.9 5.078 -23.734 1 92.75 148 ALA B O 1
ATOM 3150 N N . PRO B 1 149 ? 1.101 6.133 -21.953 1 91.5 149 PRO B N 1
ATOM 3151 C CA . PRO B 1 149 ? 0.671 7.27 -22.766 1 91.5 149 PRO B CA 1
ATOM 3152 C C . PRO B 1 149 ? 1.833 7.961 -23.469 1 91.5 149 PRO B C 1
ATOM 3154 O O . PRO B 1 149 ? 2.973 7.898 -23 1 91.5 149 PRO B O 1
ATOM 3157 N N . PRO B 1 150 ? 1.51 8.453 -24.547 1 91.75 150 PRO B N 1
ATOM 3158 C CA . PRO B 1 150 ? 2.568 9.156 -25.281 1 91.75 150 PRO B CA 1
ATOM 3159 C C . PRO B 1 150 ? 3.287 10.188 -24.406 1 91.75 150 PRO B C 1
ATOM 3161 O O . PRO B 1 150 ? 2.645 10.922 -23.656 1 91.75 150 PRO B O 1
ATOM 3164 N N . GLY B 1 151 ? 4.547 10.172 -24.484 1 91.19 151 GLY B N 1
ATOM 3165 C CA . GLY B 1 151 ? 5.352 11.148 -23.781 1 91.19 151 GLY B CA 1
ATOM 3166 C C . GLY B 1 151 ? 5.766 10.688 -22.391 1 91.19 151 GLY B C 1
ATOM 3167 O O . GLY B 1 151 ? 6.66 11.273 -21.781 1 91.19 151 GLY B O 1
ATOM 3168 N N . LEU B 1 152 ? 5.168 9.656 -21.938 1 90.88 152 LEU B N 1
ATOM 3169 C CA . LEU B 1 152 ? 5.531 9.117 -20.641 1 90.88 152 LEU B CA 1
ATOM 3170 C C . LEU B 1 152 ? 6.445 7.902 -20.797 1 90.88 152 LEU B C 1
ATOM 3172 O O . LEU B 1 152 ? 5.984 6.816 -21.156 1 90.88 152 LEU B O 1
ATOM 3176 N N . THR B 1 153 ? 7.699 8.109 -20.438 1 92.56 153 THR B N 1
ATOM 3177 C CA . THR B 1 153 ? 8.688 7.082 -20.734 1 92.56 153 THR B CA 1
ATOM 3178 C C . THR B 1 153 ? 9.188 6.418 -19.453 1 92.56 153 THR B C 1
ATOM 3180 O O . THR B 1 153 ? 9.992 5.484 -19.5 1 92.56 153 THR B O 1
ATOM 3183 N N . GLU B 1 154 ? 8.711 6.98 -18.297 1 92.75 154 GLU B N 1
ATOM 3184 C CA . GLU B 1 154 ? 9.164 6.441 -17.016 1 92.75 154 GLU B CA 1
ATOM 3185 C C . GLU B 1 154 ? 8 5.848 -16.234 1 92.75 154 GLU B C 1
ATOM 3187 O O . GLU B 1 154 ? 6.848 6.242 -16.422 1 92.75 154 GLU B O 1
ATOM 3192 N N . VAL B 1 155 ? 8.336 4.852 -15.43 1 93.31 155 VAL B N 1
ATOM 3193 C CA . VAL B 1 155 ? 7.285 4.199 -14.656 1 93.31 155 VAL B CA 1
ATOM 3194 C C . VAL B 1 155 ? 7.824 3.789 -13.289 1 93.31 155 VAL B C 1
ATOM 3196 O O . VAL B 1 155 ? 8.969 3.355 -13.172 1 93.31 155 VAL B O 1
ATOM 3199 N N . GLN B 1 156 ? 7.094 4.059 -12.305 1 91.19 156 GLN B N 1
ATOM 3200 C CA . GLN B 1 156 ? 7.348 3.572 -10.953 1 91.19 156 GLN B CA 1
ATOM 3201 C C . GLN B 1 156 ? 6.16 2.77 -10.43 1 91.19 156 GLN B C 1
ATOM 3203 O O . GLN B 1 156 ? 5.031 3.266 -10.406 1 91.19 156 GLN B O 1
ATOM 3208 N N . THR B 1 157 ? 6.402 1.52 -10.055 1 90.44 157 THR B N 1
ATOM 3209 C CA . THR B 1 157 ? 5.328 0.672 -9.547 1 90.44 157 THR B CA 1
ATOM 3210 C C . THR B 1 157 ? 5.098 0.915 -8.062 1 90.44 157 THR B C 1
ATOM 3212 O O . THR B 1 157 ? 6.051 1.052 -7.293 1 90.44 157 THR B O 1
ATOM 3215 N N . MET B 1 158 ? 3.855 1.062 -7.703 1 88.06 158 MET B N 1
ATOM 3216 C CA . MET B 1 158 ? 3.441 1.27 -6.316 1 88.06 158 MET B CA 1
ATOM 3217 C C . MET B 1 158 ? 2.389 0.246 -5.906 1 88.06 158 MET B C 1
ATOM 3219 O O . MET B 1 158 ? 1.812 -0.434 -6.754 1 88.06 158 MET B O 1
ATOM 3223 N N . ALA B 1 159 ? 2.186 0.092 -4.574 1 83.31 159 ALA B N 1
ATOM 3224 C CA . ALA B 1 159 ? 1.297 -0.956 -4.078 1 83.31 159 ALA B CA 1
ATOM 3225 C C . ALA B 1 159 ? -0.134 -0.443 -3.945 1 83.31 159 ALA B C 1
ATOM 3227 O O . ALA B 1 159 ? -1.091 -1.183 -4.188 1 83.31 159 ALA B O 1
ATOM 3228 N N . CYS B 1 160 ? -0.278 0.819 -3.516 1 81.69 160 CYS B N 1
ATOM 3229 C CA . CYS B 1 160 ? -1.62 1.348 -3.303 1 81.69 160 CYS B CA 1
ATOM 3230 C C . CYS B 1 160 ? -1.645 2.861 -3.48 1 81.69 160 CYS B C 1
ATOM 3232 O O . CYS B 1 160 ? -0.613 3.475 -3.762 1 81.69 160 CYS B O 1
ATOM 3234 N N . GLY B 1 161 ? -2.791 3.41 -3.352 1 75.94 161 GLY B N 1
ATOM 3235 C CA . GLY B 1 161 ? -2.961 4.844 -3.541 1 75.94 161 GLY B CA 1
ATOM 3236 C C . GLY B 1 161 ? -2.154 5.672 -2.559 1 75.94 161 GLY B C 1
ATOM 3237 O O . GLY B 1 161 ? -1.548 6.676 -2.939 1 75.94 161 GLY B O 1
ATOM 3238 N N . ALA B 1 162 ? -2.139 5.199 -1.353 1 74.31 162 ALA B N 1
ATOM 3239 C CA . ALA B 1 162 ? -1.442 5.969 -0.324 1 74.31 162 ALA B CA 1
ATOM 3240 C C . ALA B 1 162 ? 0.051 6.059 -0.625 1 74.31 162 ALA B C 1
ATOM 3242 O O . ALA B 1 162 ? 0.636 7.141 -0.57 1 74.31 162 ALA B O 1
ATOM 3243 N N . CYS B 1 163 ? 0.633 4.93 -0.914 1 79.31 163 CYS B N 1
ATOM 3244 C CA . CYS B 1 163 ? 2.064 4.977 -1.188 1 79.31 163 CYS B CA 1
ATOM 3245 C C . CYS B 1 163 ? 2.342 5.648 -2.527 1 79.31 163 CYS B C 1
ATOM 3247 O O . CYS B 1 163 ? 3.402 6.242 -2.723 1 79.31 163 CYS B O 1
ATOM 3249 N N . SER B 1 164 ? 1.42 5.539 -3.457 1 81.88 164 SER B N 1
ATOM 3250 C CA . SER B 1 164 ? 1.573 6.254 -4.723 1 81.88 164 SER B CA 1
ATOM 3251 C C . SER B 1 164 ? 1.596 7.762 -4.504 1 81.88 164 SER B C 1
ATOM 3253 O O . SER B 1 164 ? 2.41 8.469 -5.105 1 81.88 164 SER B O 1
ATOM 3255 N N . VAL B 1 165 ? 0.723 8.273 -3.736 1 74.44 165 VAL B N 1
ATOM 3256 C CA . VAL B 1 165 ? 0.665 9.703 -3.436 1 74.44 165 VAL B CA 1
ATOM 3257 C C . VAL B 1 165 ? 1.935 10.125 -2.701 1 74.44 165 VAL B C 1
ATOM 3259 O O . VAL B 1 165 ? 2.521 11.164 -3.016 1 74.44 165 VAL B O 1
ATOM 3262 N N . GLU B 1 166 ? 2.33 9.312 -1.77 1 74.06 166 GLU B N 1
ATOM 3263 C CA . GLU B 1 166 ? 3.568 9.602 -1.054 1 74.06 166 GLU B CA 1
ATOM 3264 C C . GLU B 1 166 ? 4.75 9.695 -2.014 1 74.06 166 GLU B C 1
ATOM 3266 O O . GLU B 1 166 ? 5.574 10.609 -1.905 1 74.06 166 GLU B O 1
ATOM 3271 N N . HIS B 1 167 ? 4.816 8.797 -2.891 1 78.06 167 HIS B N 1
ATOM 3272 C CA . HIS B 1 167 ? 5.902 8.797 -3.863 1 78.06 167 HIS B CA 1
ATOM 3273 C C . HIS B 1 167 ? 5.848 10.031 -4.758 1 78.06 167 HIS B C 1
ATOM 3275 O O . HIS B 1 167 ? 6.883 10.617 -5.07 1 78.06 167 HIS B O 1
ATOM 3281 N N . ALA B 1 168 ? 4.66 10.336 -5.23 1 75.69 168 ALA B N 1
ATOM 3282 C CA . ALA B 1 168 ? 4.496 11.531 -6.055 1 75.69 168 ALA B CA 1
ATOM 3283 C C . ALA B 1 168 ? 4.98 12.773 -5.316 1 75.69 168 ALA B C 1
ATOM 3285 O O . ALA B 1 168 ? 5.633 13.641 -5.91 1 75.69 168 ALA B O 1
ATOM 3286 N N . GLN B 1 169 ? 4.68 12.82 -4.094 1 69.94 169 GLN B N 1
ATOM 3287 C CA . GLN B 1 169 ? 5.137 13.938 -3.281 1 69.94 169 GLN B CA 1
ATOM 3288 C C . GLN B 1 169 ? 6.66 13.961 -3.172 1 69.94 169 GLN B C 1
ATOM 3290 O O . GLN B 1 169 ? 7.285 15.016 -3.295 1 69.94 169 GLN B O 1
ATOM 3295 N N . LYS B 1 170 ? 7.227 12.805 -2.918 1 70.94 170 LYS B N 1
ATOM 3296 C CA . LYS B 1 170 ? 8.68 12.711 -2.855 1 70.94 170 LYS B CA 1
ATOM 3297 C C . LYS B 1 170 ? 9.32 13.156 -4.168 1 70.94 170 LYS B C 1
ATOM 3299 O O . LYS B 1 170 ? 10.312 13.883 -4.168 1 70.94 170 LYS B O 1
ATOM 3304 N N . ALA B 1 171 ? 8.75 12.711 -5.25 1 72.88 171 ALA B N 1
ATOM 3305 C CA . ALA B 1 171 ? 9.266 13.086 -6.562 1 72.88 171 ALA B CA 1
ATOM 3306 C C . ALA B 1 171 ? 9.211 14.602 -6.762 1 72.88 171 ALA B C 1
ATOM 3308 O O . ALA B 1 171 ? 10.133 15.195 -7.32 1 72.88 171 ALA B O 1
ATOM 3309 N N . MET B 1 172 ? 8.125 15.195 -6.324 1 67.56 172 MET B N 1
ATOM 3310 C CA . MET B 1 172 ? 7.98 16.641 -6.414 1 67.56 172 MET B CA 1
ATOM 3311 C C . MET B 1 172 ? 9.086 17.344 -5.629 1 67.56 172 MET B C 1
ATOM 3313 O O . MET B 1 172 ? 9.711 18.281 -6.133 1 67.56 172 MET B O 1
ATOM 3317 N N . PHE B 1 173 ? 9.359 16.844 -4.445 1 63.44 173 PHE B N 1
ATOM 3318 C CA . PHE B 1 173 ? 10.367 17.469 -3.602 1 63.44 173 PHE B CA 1
ATOM 3319 C C . PHE B 1 173 ? 11.766 17.281 -4.184 1 63.44 173 PHE B C 1
ATOM 3321 O O . PHE B 1 173 ? 12.609 18.172 -4.105 1 63.44 173 PHE B O 1
ATOM 3328 N N . ILE B 1 174 ? 11.977 16.094 -4.68 1 67.56 174 ILE B N 1
ATOM 3329 C CA . ILE B 1 174 ? 13.266 15.828 -5.309 1 67.56 174 ILE B CA 1
ATOM 3330 C C . ILE B 1 174 ? 13.484 16.797 -6.469 1 67.56 174 ILE B C 1
ATOM 3332 O O . ILE B 1 174 ? 14.578 17.344 -6.629 1 67.56 174 ILE B O 1
ATOM 3336 N N . ALA B 1 175 ? 12.453 16.984 -7.254 1 68.25 175 ALA B N 1
ATOM 3337 C CA . ALA B 1 175 ? 12.547 17.938 -8.367 1 68.25 175 ALA B CA 1
ATOM 3338 C C . ALA B 1 175 ? 12.883 19.344 -7.863 1 68.25 175 ALA B C 1
ATOM 3340 O O . ALA B 1 175 ? 13.711 20.031 -8.453 1 68.25 175 ALA B O 1
ATOM 3341 N N . PHE B 1 176 ? 12.328 19.719 -6.797 1 61.78 176 PHE B N 1
ATOM 3342 C CA . PHE B 1 176 ? 12.586 21.047 -6.246 1 61.78 176 PHE B CA 1
ATOM 3343 C C . PHE B 1 176 ? 13.984 21.125 -5.645 1 61.78 176 PHE B C 1
ATOM 3345 O O . PHE B 1 176 ? 14.648 22.156 -5.738 1 61.78 176 PHE B O 1
ATOM 3352 N N . GLN B 1 177 ? 14.375 20.094 -4.977 1 62.06 177 GLN B N 1
ATOM 3353 C CA . GLN B 1 177 ? 15.727 20.047 -4.43 1 62.06 177 GLN B CA 1
ATOM 3354 C C . GLN B 1 177 ? 16.766 20.203 -5.535 1 62.06 177 GLN B C 1
ATOM 3356 O O . GLN B 1 177 ? 17.781 20.891 -5.352 1 62.06 177 GLN B O 1
ATOM 3361 N N . LYS B 1 178 ? 16.5 19.578 -6.652 1 71.62 178 LYS B N 1
ATOM 3362 C CA . LYS B 1 178 ? 17.406 19.703 -7.793 1 71.62 178 LYS B CA 1
ATOM 3363 C C . LYS B 1 178 ? 17.438 21.125 -8.32 1 71.62 178 LYS B C 1
ATOM 3365 O O . LYS B 1 178 ? 18.484 21.625 -8.727 1 71.62 178 LYS B O 1
ATOM 3370 N N . LYS B 1 179 ? 16.297 21.781 -8.297 1 67.62 179 LYS B N 1
ATOM 3371 C CA . LYS B 1 179 ? 16.172 23.141 -8.797 1 67.62 179 LYS B CA 1
ATOM 3372 C C . LYS B 1 179 ? 16.812 24.141 -7.84 1 67.62 179 LYS B C 1
ATOM 3374 O O . LYS B 1 179 ? 17.344 25.172 -8.266 1 67.62 179 LYS B O 1
ATOM 3379 N N . TYR B 1 180 ? 16.781 23.812 -6.469 1 64.81 180 TYR B N 1
ATOM 3380 C CA . TYR B 1 180 ? 17.281 24.719 -5.445 1 64.81 180 TYR B CA 1
ATOM 3381 C C . TYR B 1 180 ? 18.203 24 -4.48 1 64.81 180 TYR B C 1
ATOM 3383 O O . TYR B 1 180 ? 17.938 23.922 -3.279 1 64.81 180 TYR B O 1
ATOM 3391 N N . PRO B 1 181 ? 19.359 23.516 -4.945 1 66 181 PRO B N 1
ATOM 3392 C CA . PRO B 1 181 ? 20.234 22.688 -4.121 1 66 181 PRO B CA 1
ATOM 3393 C C . PRO B 1 181 ? 20.859 23.453 -2.959 1 66 181 PRO B C 1
ATOM 3395 O O . PRO B 1 181 ? 21.219 22.859 -1.943 1 66 181 PRO B O 1
ATOM 3398 N N . ASP B 1 182 ? 20.859 24.781 -3.096 1 63.97 182 ASP B N 1
ATOM 3399 C CA . ASP B 1 182 ? 21.453 25.578 -2.043 1 63.97 182 ASP B CA 1
ATOM 3400 C C . ASP B 1 182 ? 20.453 25.891 -0.937 1 63.97 182 ASP B C 1
ATOM 3402 O O . ASP B 1 182 ? 20.828 26.297 0.162 1 63.97 182 ASP B 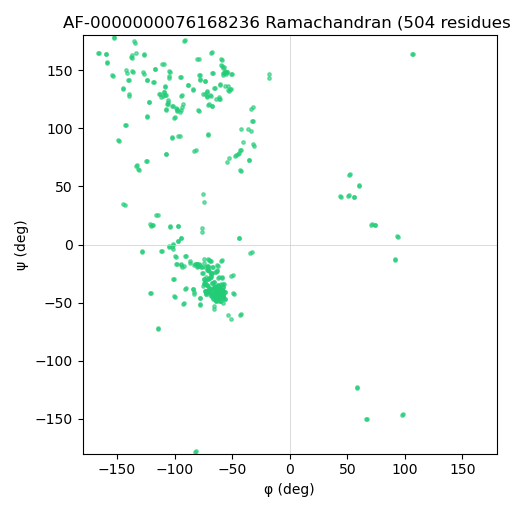O 1
ATOM 3406 N N . VAL B 1 183 ? 19.234 25.656 -1.276 1 57.88 183 VAL B N 1
ATOM 3407 C CA . VAL B 1 183 ? 18.188 25.922 -0.31 1 57.88 183 VAL B CA 1
ATOM 3408 C C . VAL B 1 183 ? 17.75 24.625 0.359 1 57.88 183 VAL B C 1
ATOM 3410 O O . VAL B 1 183 ? 17.578 24.578 1.58 1 57.88 183 VAL B O 1
ATOM 3413 N N . LEU B 1 184 ? 17.594 23.609 -0.5 1 56.34 184 LEU B N 1
ATOM 3414 C CA . LEU B 1 184 ? 17.141 22.297 -0.038 1 56.34 184 LEU B CA 1
ATOM 3415 C C . LEU B 1 184 ? 18.281 21.297 -0.071 1 56.34 184 LEU B C 1
ATOM 3417 O O . LEU B 1 184 ? 18.812 20.984 -1.141 1 56.34 184 LEU B O 1
ATOM 3421 N N . SER B 1 185 ? 18.625 20.828 1.121 1 61.75 185 SER B N 1
ATOM 3422 C CA . SER B 1 185 ? 19.812 19.984 1.18 1 61.75 185 SER B CA 1
ATOM 3423 C C . SER B 1 185 ? 19.469 18.547 0.809 1 61.75 185 SER B C 1
ATOM 3425 O O . SER B 1 185 ? 20.25 17.859 0.141 1 61.75 185 SER B O 1
ATOM 3427 N N . ARG B 1 186 ? 18.328 18.062 1.337 1 62.44 186 ARG B N 1
ATOM 3428 C CA . ARG B 1 186 ? 17.984 16.672 1.089 1 62.44 186 ARG B CA 1
ATOM 3429 C C . ARG B 1 186 ? 16.484 16.453 1.158 1 62.44 186 ARG B C 1
ATOM 3431 O O . ARG B 1 186 ? 15.766 17.25 1.774 1 62.44 186 ARG B O 1
ATOM 3438 N N . VAL B 1 187 ? 16.047 15.578 0.336 1 57.81 187 VAL B N 1
ATOM 3439 C CA . VAL B 1 187 ? 14.672 15.125 0.395 1 57.81 187 VAL B CA 1
ATOM 3440 C C . VAL B 1 187 ? 14.617 13.719 1 1 57.81 187 VAL B C 1
ATOM 3442 O O . VAL B 1 187 ? 15.438 12.859 0.671 1 57.81 187 VAL B O 1
ATOM 3445 N N . ARG B 1 188 ? 13.883 13.656 2.086 1 56.53 188 ARG B N 1
ATOM 3446 C CA . ARG B 1 188 ? 13.703 12.344 2.705 1 56.53 188 ARG B CA 1
ATOM 3447 C C . ARG B 1 188 ? 12.227 12.031 2.906 1 56.53 188 ARG B C 1
ATOM 3449 O O . ARG B 1 188 ? 11.383 12.938 2.885 1 56.53 188 ARG B O 1
ATOM 3456 N N . GLY B 1 189 ? 11.812 10.797 2.816 1 53.47 189 GLY B N 1
ATOM 3457 C CA . GLY B 1 189 ? 10.445 10.422 3.137 1 53.47 189 GLY B CA 1
ATOM 3458 C C . GLY B 1 189 ? 10.328 9.008 3.686 1 53.47 189 GLY B C 1
ATOM 3459 O O . GLY B 1 189 ? 10.906 8.07 3.131 1 53.47 189 GLY B O 1
ATOM 3460 N N . LEU B 1 190 ? 10.438 8.953 4.973 1 47.34 190 LEU B N 1
ATOM 3461 C CA . LEU B 1 190 ? 9.984 7.727 5.613 1 47.34 190 LEU B CA 1
ATOM 3462 C C . LEU B 1 190 ? 8.539 7.863 6.09 1 47.34 190 LEU B C 1
ATOM 3464 O O . LEU B 1 190 ? 8.188 8.859 6.723 1 47.34 190 LEU B O 1
ATOM 3468 N N . GLY B 1 191 ? 7.594 7.062 5.508 1 50.84 191 GLY B N 1
ATOM 3469 C CA . GLY B 1 191 ? 6.207 7.094 5.938 1 50.84 191 GLY B CA 1
ATOM 3470 C C . GLY B 1 191 ? 5.324 7.949 5.047 1 50.84 191 GLY B C 1
ATOM 3471 O O . GLY B 1 191 ? 5.488 7.957 3.824 1 50.84 191 GLY B O 1
ATOM 3472 N N . ILE B 1 192 ? 4.258 8.695 5.516 1 52.44 192 ILE B N 1
ATOM 3473 C CA . ILE B 1 192 ? 3.129 9.25 4.777 1 52.44 192 ILE B CA 1
ATOM 3474 C C . ILE B 1 192 ? 3.529 10.586 4.145 1 52.44 192 ILE B C 1
ATOM 3476 O O . ILE B 1 192 ? 2.883 11.047 3.207 1 52.44 192 ILE B O 1
ATOM 3480 N N . THR B 1 193 ? 4.617 11.242 4.598 1 57.41 193 THR B N 1
ATOM 3481 C CA . THR B 1 193 ? 4.789 12.539 3.957 1 57.41 193 THR B CA 1
ATOM 3482 C C . THR B 1 193 ? 6.262 12.797 3.641 1 57.41 193 THR B C 1
ATOM 3484 O O . THR B 1 193 ? 7.148 12.289 4.332 1 57.41 193 THR B O 1
ATOM 3487 N N . GLY B 1 194 ? 6.645 13.195 2.369 1 56.19 194 GLY B N 1
ATOM 3488 C CA . GLY B 1 194 ? 7.977 13.617 1.976 1 56.19 194 GLY B CA 1
ATOM 3489 C C . GLY B 1 194 ? 8.5 14.773 2.801 1 56.19 194 GLY B C 1
ATOM 3490 O O . GLY B 1 194 ? 7.727 15.602 3.281 1 56.19 194 GLY B O 1
ATOM 3491 N N . ALA B 1 195 ? 9.805 14.727 3.234 1 58.66 195 ALA B N 1
ATOM 3492 C CA . ALA B 1 195 ? 10.477 15.812 3.957 1 58.66 195 ALA B CA 1
ATOM 3493 C C . ALA B 1 195 ? 11.664 16.344 3.17 1 58.66 195 ALA B C 1
ATOM 3495 O O . ALA B 1 195 ? 12.297 15.602 2.414 1 58.66 195 ALA B O 1
ATOM 3496 N N . VAL B 1 196 ? 11.781 17.688 3.229 1 62.44 196 VAL B N 1
ATOM 3497 C CA . VAL B 1 196 ? 12.961 18.312 2.639 1 62.44 196 VAL B CA 1
ATOM 3498 C C . VAL B 1 196 ? 13.883 18.828 3.744 1 62.44 196 VAL B C 1
ATOM 3500 O O . VAL B 1 196 ? 13.406 19.328 4.766 1 62.44 196 VAL B O 1
ATOM 3503 N N . ASP B 1 197 ? 15.086 18.578 3.547 1 64.44 197 ASP B N 1
ATOM 3504 C CA . ASP B 1 197 ? 16.078 19.078 4.488 1 64.44 197 ASP B CA 1
ATOM 3505 C C . ASP B 1 197 ? 16.672 20.406 4.012 1 64.44 197 ASP B C 1
ATOM 3507 O O . ASP B 1 197 ? 16.875 20.609 2.816 1 64.44 197 ASP B O 1
ATOM 3511 N N . PHE B 1 198 ? 16.938 21.266 4.984 1 67.88 198 PHE B N 1
ATOM 3512 C CA . PHE B 1 198 ? 17.609 22.531 4.766 1 67.88 198 PHE B CA 1
ATOM 3513 C C . PHE B 1 198 ? 19.031 22.5 5.344 1 67.88 198 PHE B C 1
ATOM 3515 O O . PHE B 1 198 ? 19.328 21.688 6.219 1 67.88 198 PHE B O 1
ATOM 3522 N N . PRO B 1 199 ? 19.938 23.344 4.816 1 72.31 199 PRO B N 1
ATOM 3523 C CA . PRO B 1 199 ? 21.312 23.328 5.297 1 72.31 199 PRO B CA 1
ATOM 3524 C C . PRO B 1 199 ? 21.422 23.594 6.797 1 72.31 199 PRO B C 1
ATOM 3526 O O . PRO B 1 199 ? 22.281 23 7.473 1 72.31 199 PRO B O 1
ATOM 3529 N N . THR B 1 200 ? 20.578 24.469 7.309 1 75 200 THR B N 1
ATOM 3530 C CA . THR B 1 200 ? 20.594 24.797 8.727 1 75 200 THR B CA 1
ATOM 3531 C C . THR B 1 200 ? 19.188 24.875 9.297 1 75 200 THR B C 1
ATOM 3533 O O . THR B 1 200 ? 18.219 24.984 8.539 1 75 200 THR B O 1
ATOM 3536 N N . VAL B 1 201 ? 19.203 24.766 10.602 1 76.38 201 VAL B N 1
ATOM 3537 C CA . VAL B 1 201 ? 17.922 24.906 11.305 1 76.38 201 VAL B CA 1
ATOM 3538 C C . VAL B 1 201 ? 17.328 26.281 11.016 1 76.38 201 VAL B C 1
ATOM 3540 O O . VAL B 1 201 ? 16.109 26.422 10.875 1 76.38 201 VAL B O 1
ATOM 3543 N N . ASP B 1 202 ? 18.172 27.203 10.883 1 78.69 202 ASP B N 1
ATOM 3544 C CA . ASP B 1 202 ? 17.719 28.562 10.617 1 78.69 202 ASP B CA 1
ATOM 3545 C C . ASP B 1 202 ? 17.094 28.672 9.227 1 78.69 202 ASP B C 1
ATOM 3547 O O . ASP B 1 202 ? 16.062 29.328 9.055 1 78.69 202 ASP B O 1
ATOM 3551 N N . ASP B 1 203 ? 17.734 28.016 8.289 1 76.56 203 ASP B N 1
ATOM 3552 C CA . ASP B 1 203 ? 17.188 28.016 6.938 1 76.56 203 ASP B CA 1
ATOM 3553 C C . ASP B 1 203 ? 15.82 27.344 6.895 1 76.56 203 ASP B C 1
ATOM 3555 O O . ASP B 1 203 ? 14.898 27.844 6.238 1 76.56 203 ASP B O 1
ATOM 3559 N N . ARG B 1 204 ? 15.789 26.25 7.547 1 73.25 204 ARG B N 1
ATOM 3560 C CA . ARG B 1 204 ? 14.531 25.531 7.633 1 73.25 204 ARG B CA 1
ATOM 3561 C C . ARG B 1 204 ? 13.438 26.391 8.258 1 73.25 204 ARG B C 1
ATOM 3563 O O . ARG B 1 204 ? 12.32 26.453 7.742 1 73.25 204 ARG B O 1
ATOM 3570 N N . ASN B 1 205 ? 13.75 27.094 9.367 1 77 205 ASN B N 1
ATOM 3571 C CA . ASN B 1 205 ? 12.766 27.922 10.055 1 77 205 ASN B CA 1
ATOM 3572 C C . ASN B 1 205 ? 12.32 29.094 9.18 1 77 205 ASN B C 1
ATOM 3574 O O . ASN B 1 205 ? 11.141 29.453 9.188 1 77 205 ASN B O 1
ATOM 3578 N N . LYS B 1 206 ? 13.219 29.594 8.477 1 78.62 206 LYS B N 1
ATOM 3579 C CA . LYS B 1 206 ? 12.891 30.656 7.535 1 78.62 206 LYS B CA 1
ATOM 3580 C C . LYS B 1 206 ? 11.93 30.172 6.457 1 78.62 206 LYS B C 1
ATOM 3582 O O . LYS B 1 206 ? 10.961 30.859 6.121 1 78.62 206 LYS B O 1
ATOM 3587 N N . ALA B 1 207 ? 12.258 29.047 5.965 1 73.75 207 ALA B N 1
ATOM 3588 C CA . ALA B 1 207 ? 11.406 28.469 4.926 1 73.75 207 ALA B CA 1
ATOM 3589 C C . ALA B 1 207 ? 10 28.203 5.449 1 73.75 207 ALA B C 1
ATOM 3591 O O . ALA B 1 207 ? 9.016 28.484 4.762 1 73.75 207 ALA B O 1
ATOM 3592 N N . ILE B 1 208 ? 9.898 27.688 6.648 1 73.06 208 ILE B N 1
ATOM 3593 C CA . ILE B 1 208 ? 8.609 27.391 7.266 1 73.06 208 ILE B CA 1
ATOM 3594 C C . ILE B 1 208 ? 7.805 28.688 7.41 1 73.06 208 ILE B C 1
ATOM 3596 O O . ILE B 1 208 ? 6.621 28.719 7.062 1 73.06 208 ILE B O 1
ATOM 3600 N N . SER B 1 209 ? 8.453 29.672 7.941 1 77.56 209 SER B N 1
ATOM 3601 C CA . SER B 1 209 ? 7.789 30.953 8.133 1 77.56 209 SER B CA 1
ATOM 3602 C C . SER B 1 209 ? 7.27 31.516 6.809 1 77.56 209 SER B C 1
ATOM 3604 O O . SER B 1 209 ? 6.141 32 6.738 1 77.56 209 SER B O 1
ATOM 3606 N N . LYS B 1 210 ? 8.039 31.375 5.773 1 77 210 LYS B N 1
ATOM 3607 C CA . LYS B 1 210 ? 7.66 31.891 4.465 1 77 210 LYS B CA 1
ATOM 3608 C C . LYS B 1 210 ? 6.512 31.078 3.869 1 77 210 LYS B C 1
ATOM 3610 O O . LYS B 1 210 ? 5.602 31.656 3.258 1 77 210 LYS B O 1
ATOM 3615 N N . LEU B 1 211 ? 6.594 29.875 4.059 1 71.38 211 LEU B N 1
ATOM 3616 C CA . LEU B 1 211 ? 5.535 29.016 3.531 1 71.38 211 LEU B CA 1
ATOM 3617 C C . LEU B 1 211 ? 4.223 29.266 4.27 1 71.38 211 LEU B C 1
ATOM 3619 O O . LEU B 1 211 ? 3.16 29.328 3.65 1 71.38 211 LEU B O 1
ATOM 3623 N N . LEU B 1 212 ? 4.301 29.344 5.605 1 70.81 212 LEU B N 1
ATOM 3624 C CA . LEU B 1 212 ? 3.111 29.625 6.402 1 70.81 212 LEU B CA 1
ATOM 3625 C C . LEU B 1 212 ? 2.48 30.953 6 1 70.81 212 LEU B C 1
ATOM 3627 O O . LEU B 1 212 ? 1.256 31.062 5.91 1 70.81 212 LEU B O 1
ATOM 3631 N N . SER B 1 213 ? 3.307 31.859 5.766 1 75 213 SER B N 1
ATOM 3632 C CA . SER B 1 213 ? 2.818 33.156 5.348 1 75 213 SER B CA 1
ATOM 3633 C C . SER B 1 213 ? 2.113 33.094 3.996 1 75 213 SER B C 1
ATOM 3635 O O . SER B 1 213 ? 1.27 33.938 3.68 1 75 213 SER B O 1
ATOM 3637 N N . LYS B 1 214 ? 2.477 32.094 3.285 1 69.44 214 LYS B N 1
ATOM 3638 C CA . LYS B 1 214 ? 1.87 31.922 1.97 1 69.44 214 LYS B CA 1
ATOM 3639 C C . LYS B 1 214 ? 0.717 30.922 2.031 1 69.44 214 LYS B C 1
ATOM 3641 O O . LYS B 1 214 ? 0.209 30.484 0.996 1 69.44 214 LYS B O 1
ATOM 3646 N N . GLY B 1 215 ? 0.446 30.453 3.264 1 62.91 215 GLY B N 1
ATOM 3647 C CA . GLY B 1 215 ? -0.727 29.625 3.473 1 62.91 215 GLY B CA 1
ATOM 3648 C C . GLY B 1 215 ? -0.429 28.141 3.381 1 62.91 215 GLY B C 1
ATOM 3649 O O . GLY B 1 215 ? -1.34 27.328 3.201 1 62.91 215 GLY B O 1
ATOM 3650 N N . VAL B 1 216 ? 0.91 27.859 3.264 1 62.75 216 VAL B N 1
ATOM 3651 C CA . VAL B 1 216 ? 1.267 26.438 3.168 1 62.75 216 VAL B CA 1
ATOM 3652 C C . VAL B 1 216 ? 1.586 25.891 4.555 1 62.75 216 VAL B C 1
ATOM 3654 O O . VAL B 1 216 ? 2.492 26.391 5.23 1 62.75 216 VAL B O 1
ATOM 3657 N N . ASN B 1 217 ? 0.796 24.953 4.887 1 61.06 217 ASN B N 1
ATOM 3658 C CA . ASN B 1 217 ? 1.042 24.328 6.18 1 61.06 217 ASN B CA 1
ATOM 3659 C C . ASN B 1 217 ? 2.195 23.328 6.105 1 61.06 217 ASN B C 1
ATOM 3661 O O . ASN B 1 217 ? 2.227 22.469 5.219 1 61.06 217 ASN B O 1
ATOM 3665 N N . THR B 1 218 ? 3.242 23.641 6.809 1 61.5 218 THR B N 1
ATOM 3666 C CA . TH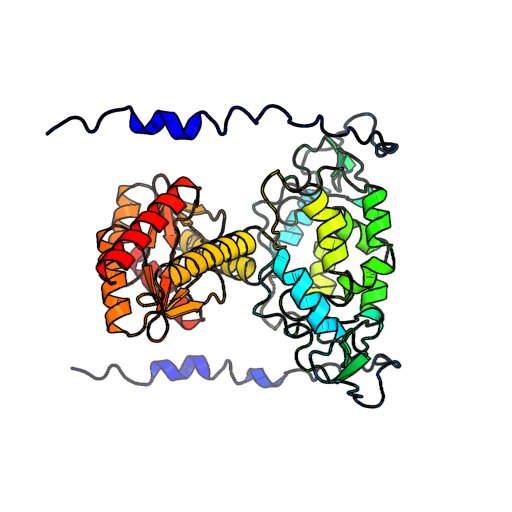R B 1 218 ? 4.406 22.766 6.906 1 61.5 218 THR B CA 1
ATOM 3667 C C . THR B 1 218 ? 4.863 22.625 8.352 1 61.5 218 THR B C 1
ATOM 3669 O O . THR B 1 218 ? 4.25 23.203 9.258 1 61.5 218 THR B O 1
ATOM 3672 N N . GLY B 1 219 ? 5.688 21.656 8.695 1 61.69 219 GLY B N 1
ATOM 3673 C CA . GLY B 1 219 ? 6.215 21.484 10.039 1 61.69 219 GLY B CA 1
ATOM 3674 C C . GLY B 1 219 ? 7.664 21.047 10.062 1 61.69 219 GLY B C 1
ATOM 3675 O O . GLY B 1 219 ? 8.133 20.391 9.117 1 61.69 219 GLY B O 1
ATOM 3676 N N . ALA B 1 220 ? 8.258 21.547 11.109 1 59.47 220 ALA B N 1
ATOM 3677 C CA . ALA B 1 220 ? 9.648 21.156 11.32 1 59.47 220 ALA B CA 1
ATOM 3678 C C . ALA B 1 220 ? 9.734 19.688 11.773 1 59.47 220 ALA B C 1
ATOM 3680 O O . ALA B 1 220 ? 8.852 19.203 12.484 1 59.47 220 ALA B O 1
ATOM 3681 N N . CYS B 1 221 ? 10.594 19.047 11.086 1 59.31 221 CYS B N 1
ATOM 3682 C CA . CYS B 1 221 ? 10.883 17.703 11.57 1 59.31 221 CYS B CA 1
ATOM 3683 C C . CYS B 1 221 ? 12.383 17.438 11.555 1 59.31 221 CYS B C 1
ATOM 3685 O O . CYS B 1 221 ? 13.117 18.016 10.75 1 59.31 221 CYS B O 1
ATOM 3687 N N . GLY B 1 222 ? 12.766 16.562 12.578 1 59.12 222 GLY B N 1
ATOM 3688 C CA . GLY B 1 222 ? 14.18 16.219 12.633 1 59.12 222 GLY B CA 1
ATOM 3689 C C . GLY B 1 222 ? 15.062 17.406 12.984 1 59.12 222 GLY B C 1
ATOM 3690 O O . GLY B 1 222 ? 14.648 18.297 13.719 1 59.12 222 GLY B O 1
ATOM 3691 N N . GLU B 1 223 ? 16.328 17.406 12.477 1 61.12 223 GLU B N 1
ATOM 3692 C CA . GLU B 1 223 ? 17.297 18.453 12.789 1 61.12 223 GLU B CA 1
ATOM 3693 C C . GLU B 1 223 ? 17.016 19.719 11.984 1 61.12 223 GLU B C 1
ATOM 3695 O O . GLU B 1 223 ? 16.906 20.812 12.547 1 61.12 223 GLU B O 1
ATOM 3700 N N . SER B 1 224 ? 16.859 19.688 10.57 1 64.19 224 SER B N 1
ATOM 3701 C CA . SER B 1 224 ? 16.641 20.844 9.711 1 64.19 224 SER B CA 1
ATOM 3702 C C . SER B 1 224 ? 15.688 20.516 8.57 1 64.19 224 SER B C 1
ATOM 3704 O O . SER B 1 224 ? 15.875 20.969 7.441 1 64.19 224 SER B O 1
ATOM 3706 N N . SER B 1 225 ? 14.742 19.641 8.938 1 65 225 SER B N 1
ATOM 3707 C CA . SER B 1 225 ? 13.867 19.188 7.863 1 65 225 SER B CA 1
ATOM 3708 C C . SER B 1 225 ? 12.492 19.844 7.953 1 65 225 SER B C 1
ATOM 3710 O O . SER B 1 225 ? 12.055 20.234 9.031 1 65 225 SER B O 1
ATOM 3712 N N . LEU B 1 226 ? 12.016 20.062 6.637 1 62.47 226 LEU B N 1
ATOM 3713 C CA . LEU B 1 226 ? 10.648 20.547 6.477 1 62.47 226 LEU B CA 1
ATOM 3714 C C . LEU B 1 226 ? 9.773 19.469 5.848 1 62.47 226 LEU B C 1
ATOM 3716 O O . LEU B 1 226 ? 10.18 18.812 4.887 1 62.47 226 LEU B O 1
ATOM 3720 N N . ARG B 1 227 ? 8.766 19.234 6.469 1 62.12 227 ARG B N 1
ATOM 3721 C CA . ARG B 1 227 ? 7.801 18.281 5.918 1 62.12 227 ARG B CA 1
ATOM 3722 C C . ARG B 1 227 ? 6.578 19 5.367 1 62.12 227 ARG B C 1
ATOM 3724 O O . ARG B 1 227 ? 6.066 19.938 5.996 1 62.12 227 ARG B O 1
ATOM 3731 N N . LEU B 1 228 ? 6.426 18.641 3.982 1 57.53 228 LEU B N 1
ATOM 3732 C CA . LEU B 1 228 ? 5.211 19.156 3.361 1 57.53 228 LEU B CA 1
ATOM 3733 C C . LEU B 1 228 ? 3.986 18.391 3.848 1 57.53 228 LEU B C 1
ATOM 3735 O O . LEU B 1 228 ? 4.027 17.156 3.986 1 57.53 228 LEU B O 1
ATOM 3739 N N . ARG B 1 229 ? 3.051 19.141 4.262 1 54.44 229 ARG B N 1
ATOM 3740 C CA . ARG B 1 229 ? 1.778 18.547 4.645 1 54.44 229 ARG B CA 1
ATOM 3741 C C . ARG B 1 229 ? 0.693 18.859 3.621 1 54.44 229 ARG B C 1
ATOM 3743 O O . ARG B 1 229 ? 0.133 19.953 3.617 1 54.44 229 ARG B O 1
ATOM 3750 N N . PRO B 1 230 ? 0.853 18 2.457 1 47.88 230 PRO B N 1
ATOM 3751 C CA . PRO B 1 230 ? -0.108 18.359 1.414 1 47.88 230 PRO B CA 1
ATOM 3752 C C . PRO B 1 230 ? -1.551 18.359 1.914 1 47.88 230 PRO B C 1
ATOM 3754 O O . PRO B 1 230 ? -1.862 17.703 2.91 1 47.88 230 PRO B O 1
ATOM 3757 N N . THR B 1 231 ? -2.229 19.297 1.232 1 43.53 231 THR B N 1
ATOM 3758 C CA . THR B 1 231 ? -3.676 19.281 1.412 1 43.53 231 THR B CA 1
ATOM 3759 C C . THR B 1 231 ? -4.258 17.938 1.007 1 43.53 231 THR B C 1
ATOM 3761 O O . THR B 1 231 ? -3.627 17.172 0.268 1 43.53 231 THR B O 1
ATOM 3764 N N . LEU B 1 232 ? -5.445 17.391 1.692 1 45.34 232 LEU B N 1
ATOM 3765 C CA . LEU B 1 232 ? -6.188 16.141 1.675 1 45.34 232 LEU B CA 1
ATOM 3766 C C . LEU B 1 232 ? -6.395 15.641 0.245 1 45.34 232 LEU B C 1
ATOM 3768 O O . LEU B 1 232 ? -6.27 14.445 -0.03 1 45.34 232 LEU B O 1
ATOM 3772 N N . THR B 1 233 ? -7.078 16.531 -0.465 1 45.78 233 THR B N 1
ATOM 3773 C CA . THR B 1 233 ? -7.32 16.219 -1.868 1 45.78 233 THR B CA 1
ATOM 3774 C C . THR B 1 233 ? -6.285 16.891 -2.762 1 45.78 233 THR B C 1
ATOM 3776 O O . THR B 1 233 ? -6.164 18.109 -2.762 1 45.78 233 THR B O 1
ATOM 3779 N N . LEU B 1 234 ? -5.332 15.992 -2.928 1 50.47 234 LEU B N 1
ATOM 3780 C CA . LEU B 1 234 ? -4.285 16.531 -3.783 1 50.47 234 LEU B CA 1
ATOM 3781 C C . LEU B 1 234 ? -4.668 16.422 -5.254 1 50.47 234 LEU B C 1
ATOM 3783 O O . LEU B 1 234 ? -4.75 15.32 -5.797 1 50.47 234 LEU B O 1
ATOM 3787 N N . GLN B 1 235 ? -5.461 17.438 -5.504 1 51.94 235 GLN B N 1
ATOM 3788 C CA . GLN B 1 235 ? -5.648 17.578 -6.945 1 51.94 235 GLN B CA 1
ATOM 3789 C C . GLN B 1 235 ? -4.461 18.297 -7.582 1 51.94 235 GLN B C 1
ATOM 3791 O O . GLN B 1 235 ? -3.654 18.906 -6.887 1 51.94 235 GLN B O 1
ATOM 3796 N N . LYS B 1 236 ? -4.379 18.094 -8.805 1 59.28 236 LYS B N 1
ATOM 3797 C CA . LYS B 1 236 ? -3.258 18.656 -9.547 1 59.28 236 LYS B CA 1
ATOM 3798 C C . LYS B 1 236 ? -3.088 20.141 -9.227 1 59.28 236 LYS B C 1
ATOM 3800 O O . LYS B 1 236 ? -1.967 20.609 -9.016 1 59.28 236 LYS B O 1
ATOM 3805 N N . HIS B 1 237 ? -4.23 20.859 -9.156 1 61.75 237 HIS B N 1
ATOM 3806 C CA . HIS B 1 237 ? -4.145 22.312 -8.938 1 61.75 237 HIS B CA 1
ATOM 3807 C C . HIS B 1 237 ? -3.609 22.625 -7.547 1 61.75 237 HIS B C 1
ATOM 3809 O O . HIS B 1 237 ? -2.904 23.609 -7.359 1 61.75 237 HIS B O 1
ATOM 3815 N N . HIS B 1 238 ? -3.932 21.766 -6.574 1 59.16 238 HIS B N 1
ATOM 3816 C CA . HIS B 1 238 ? -3.391 21.953 -5.234 1 59.16 238 HIS B CA 1
ATOM 3817 C C . HIS B 1 238 ? -1.876 21.766 -5.223 1 59.16 238 HIS B C 1
ATOM 3819 O O . HIS B 1 238 ? -1.162 22.531 -4.562 1 59.16 238 HIS B O 1
ATOM 3825 N N . VAL B 1 239 ? -1.449 20.797 -6.012 1 60.69 239 VAL B N 1
ATOM 3826 C CA . VAL B 1 239 ? -0.018 20.531 -6.121 1 60.69 239 VAL B CA 1
ATOM 3827 C C . VAL B 1 239 ? 0.681 21.719 -6.777 1 60.69 239 VAL B C 1
ATOM 3829 O O . VAL B 1 239 ? 1.733 22.156 -6.312 1 60.69 239 VAL B O 1
ATOM 3832 N N . ASP B 1 240 ? 0.036 22.156 -7.758 1 62.81 240 ASP B N 1
ATOM 3833 C CA . ASP B 1 240 ? 0.614 23.281 -8.484 1 62.81 240 ASP B CA 1
ATOM 3834 C C . ASP B 1 240 ? 0.774 24.484 -7.574 1 62.81 240 ASP B C 1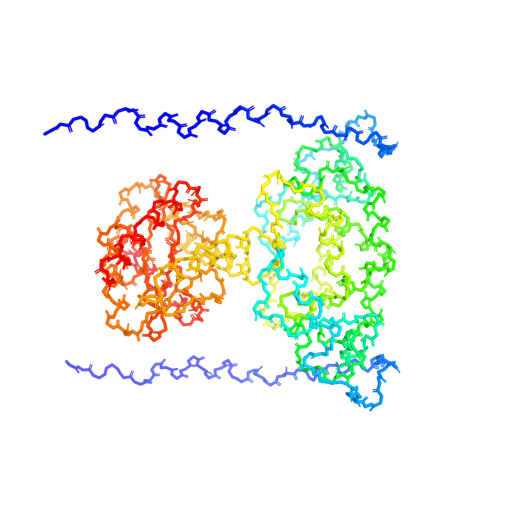
ATOM 3836 O O . ASP B 1 240 ? 1.816 25.156 -7.586 1 62.81 240 ASP B O 1
ATOM 3840 N N . ILE B 1 241 ? -0.246 24.734 -6.828 1 63.69 241 ILE B N 1
ATOM 3841 C CA . ILE B 1 241 ? -0.223 25.875 -5.922 1 63.69 241 ILE B CA 1
ATOM 3842 C C . ILE B 1 241 ? 0.9 25.703 -4.902 1 63.69 241 ILE B C 1
ATOM 3844 O O . ILE B 1 241 ? 1.666 26.625 -4.648 1 63.69 241 ILE B O 1
ATOM 3848 N N . PHE B 1 242 ? 0.954 24.516 -4.438 1 62.78 242 PHE B N 1
ATOM 3849 C CA . PHE B 1 242 ? 1.984 24.25 -3.441 1 62.78 242 PHE B CA 1
ATOM 3850 C C . PHE B 1 242 ? 3.375 24.422 -4.043 1 62.78 242 PHE B C 1
ATOM 3852 O O . PHE B 1 242 ? 4.246 25.047 -3.438 1 62.78 242 PHE B O 1
ATOM 3859 N N . LEU B 1 243 ? 3.527 23.844 -5.16 1 65.5 243 LEU B N 1
ATOM 3860 C CA . LEU B 1 243 ? 4.832 23.891 -5.809 1 65.5 243 LEU B CA 1
ATOM 3861 C C . LEU B 1 243 ? 5.211 25.328 -6.141 1 65.5 243 LEU B C 1
ATOM 3863 O O . LEU B 1 243 ? 6.383 25.703 -6.039 1 65.5 243 LEU B O 1
ATOM 3867 N N . ASP B 1 244 ? 4.258 26.078 -6.531 1 70.69 244 ASP B N 1
ATOM 3868 C CA . ASP B 1 244 ? 4.504 27.484 -6.816 1 70.69 244 ASP B CA 1
ATOM 3869 C C . ASP B 1 244 ? 4.973 28.219 -5.566 1 70.69 244 ASP B C 1
ATOM 3871 O O . ASP B 1 244 ? 5.906 29.031 -5.629 1 70.69 244 ASP B O 1
ATOM 3875 N N . LYS B 1 245 ? 4.328 27.953 -4.539 1 69.75 245 LYS B N 1
ATOM 3876 C CA . LYS B 1 245 ? 4.68 28.609 -3.285 1 69.75 245 LYS B CA 1
ATOM 3877 C C . LYS B 1 245 ? 6.055 28.156 -2.797 1 69.75 245 LYS B C 1
ATOM 3879 O O . LYS B 1 245 ? 6.852 28.969 -2.326 1 69.75 245 LYS B O 1
ATOM 3884 N N . LEU B 1 246 ? 6.293 26.906 -2.908 1 68.44 246 LEU B N 1
ATOM 3885 C CA . LEU B 1 246 ? 7.605 26.391 -2.531 1 68.44 246 LEU B CA 1
ATOM 3886 C C . LEU B 1 246 ? 8.695 26.984 -3.414 1 68.44 246 LEU B C 1
ATOM 3888 O O . LEU B 1 246 ? 9.773 27.344 -2.926 1 68.44 246 LEU B O 1
ATOM 3892 N N . ASN B 1 247 ? 8.375 27 -4.699 1 74.81 247 ASN B N 1
ATOM 3893 C CA . ASN B 1 247 ? 9.312 27.609 -5.633 1 74.81 247 ASN B CA 1
ATOM 3894 C C . ASN B 1 247 ? 9.625 29.047 -5.25 1 74.81 247 ASN B C 1
ATOM 3896 O O . ASN B 1 247 ? 10.781 29.469 -5.273 1 74.81 247 ASN B O 1
ATOM 3900 N N . SER B 1 248 ? 8.641 29.781 -4.961 1 74.75 248 SER B N 1
ATOM 3901 C CA . SER B 1 248 ? 8.797 31.172 -4.547 1 74.75 248 SER B CA 1
ATOM 3902 C C . SER B 1 248 ? 9.688 31.281 -3.309 1 74.75 248 SER B C 1
ATOM 3904 O O . SER B 1 248 ? 10.578 32.125 -3.25 1 74.75 248 SER B O 1
ATOM 3906 N N . VAL B 1 249 ? 9.469 30.438 -2.396 1 72.31 249 VAL B N 1
ATOM 3907 C CA . VAL B 1 249 ? 10.234 30.469 -1.154 1 72.31 249 VAL B CA 1
ATOM 3908 C C . VAL B 1 249 ? 11.695 30.094 -1.438 1 72.31 249 VAL B C 1
ATOM 3910 O O . VAL B 1 249 ? 12.609 30.734 -0.913 1 72.31 249 VAL B O 1
ATOM 3913 N N . CYS B 1 250 ? 11.867 29.125 -2.199 1 72.56 250 CYS B N 1
ATOM 3914 C CA . CYS B 1 250 ? 13.227 28.719 -2.551 1 72.56 250 CYS B CA 1
ATOM 3915 C C . CYS B 1 250 ? 13.961 29.844 -3.268 1 72.56 250 CYS B C 1
ATOM 3917 O O . CYS B 1 250 ? 15.148 30.062 -3.02 1 72.56 250 CYS B O 1
ATOM 3919 N N . GLN B 1 251 ? 13.227 30.5 -4.125 1 72.31 251 GLN B N 1
ATOM 3920 C CA . GLN B 1 251 ? 13.812 31.625 -4.84 1 72.31 251 GLN B CA 1
ATOM 3921 C C . GLN B 1 251 ? 14.227 32.75 -3.877 1 72.31 251 GLN B C 1
ATOM 3923 O O . GLN B 1 251 ? 15.289 33.344 -4.035 1 72.31 251 GLN B O 1
ATOM 3928 N N . GLU B 1 252 ? 13.461 33 -2.936 1 74.75 252 GLU B N 1
ATOM 3929 C CA . GLU B 1 252 ? 13.727 34.062 -1.955 1 74.75 252 GLU B CA 1
ATOM 3930 C C . GLU B 1 252 ? 14.922 33.688 -1.071 1 74.75 252 GLU B C 1
ATOM 3932 O O . GLU B 1 252 ? 15.594 34.562 -0.542 1 74.75 252 GLU B O 1
ATOM 3937 N N . MET B 1 253 ? 15.055 32.406 -0.929 1 70.5 253 MET B N 1
ATOM 3938 C CA . MET B 1 253 ? 16.094 31.969 -0.007 1 70.5 253 MET B CA 1
ATOM 3939 C C . MET B 1 253 ? 17.406 31.734 -0.744 1 70.5 253 MET B C 1
ATOM 3941 O O . MET B 1 253 ? 18.453 31.531 -0.116 1 70.5 253 MET B O 1
ATOM 3945 N N . ASN B 1 254 ? 17.266 31.594 -2.01 1 66.25 254 ASN B N 1
ATOM 3946 C CA . ASN B 1 254 ? 18.469 31.406 -2.816 1 66.25 254 ASN B CA 1
ATOM 3947 C C . ASN B 1 254 ? 19.203 32.719 -3.023 1 66.25 254 ASN B C 1
ATOM 3949 O O . ASN B 1 254 ? 18.594 33.781 -3.209 1 66.25 254 ASN B O 1
#

Organism: Mytilus galloprovincialis (NCBI:txid29158)